Protein AF-A0A8J5II95-F1 (afdb_monomer)

Organism: NCBI:txid2496075

Secondary structure (DSSP, 8-state):
--TTTEE-EEE-GGG-----HHHHHHHHHHHHHHHHHTT-TTS--EEEEEEEEEE-TT-EEEEEEPPP-STTEEEEEEEEPS--EEE--EEEEETTEEEEEE-SSTTTT-TTTS-EEEEEETT-EEEEPPEEEE-EEEEEEEEE--GGGGGGS--SS--HHHHHHHHHHHS-SS--------SS---HHHHHHHGGGG--HHHHHHHHHHHHHHHHS-GGGPPPP--------PPP---------------HHHHHHIIIII-GGGTT-TT-TTTHHHHHHHHH--S-SSS--HHHHHHHHHHTS--SHHHHHHHHHHHHHHHTS-HHHHT-TTTHHHHHHHHTT-S-HHHHHHHHHHHHHS-GGG-HHHHHHHHHHTTTS---SHHHHHHHHHHHHHHHHHHHHHHHH-----S--TT-B-SS-HHHHHHHHSS-SEEE-BTTB--SSHHHHHHHHHHTTTT-BS--EEEEEES-TTS-EEEEEE-THHHHHHHHHHHHHHHHHHHHHHHH----------

Sequence (522 aa):
MDDNVRKSWQLEPSQVEFKNPLWKTGLYDLTQKITERLGYADARLECVLYKLLVYEEGGHFAKHQDTEKEDGMIATLVVQLPSLHEGGDLVIYSNGEAKHRHDFGKADGTAVFLPHYAVHYADAEHALVKVTKGFRLALVYSICLPKEQHHLKRVSDKPLSDDLLSAISMVSDGNESFALLLSHEYTEKSIVDFGCEALKGVDRVRFGALEEANALVAADKKLNFYIAELTHFVLFAEHYDEAGCFECKRDPALVNFFFTELCPGLGGIGENETLIPSLVAIIRNPIGKDGLSEVELTLQVIDALDGGDAQKALLEMVLEEAMELKDELLCSPKLVPLLCKWSRRSSDDSNFKKFSEKLSQMDPGLLRPVIEGISQISADGDKTGKLFELAKSIVPKRVEWLNGKIGELNKPFTWEMTDAKFRDSRKVQEFLRGPEESMDTKNDFTFDDFKEADDFAKTSLANQRGASFTMEAAGSDKDAYLKITKTRKWFDDRQKILEQYMAEVSNLMEHFGEKTDDGDTN

Radius of gyration: 32.12 Å; Cα contacts (8 Å, |Δi|>4): 683; chains: 1; bounding box: 94×84×73 Å

Solvent-accessible surface area (backbone atoms only — not comparable to full-atom values): 30686 Å² total; per-residue (Å²): 127,58,65,91,48,43,29,68,48,75,42,54,46,95,79,61,83,84,84,56,77,62,55,62,54,53,52,50,57,50,47,52,57,47,30,48,74,74,71,37,72,94,51,76,66,45,80,43,72,58,31,40,36,41,26,44,61,70,15,31,31,52,77,42,58,60,74,84,86,53,82,48,50,56,27,39,38,39,40,34,44,54,26,58,56,38,64,50,28,43,36,37,36,55,96,89,39,84,77,45,75,47,61,53,40,54,92,78,65,38,19,54,78,39,72,31,72,52,74,47,53,39,81,43,33,32,28,34,42,49,15,70,35,52,40,45,39,32,39,36,27,41,32,18,42,45,83,93,47,43,84,75,53,82,79,76,93,66,59,72,38,57,58,45,29,53,51,49,68,63,57,64,101,58,96,80,82,87,86,81,88,69,86,68,91,74,56,69,67,46,43,73,75,44,45,79,75,55,48,55,73,70,45,35,54,54,49,48,46,51,49,57,13,42,69,75,40,58,84,94,56,49,77,86,88,80,91,78,89,81,90,78,90,85,83,89,81,91,83,82,88,88,91,82,91,71,92,63,80,88,53,71,66,59,59,49,45,40,33,66,74,64,35,52,93,55,62,80,58,84,83,46,75,84,52,50,55,43,52,50,48,58,74,69,46,85,80,55,93,72,86,70,51,56,54,51,54,50,50,52,46,46,70,61,46,99,58,60,72,68,36,52,54,52,50,56,52,43,55,55,55,47,69,74,48,55,69,75,63,50,38,27,74,83,39,28,44,54,48,60,62,47,49,73,68,48,91,55,66,66,61,43,48,54,51,50,54,52,62,66,71,49,67,46,87,54,43,57,44,49,51,51,35,48,50,64,74,36,67,87,69,59,83,69,53,72,65,53,56,48,42,59,68,42,48,61,53,32,46,54,51,43,53,53,51,40,62,71,54,73,59,81,94,69,53,46,28,81,68,31,50,45,91,94,36,69,68,59,23,52,45,42,38,29,72,59,57,63,49,73,37,73,88,73,59,88,47,85,26,41,64,55,30,39,55,46,37,73,60,67,68,84,76,58,49,59,62,43,64,49,55,42,50,43,78,44,55,90,59,23,27,44,36,38,37,61,43,66,60,51,56,55,55,45,49,54,52,37,53,51,48,52,51,48,48,54,51,48,46,72,78,64,47,76,82,76,78,76,70,90,74,130

Mean predicted aligned error: 20.64 Å

Nearest PDB structures (foldseek):
  6n1f-assembly6_D-2  TM=6.568E-01  e=1.801E-04  Burkholderia pseudomallei 1710b
  6n1f-assembly5_B  TM=6.515E-01  e=3.480E-04  Burkholderia pseudomallei 1710b
  2xbz-assembly1_A-2  TM=3.737E-01  e=7.096E-02  Pseudomonas aeruginosa
  7byx-assembly4_D  TM=3.183E-01  e=1.766E-01  Phanerodontia chrysosporium
  9g6k-assembly1_Lb  TM=3.325E-01  e=1.640E+00  Toxoplasma gondii

pLDDT: mean 77.29, std 16.97, range [26.16, 96.69]

InterPro domains:
  IPR005123 Oxoglutarate/iron-dependent dioxygenase domain [PS51471] (44-145)
  IPR044862 Prolyl 4-hydroxylase alpha subunit, Fe(2+) 2OG dioxygenase domain [PF13640] (51-139)

Foldseek 3Di:
DPLVAFDKDKDAPVRDDDPPPCVVVVVLVVLQVVCVVVVNNVFRKDKAWGIKIKAAAQGKHDWDQADDDDAQFWKKKKKWDQWDFDFFWKFWDDPRDTDDIHPQCVVVPCSNPDIGMDMDTNGITIITTGTHHTMIIMIMITTGTDPVCSVVRPDDDDDLLVVLLVVLQPPDLDPDDDDDDAPDDDDPVLCVVPNLNSHDDPSVVVVVSNVSSLVVHDPSSRDDDDDDDDDDDDDDDDDDDDDDADADDDDLVQLVCCCVPPQVVPVPCSPPPQLRRQSVRLSPPPPPPDDDDNLLSLLSSLVPHPDDDVSQVSLVVSLVVLLVDDLLVNLPLSNLLSCLVSLQVHPDVVSVVSVLVVLLPDDLVSCVSNLVSLCVVCVVVCCDDDSNVSSLSSLVVNLVVLVVLLVVLPDPDFQALCPKDAPLFPVVSVVSRDRDFKDWCFVVDDDQFQVRQQVCQVPRPPDIPSFAWHWHWDDGGVRITIMIGG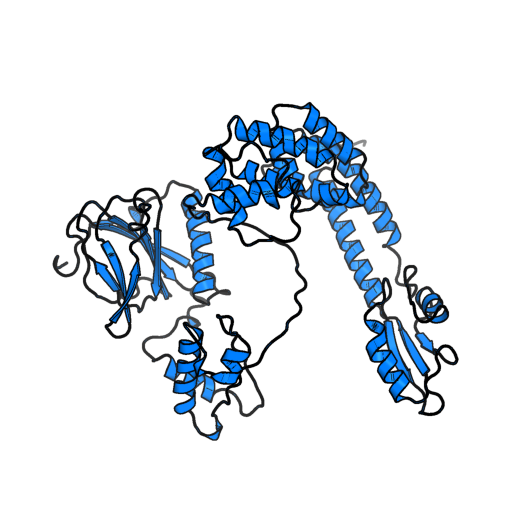DCVSSVVSVVVSVVSVVVSVVSCVVNNDPPCPDDDD

Structure (mmCIF, N/CA/C/O backbone):
data_AF-A0A8J5II95-F1
#
_entry.id   AF-A0A8J5II95-F1
#
loop_
_atom_site.group_PDB
_atom_site.id
_atom_site.type_symbol
_atom_site.label_atom_id
_atom_site.label_alt_id
_atom_site.label_comp_id
_atom_site.label_asym_id
_atom_site.label_entity_id
_atom_site.label_seq_id
_atom_site.pdbx_PDB_ins_code
_atom_site.Cartn_x
_atom_site.Cartn_y
_atom_site.Cartn_z
_atom_site.occupancy
_atom_site.B_iso_or_equiv
_atom_site.auth_seq_id
_atom_site.auth_comp_id
_atom_site.auth_asym_id
_atom_site.auth_atom_id
_atom_site.pdbx_PDB_model_num
ATOM 1 N N . MET A 1 1 ? -47.868 0.180 1.536 1.00 57.16 1 MET A N 1
ATOM 2 C CA . MET A 1 1 ? -47.327 -1.019 0.858 1.00 57.16 1 MET A CA 1
ATOM 3 C C . MET A 1 1 ? -48.116 -2.219 1.343 1.00 57.16 1 MET A C 1
ATOM 5 O O . MET A 1 1 ? -48.719 -2.113 2.400 1.00 57.16 1 MET A O 1
ATOM 9 N N . ASP A 1 2 ? -48.169 -3.302 0.571 1.00 73.94 2 ASP A N 1
ATOM 10 C CA . ASP A 1 2 ? -48.707 -4.575 1.061 1.00 73.94 2 ASP A CA 1
ATOM 11 C C . ASP A 1 2 ? -47.704 -5.182 2.055 1.00 73.94 2 ASP A C 1
ATOM 13 O O . ASP A 1 2 ? -46.549 -5.432 1.694 1.00 73.94 2 ASP A O 1
ATOM 17 N N . ASP A 1 3 ? -48.141 -5.402 3.295 1.00 77.50 3 ASP A N 1
ATOM 18 C CA . ASP A 1 3 ? -47.319 -5.955 4.377 1.00 77.50 3 ASP A CA 1
ATOM 19 C C . ASP A 1 3 ? -46.839 -7.385 4.084 1.00 77.50 3 ASP A C 1
ATOM 21 O O . ASP A 1 3 ? -45.875 -7.840 4.700 1.00 77.50 3 ASP A O 1
ATOM 25 N N . ASN A 1 4 ? -47.460 -8.084 3.125 1.00 72.25 4 ASN A N 1
ATOM 26 C CA . ASN A 1 4 ? -46.989 -9.384 2.640 1.00 72.25 4 ASN A CA 1
ATOM 27 C C . ASN A 1 4 ? -45.788 -9.276 1.689 1.00 72.25 4 ASN A C 1
ATOM 29 O O . ASN A 1 4 ? -45.109 -10.270 1.439 1.00 72.25 4 ASN A O 1
ATOM 33 N N . VAL A 1 5 ? -45.545 -8.090 1.126 1.00 77.94 5 VAL A N 1
ATOM 34 C CA . VAL A 1 5 ? -44.445 -7.830 0.187 1.00 77.94 5 VAL A CA 1
ATOM 35 C C . VAL A 1 5 ? -43.293 -7.127 0.891 1.00 77.94 5 VAL A C 1
ATOM 37 O O . VAL A 1 5 ? -42.133 -7.462 0.650 1.00 77.94 5 VAL A O 1
ATOM 40 N N . ARG A 1 6 ? -43.585 -6.151 1.757 1.00 87.56 6 ARG A N 1
ATOM 41 C CA . ARG A 1 6 ? -42.573 -5.416 2.524 1.00 87.56 6 ARG A CA 1
ATOM 42 C C . ARG A 1 6 ? -43.164 -4.893 3.823 1.00 87.56 6 ARG A C 1
ATOM 44 O O . ARG A 1 6 ? -44.086 -4.086 3.795 1.00 87.56 6 ARG A O 1
ATOM 51 N N . LYS A 1 7 ? -42.539 -5.261 4.940 1.00 90.69 7 LYS A N 1
ATOM 52 C CA . LYS A 1 7 ? -42.867 -4.754 6.274 1.00 90.69 7 LYS A CA 1
ATOM 53 C C . LYS A 1 7 ? -41.619 -4.150 6.921 1.00 90.69 7 LYS A C 1
ATOM 55 O O . LYS A 1 7 ? -40.723 -4.883 7.340 1.00 90.69 7 LYS A O 1
ATOM 60 N N . SER A 1 8 ? -41.553 -2.820 6.970 1.00 92.56 8 SER A N 1
ATOM 61 C CA . SER A 1 8 ? -40.450 -2.053 7.567 1.00 92.56 8 SER A CA 1
ATOM 62 C C . SER A 1 8 ? -40.873 -0.623 7.883 1.00 92.56 8 SER A C 1
ATOM 64 O O . SER A 1 8 ? -41.608 -0.024 7.099 1.00 92.56 8 SER A O 1
ATOM 66 N N . TRP A 1 9 ? -40.323 -0.044 8.946 1.00 93.31 9 TRP A N 1
ATOM 67 C CA . TRP A 1 9 ? -40.356 1.400 9.177 1.00 93.31 9 TRP A CA 1
ATOM 68 C C . TRP A 1 9 ? -39.195 2.066 8.437 1.00 93.31 9 TRP A C 1
ATOM 70 O O . TRP A 1 9 ? -38.124 1.467 8.321 1.00 93.31 9 TRP A O 1
ATOM 80 N N . GLN A 1 10 ? -39.389 3.293 7.950 1.00 94.50 10 GLN A N 1
ATOM 81 C CA . GLN A 1 10 ? -38.336 4.052 7.275 1.00 94.50 10 GLN A CA 1
ATOM 82 C C . GLN A 1 10 ? -38.277 5.505 7.750 1.00 94.50 10 GLN A C 1
ATOM 84 O O . GLN A 1 10 ? -39.313 6.103 8.039 1.00 94.50 10 GLN A O 1
ATOM 89 N N . LEU A 1 11 ? -37.065 6.054 7.803 1.00 94.62 11 LEU A N 1
ATOM 90 C CA . LEU A 1 11 ? -36.789 7.479 7.961 1.00 94.62 11 LEU A CA 1
ATOM 91 C C . LEU A 1 11 ? -36.029 7.977 6.733 1.00 94.62 11 LEU A C 1
ATOM 93 O O . LEU A 1 11 ? -35.098 7.316 6.260 1.00 94.62 11 LEU A O 1
ATOM 97 N N . GLU A 1 12 ? -36.424 9.149 6.249 1.00 94.75 12 GLU A N 1
ATOM 98 C CA . GLU A 1 12 ? -35.765 9.820 5.132 1.00 94.75 12 GLU A CA 1
ATOM 99 C C . GLU A 1 12 ? -34.414 10.417 5.575 1.00 94.75 12 GLU A C 1
ATOM 101 O O . GLU A 1 12 ? -34.244 10.729 6.759 1.00 94.75 12 GLU A O 1
ATOM 106 N N . PRO A 1 13 ? -33.450 10.635 4.659 1.00 93.88 13 PRO A N 1
ATOM 107 C CA . PRO A 1 13 ? -32.108 11.111 5.007 1.00 93.88 13 PRO A CA 1
ATOM 108 C C . PRO A 1 13 ? -32.105 12.412 5.812 1.00 93.88 13 PRO A C 1
ATOM 110 O O . PRO A 1 13 ? -31.324 12.559 6.745 1.00 93.88 13 PRO A O 1
ATOM 113 N N . SER A 1 14 ? -33.029 13.333 5.516 1.00 95.19 14 SER A N 1
ATOM 114 C CA . SER A 1 14 ? -33.167 14.611 6.227 1.00 95.19 14 SER A CA 1
ATOM 115 C C . SER A 1 14 ? -33.589 14.468 7.694 1.00 95.19 14 SER A C 1
ATOM 117 O O . SER A 1 14 ? -33.570 15.448 8.434 1.00 95.19 14 SER A O 1
ATOM 119 N N . GLN A 1 15 ? -34.019 13.276 8.112 1.00 95.06 15 GLN A N 1
ATOM 120 C CA . GLN A 1 15 ? -34.431 12.961 9.480 1.00 95.06 15 GLN A CA 1
ATOM 121 C C . GLN A 1 15 ? -33.334 12.232 10.268 1.00 95.06 15 GLN A C 1
ATOM 123 O O . GLN A 1 15 ? -33.548 11.889 11.431 1.00 95.06 15 GLN A O 1
ATOM 128 N N . VAL A 1 16 ? -32.179 11.970 9.649 1.00 93.81 16 VAL A N 1
ATOM 129 C CA . VAL A 1 16 ? -31.070 11.219 10.240 1.00 93.81 16 VAL A CA 1
ATOM 130 C C . VAL A 1 16 ? -29.849 12.127 10.346 1.00 93.81 16 VAL A C 1
ATOM 132 O O . VAL A 1 16 ? -29.401 12.706 9.362 1.00 93.81 16 VAL A O 1
ATOM 135 N N . GLU A 1 17 ? -29.285 12.233 11.547 1.00 92.62 17 GLU A N 1
ATOM 136 C CA . GLU A 1 17 ? -28.077 13.015 11.817 1.00 92.62 17 GLU A CA 1
ATOM 137 C C . GLU A 1 17 ? -27.002 12.120 12.444 1.00 92.62 17 GLU A C 1
ATOM 139 O O . GLU A 1 17 ? -27.262 11.394 13.407 1.00 92.62 17 GLU A O 1
ATOM 144 N N . PHE A 1 18 ? -25.773 12.203 11.930 1.00 90.81 18 PHE A N 1
ATOM 145 C CA . PHE A 1 18 ? -24.619 11.485 12.471 1.00 90.81 18 PHE A CA 1
ATOM 146 C C . PHE A 1 18 ? -23.739 12.437 13.274 1.00 90.81 18 PHE A C 1
ATOM 148 O O . PHE A 1 18 ? -23.071 13.299 12.712 1.00 90.81 18 PHE A O 1
ATOM 155 N N . LYS A 1 19 ? -23.717 12.261 14.598 1.00 90.12 19 LYS A N 1
ATOM 156 C CA . LYS A 1 19 ? -22.908 13.094 15.508 1.00 90.12 19 LYS A CA 1
ATOM 157 C C . LYS A 1 19 ? -21.511 12.545 15.775 1.00 90.12 19 LYS A C 1
ATOM 159 O O . LYS A 1 19 ? -20.659 13.277 16.263 1.00 90.12 19 LYS A O 1
ATOM 164 N N . ASN A 1 20 ? -21.279 11.266 15.483 1.00 86.50 20 ASN A N 1
ATOM 165 C CA . ASN A 1 20 ? -19.955 10.669 15.603 1.00 86.50 20 ASN A CA 1
ATOM 166 C C . ASN A 1 20 ? -19.063 11.191 14.458 1.00 86.50 20 ASN A C 1
ATOM 168 O O . ASN A 1 20 ? -19.338 10.848 13.304 1.00 86.50 20 ASN A O 1
ATOM 172 N N . PRO A 1 21 ? -17.999 11.970 14.738 1.00 82.00 21 PRO A N 1
ATOM 173 C CA . PRO A 1 21 ? -17.137 12.521 13.693 1.00 82.00 21 PRO A CA 1
ATOM 174 C C . PRO A 1 21 ? -16.428 11.428 12.881 1.00 82.00 21 PRO A C 1
ATOM 176 O O . PRO A 1 21 ? -16.165 11.622 11.696 1.00 82.00 21 PRO A O 1
ATOM 179 N N . LEU A 1 22 ? -16.201 10.250 13.476 1.00 89.00 22 LEU A N 1
ATOM 180 C CA . LEU A 1 22 ? -15.577 9.109 12.805 1.00 89.00 22 LEU A CA 1
ATOM 181 C C . LEU A 1 22 ? -16.500 8.433 11.785 1.00 89.00 22 LEU A C 1
ATOM 183 O O . LEU A 1 22 ? -16.018 7.680 10.946 1.00 89.00 22 LEU A O 1
ATOM 187 N N . TRP A 1 23 ? -17.813 8.697 11.817 1.00 88.88 23 TRP A N 1
ATOM 188 C CA . TRP A 1 23 ? -18.755 8.083 10.875 1.00 88.88 23 TRP A CA 1
ATOM 189 C C . TRP A 1 23 ? -18.450 8.481 9.431 1.00 88.88 23 TRP A C 1
ATOM 191 O O . TRP A 1 23 ? -18.464 7.644 8.532 1.00 88.88 23 TRP A O 1
ATOM 201 N N . LYS A 1 24 ? -18.136 9.763 9.209 1.00 87.00 24 LYS A N 1
ATOM 202 C CA . LYS A 1 24 ? -17.832 10.283 7.874 1.00 87.00 24 LYS A CA 1
ATOM 203 C C . LYS A 1 24 ? -16.524 9.704 7.334 1.00 87.00 24 LYS A C 1
ATOM 205 O O . LYS A 1 24 ? -16.494 9.286 6.182 1.00 87.00 24 LYS A O 1
ATOM 210 N N . THR A 1 25 ? -15.481 9.652 8.165 1.00 88.44 25 THR A N 1
ATOM 211 C CA . THR A 1 25 ? -14.186 9.060 7.799 1.00 88.44 25 THR A CA 1
ATOM 212 C C . THR A 1 25 ? -14.326 7.564 7.531 1.00 88.44 25 THR A C 1
ATOM 214 O O . THR A 1 25 ? -13.966 7.106 6.456 1.00 88.44 25 THR A O 1
ATOM 217 N N . GLY A 1 26 ? -14.978 6.815 8.425 1.00 90.88 26 GLY A N 1
ATOM 218 C CA . GLY A 1 26 ? -15.180 5.377 8.238 1.00 90.88 26 GLY A CA 1
ATOM 219 C C . GLY A 1 26 ? -16.010 5.034 6.998 1.00 90.88 26 GLY A C 1
ATOM 220 O O . GLY A 1 26 ? -15.704 4.068 6.302 1.00 90.88 26 GLY A O 1
ATOM 221 N N . LEU A 1 27 ? -17.034 5.835 6.673 1.00 91.06 27 LEU A N 1
ATOM 222 C CA . LEU A 1 27 ? -17.807 5.648 5.443 1.00 91.06 27 LEU A CA 1
ATOM 223 C C . LEU A 1 27 ? -16.980 5.981 4.192 1.00 91.06 27 LEU A C 1
ATOM 225 O O . LEU A 1 27 ? -17.129 5.307 3.174 1.00 91.06 27 LEU A O 1
ATOM 229 N N . TYR A 1 28 ? -16.102 6.985 4.264 1.00 88.81 28 TYR A N 1
ATOM 230 C CA . TYR A 1 28 ? -15.167 7.313 3.188 1.00 88.81 28 TYR A CA 1
ATOM 231 C C . TYR A 1 28 ? -14.187 6.159 2.931 1.00 88.81 28 TYR A C 1
ATOM 233 O O . TYR A 1 28 ? -14.105 5.682 1.799 1.00 88.81 28 TYR A O 1
ATOM 241 N N . ASP A 1 29 ? -13.539 5.636 3.975 1.00 90.44 29 ASP A N 1
ATOM 242 C CA . ASP A 1 29 ? -12.586 4.522 3.868 1.00 90.44 29 ASP A CA 1
ATOM 243 C C . ASP A 1 29 ? -13.267 3.237 3.374 1.00 90.44 29 ASP A C 1
ATOM 245 O O . ASP A 1 29 ? -12.735 2.509 2.533 1.00 90.44 29 ASP A O 1
ATOM 249 N N . LEU A 1 30 ? -14.488 2.967 3.853 1.00 91.38 30 LEU A N 1
ATOM 250 C CA . LEU A 1 30 ? -15.296 1.853 3.365 1.00 91.38 30 LEU A CA 1
ATOM 251 C C . LEU A 1 30 ? -15.635 2.022 1.879 1.00 91.38 30 LEU A C 1
ATOM 253 O O . LEU A 1 30 ? -15.554 1.056 1.125 1.00 91.38 30 LEU A O 1
ATOM 257 N N . THR A 1 31 ? -15.982 3.236 1.448 1.00 88.50 31 THR A N 1
ATOM 258 C CA . THR A 1 31 ? -16.292 3.515 0.039 1.00 88.50 31 THR A CA 1
ATOM 259 C C . THR A 1 31 ? -15.066 3.293 -0.844 1.00 88.50 31 THR A C 1
ATOM 261 O O . THR A 1 31 ? -15.214 2.675 -1.889 1.00 88.50 31 THR A O 1
ATOM 264 N N . GLN A 1 32 ? -13.858 3.672 -0.408 1.00 84.94 32 GLN A N 1
ATOM 265 C CA . GLN A 1 32 ? -12.617 3.377 -1.144 1.00 84.94 32 GLN A CA 1
ATOM 266 C C . GLN A 1 32 ? -12.401 1.868 -1.331 1.00 84.94 32 GLN A C 1
ATOM 268 O O . GLN A 1 32 ? -12.229 1.395 -2.454 1.00 84.94 32 GLN A O 1
ATOM 273 N N . LYS A 1 33 ? -12.547 1.080 -0.256 1.00 86.12 33 LYS A N 1
ATOM 274 C CA . LYS A 1 33 ? -12.464 -0.391 -0.330 1.00 86.12 33 LYS A CA 1
ATOM 275 C C . LYS A 1 33 ? -13.518 -0.989 -1.270 1.00 86.12 33 LYS A C 1
ATOM 277 O O . LYS A 1 33 ? -13.263 -1.991 -1.938 1.00 86.12 33 LYS A O 1
ATOM 282 N N . ILE A 1 34 ? -14.719 -0.406 -1.313 1.00 82.69 34 ILE A N 1
ATOM 283 C CA . ILE A 1 34 ? -15.792 -0.825 -2.225 1.00 82.69 34 ILE A CA 1
ATOM 284 C C . ILE A 1 34 ? -15.425 -0.487 -3.673 1.00 82.69 34 ILE A C 1
ATOM 286 O O . ILE A 1 34 ? -15.551 -1.352 -4.535 1.00 82.69 34 ILE A O 1
ATOM 290 N N . THR A 1 35 ? -14.942 0.727 -3.935 1.00 75.50 35 THR A N 1
ATOM 291 C CA . THR A 1 35 ? -14.498 1.194 -5.255 1.00 75.50 35 THR A CA 1
ATOM 292 C C . THR A 1 35 ? -13.475 0.246 -5.875 1.00 75.50 35 THR A C 1
ATOM 294 O O . THR A 1 35 ? -13.670 -0.226 -6.998 1.00 75.50 35 THR A O 1
ATOM 297 N N . GLU A 1 36 ? -12.427 -0.100 -5.125 1.00 74.62 36 GLU A N 1
ATOM 298 C CA . GLU A 1 36 ? -11.393 -1.041 -5.562 1.00 74.62 36 GLU A CA 1
ATOM 299 C C . GLU A 1 36 ? -11.987 -2.420 -5.878 1.00 74.62 36 GLU A C 1
ATOM 301 O O . GLU A 1 36 ? -11.762 -2.976 -6.954 1.00 74.62 36 GLU A O 1
ATOM 306 N N . ARG A 1 37 ? -12.811 -2.962 -4.970 1.00 75.31 37 ARG A N 1
ATOM 307 C CA . ARG A 1 37 ? -13.418 -4.295 -5.126 1.00 75.31 37 ARG A CA 1
ATOM 308 C C . ARG A 1 37 ? -14.420 -4.384 -6.273 1.00 75.31 37 ARG A C 1
ATOM 310 O O . ARG A 1 37 ? -14.585 -5.462 -6.839 1.00 75.31 37 ARG A O 1
ATOM 317 N N . LEU A 1 38 ? -15.092 -3.284 -6.608 1.00 69.31 38 LEU A N 1
ATOM 318 C CA . LEU A 1 38 ? -16.010 -3.213 -7.743 1.00 69.31 38 LEU A CA 1
ATOM 319 C C . LEU A 1 38 ? -15.287 -2.989 -9.083 1.00 69.31 38 LEU A C 1
ATOM 321 O O . LEU A 1 38 ? -15.943 -3.047 -10.121 1.00 69.31 38 LEU A O 1
ATOM 325 N N . GLY A 1 39 ? -13.964 -2.783 -9.079 1.00 67.31 39 GLY A N 1
ATOM 326 C CA . GLY A 1 39 ? -13.164 -2.588 -10.292 1.00 67.31 39 GLY A CA 1
ATOM 327 C C . GLY A 1 39 ? -13.178 -1.154 -10.824 1.00 67.31 39 GLY A C 1
ATOM 328 O O . GLY A 1 39 ? -12.932 -0.943 -12.007 1.00 67.31 39 GLY A O 1
ATOM 329 N N . TYR A 1 40 ? -13.463 -0.176 -9.963 1.00 66.81 40 TYR A N 1
ATOM 330 C CA . TYR A 1 40 ? -13.550 1.245 -10.302 1.00 66.81 40 TYR A CA 1
ATOM 331 C C . TYR A 1 40 ? -12.397 2.054 -9.685 1.00 66.81 40 TYR A C 1
ATOM 333 O O . TYR A 1 40 ? -12.609 3.186 -9.276 1.00 66.81 40 TYR A O 1
ATOM 341 N N . ALA A 1 41 ? -11.185 1.491 -9.591 1.00 60.84 41 ALA A N 1
ATOM 342 C CA . ALA A 1 41 ? -10.054 2.074 -8.847 1.00 60.84 41 ALA A CA 1
ATOM 343 C C . ALA A 1 41 ? -9.706 3.534 -9.226 1.00 60.84 41 ALA A C 1
ATOM 345 O O . ALA A 1 41 ? -9.261 4.294 -8.371 1.00 60.84 41 ALA A O 1
ATOM 346 N N . ASP A 1 42 ? -9.980 3.947 -10.468 1.00 62.25 42 ASP A N 1
ATOM 347 C CA . ASP A 1 42 ? -9.747 5.315 -10.964 1.00 62.25 42 ASP A CA 1
ATOM 348 C C . ASP A 1 42 ? -10.974 6.249 -10.831 1.00 62.25 42 ASP A C 1
ATOM 350 O O . ASP A 1 42 ? -10.963 7.398 -11.289 1.00 62.25 42 ASP A O 1
ATOM 354 N N . ALA A 1 43 ? -12.068 5.768 -10.235 1.00 67.81 43 ALA A N 1
ATOM 355 C CA . ALA A 1 43 ? -13.306 6.512 -10.042 1.00 67.81 43 ALA A CA 1
ATOM 356 C C . ALA A 1 43 ? -13.496 6.910 -8.580 1.00 67.81 43 ALA A C 1
ATOM 358 O O . ALA A 1 43 ? -13.304 6.123 -7.655 1.00 67.81 43 ALA A O 1
ATOM 359 N N . ARG A 1 44 ? -13.966 8.135 -8.353 1.00 78.25 44 ARG A N 1
ATOM 360 C CA . ARG A 1 44 ? -14.318 8.595 -7.008 1.00 78.25 44 ARG A CA 1
ATOM 361 C C . ARG A 1 44 ? -15.805 8.378 -6.767 1.00 78.25 44 ARG A C 1
ATOM 363 O O . ARG A 1 44 ? -16.594 9.290 -6.979 1.00 78.25 44 ARG A O 1
ATOM 370 N N . LEU A 1 45 ? -16.181 7.175 -6.341 1.00 79.69 45 LEU A N 1
ATOM 371 C CA . LEU A 1 45 ? -17.585 6.859 -6.075 1.00 79.69 45 LEU A CA 1
ATOM 372 C C . LEU A 1 45 ? -18.161 7.747 -4.961 1.00 79.69 45 LEU A C 1
ATOM 374 O O . LEU A 1 45 ? -17.527 7.984 -3.929 1.00 79.69 45 LEU A O 1
ATOM 378 N N . GLU A 1 46 ? -19.384 8.220 -5.172 1.00 86.69 46 GLU A N 1
ATOM 379 C CA . GLU A 1 46 ? -20.163 8.948 -4.177 1.00 86.69 46 GLU A CA 1
ATOM 380 C C . GLU A 1 46 ? -21.029 7.971 -3.379 1.00 86.69 46 GLU A C 1
ATOM 382 O O . GLU A 1 46 ? -21.661 7.077 -3.939 1.00 86.69 46 GLU A O 1
ATOM 387 N N . CYS A 1 47 ? -21.071 8.143 -2.057 1.00 90.88 47 CYS A N 1
ATOM 388 C CA . CYS A 1 47 ? -21.880 7.327 -1.153 1.00 90.88 47 CYS A CA 1
ATOM 389 C C . CYS A 1 47 ? -22.984 8.198 -0.542 1.00 90.88 47 CYS A C 1
ATOM 391 O O . CYS A 1 47 ? -22.728 9.020 0.343 1.00 90.88 47 CYS A O 1
ATOM 393 N N . VAL A 1 48 ? -24.211 8.046 -1.042 1.00 91.75 48 VAL A N 1
ATOM 394 C CA . VAL A 1 48 ? -25.353 8.916 -0.720 1.00 91.75 48 VAL A CA 1
ATOM 395 C C . VAL A 1 48 ? -26.337 8.166 0.172 1.00 91.75 48 VAL A C 1
ATOM 397 O O . VAL A 1 48 ? -26.821 7.099 -0.200 1.00 91.75 48 VAL A O 1
ATOM 400 N N . LEU A 1 49 ? -26.644 8.699 1.363 1.00 94.69 49 LEU A N 1
ATOM 401 C CA . LEU A 1 49 ? -27.643 8.085 2.245 1.00 94.69 49 LEU A CA 1
ATOM 402 C C . LEU A 1 49 ? -29.017 8.156 1.579 1.00 94.69 49 LEU A C 1
ATOM 404 O O . LEU A 1 49 ? -29.518 9.246 1.323 1.00 94.69 49 LEU A O 1
ATOM 408 N N . TYR A 1 50 ? -29.642 6.999 1.382 1.00 92.62 50 TYR A N 1
ATOM 409 C CA . TYR A 1 50 ? -30.981 6.906 0.818 1.00 92.62 50 TYR A CA 1
ATOM 410 C C . TYR A 1 50 ? -32.056 6.826 1.903 1.00 92.62 50 TYR A C 1
ATOM 412 O O . TYR A 1 50 ? -33.059 7.522 1.815 1.00 92.62 50 TYR A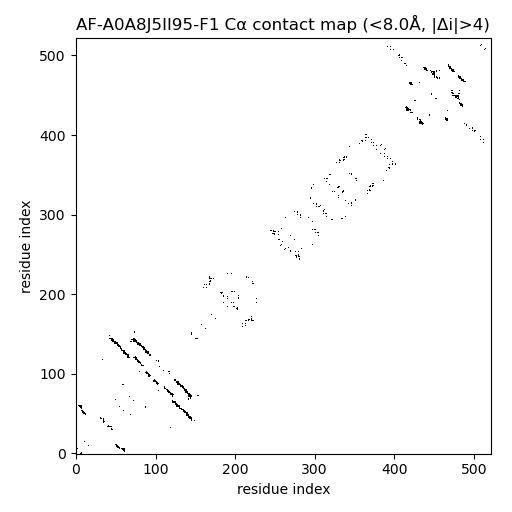 O 1
ATOM 420 N N . LYS A 1 51 ? -31.871 5.991 2.934 1.00 94.00 51 LYS A N 1
ATOM 421 C CA . LYS A 1 51 ? -32.814 5.889 4.064 1.00 94.00 51 LYS A CA 1
ATOM 422 C C . LYS A 1 51 ? -32.256 5.100 5.236 1.00 94.00 51 LYS A C 1
ATOM 424 O O . LYS A 1 51 ? -31.357 4.274 5.079 1.00 94.00 51 LYS A O 1
ATOM 429 N N . LEU A 1 52 ? -32.871 5.293 6.397 1.00 96.31 52 LEU A N 1
ATOM 430 C CA . LEU A 1 52 ? -32.740 4.409 7.552 1.00 96.31 52 LEU A CA 1
ATOM 431 C C . LEU A 1 52 ? -33.977 3.513 7.642 1.00 96.31 52 LEU A C 1
ATOM 433 O O . LEU A 1 52 ? -35.102 3.984 7.500 1.00 96.31 52 LEU A O 1
ATOM 437 N N . LEU A 1 53 ? -33.770 2.222 7.877 1.00 95.69 53 LEU A N 1
ATOM 438 C CA . LEU A 1 53 ? -34.805 1.203 7.997 1.00 95.69 53 LEU A CA 1
ATOM 439 C C . LEU A 1 53 ? -34.791 0.578 9.391 1.00 95.69 53 LEU A C 1
ATOM 441 O O . LEU A 1 53 ? -33.731 0.196 9.891 1.00 95.69 53 LEU A O 1
ATOM 445 N N . VAL A 1 54 ? -35.979 0.408 9.972 1.00 95.69 54 VAL A N 1
ATOM 446 C CA . VAL A 1 54 ? -36.189 -0.377 11.194 1.00 95.69 54 VAL A CA 1
ATOM 447 C C . VAL A 1 54 ? -37.103 -1.550 10.871 1.00 95.69 54 VAL A C 1
ATOM 449 O O . VAL A 1 54 ? -38.243 -1.370 10.436 1.00 95.69 54 VAL A O 1
ATOM 452 N N . TYR A 1 55 ? -36.609 -2.760 11.099 1.00 94.81 55 TYR A N 1
ATOM 453 C CA . TYR A 1 55 ? -37.396 -3.981 10.999 1.00 94.81 55 TYR A CA 1
ATOM 454 C C . TYR A 1 55 ? -37.659 -4.510 12.400 1.00 94.81 55 TYR A C 1
ATOM 456 O O . TYR A 1 55 ? -36.730 -4.885 13.106 1.00 94.81 55 TYR A O 1
ATOM 464 N N . GLU A 1 56 ? -38.923 -4.529 12.791 1.00 93.75 56 GLU A N 1
ATOM 465 C CA . GLU A 1 56 ? -39.395 -5.236 13.980 1.00 93.75 56 GLU A CA 1
ATOM 466 C C . GLU A 1 56 ? -39.641 -6.720 13.676 1.00 93.75 56 GLU A C 1
ATOM 468 O O . GLU A 1 56 ? -39.500 -7.171 12.535 1.00 93.75 56 GLU A O 1
ATOM 473 N N . GLU A 1 57 ? -40.092 -7.471 14.676 1.00 95.19 57 GLU A N 1
ATOM 474 C CA . GLU A 1 57 ? -40.556 -8.842 14.495 1.00 95.19 57 GLU A CA 1
ATOM 475 C C . GLU A 1 57 ? -41.630 -8.959 13.389 1.00 95.19 57 GLU A C 1
ATOM 477 O O . GLU A 1 57 ? -42.612 -8.214 13.304 1.00 95.19 57 GLU A O 1
ATOM 482 N N . GLY A 1 58 ? -41.414 -9.906 12.477 1.00 93.38 58 GLY A N 1
ATOM 483 C CA . GLY A 1 58 ? -42.201 -10.081 11.260 1.00 93.38 58 GLY A CA 1
ATOM 484 C C . GLY A 1 58 ? -41.759 -9.207 10.081 1.00 93.38 58 GLY A C 1
ATOM 485 O O . GLY A 1 58 ? -42.228 -9.438 8.962 1.00 93.38 58 GLY A O 1
ATOM 486 N N . GLY A 1 59 ? -40.864 -8.241 10.296 1.00 93.69 59 GLY A N 1
ATOM 487 C CA . GLY A 1 59 ? -40.316 -7.372 9.258 1.00 93.69 59 GLY A CA 1
ATOM 488 C C . GLY A 1 59 ? -39.553 -8.156 8.190 1.00 93.69 59 GLY A C 1
ATOM 489 O O . GLY A 1 59 ? -38.788 -9.063 8.511 1.00 93.69 59 GLY A O 1
ATOM 490 N N . HIS A 1 60 ? -39.793 -7.845 6.916 1.00 92.62 60 HIS A N 1
ATOM 491 C CA . HIS A 1 60 ? -39.208 -8.546 5.766 1.00 92.62 60 HIS A CA 1
ATOM 492 C C . HIS A 1 60 ? -39.381 -7.738 4.476 1.00 92.62 60 HIS A C 1
ATOM 494 O O . HIS A 1 60 ? -40.118 -6.748 4.446 1.00 92.62 60 HIS A O 1
ATOM 500 N N . PHE A 1 61 ? -38.749 -8.193 3.395 1.00 89.88 61 PHE A N 1
ATOM 501 C CA . PHE A 1 61 ? -39.207 -7.880 2.046 1.00 89.88 61 PHE A CA 1
ATOM 502 C C . PHE A 1 61 ? -38.996 -9.061 1.105 1.00 89.88 61 PHE A C 1
ATOM 504 O O . PHE A 1 61 ? -37.996 -9.778 1.196 1.00 89.88 61 PHE A O 1
ATOM 511 N N . ALA A 1 62 ? -39.957 -9.253 0.207 1.00 88.25 62 ALA A N 1
ATOM 512 C CA . ALA A 1 62 ? -39.906 -10.279 -0.815 1.00 88.25 62 ALA A CA 1
ATOM 513 C C . ALA A 1 62 ? -38.777 -10.013 -1.819 1.00 88.25 62 ALA A C 1
ATOM 515 O O . ALA A 1 62 ? -38.299 -8.887 -1.972 1.00 88.25 62 ALA A O 1
ATOM 516 N N . LYS A 1 63 ? -38.373 -11.078 -2.515 1.00 88.06 63 LYS A N 1
ATOM 517 C CA . LYS A 1 63 ? -37.388 -11.017 -3.591 1.00 88.06 63 LYS A CA 1
ATOM 518 C C . LYS A 1 63 ? -37.800 -9.952 -4.610 1.00 88.06 63 LYS A C 1
ATOM 520 O O . LYS A 1 63 ? -38.867 -10.059 -5.211 1.00 88.06 63 LYS A O 1
ATOM 525 N N . HIS A 1 64 ? -36.959 -8.944 -4.785 1.00 78.88 64 HIS A N 1
ATOM 526 C CA . HIS A 1 64 ? -37.140 -7.895 -5.777 1.00 78.88 64 HIS A CA 1
ATOM 527 C C . HIS A 1 64 ? -35.782 -7.385 -6.250 1.00 78.88 64 HIS A C 1
ATOM 529 O O . HIS A 1 64 ? -34.759 -7.622 -5.612 1.00 78.88 64 HIS A O 1
ATOM 535 N N . GLN A 1 65 ? -35.788 -6.684 -7.371 1.00 75.81 65 GLN A N 1
ATOM 536 C CA . GLN A 1 65 ? -34.670 -5.868 -7.814 1.00 75.81 65 GLN A CA 1
ATOM 537 C C . GLN A 1 65 ? -34.993 -4.419 -7.455 1.00 75.81 65 GLN A C 1
ATOM 539 O O . GLN A 1 65 ? -36.136 -3.974 -7.622 1.00 75.81 65 GLN A O 1
ATOM 544 N N . ASP A 1 66 ? -34.016 -3.694 -6.919 1.00 68.50 66 ASP A N 1
ATOM 545 C CA . ASP A 1 66 ? -34.205 -2.272 -6.667 1.00 68.50 66 ASP A CA 1
ATOM 546 C C . ASP A 1 66 ? -34.269 -1.531 -8.005 1.00 68.50 66 ASP A C 1
ATOM 548 O O . ASP A 1 66 ? -33.493 -1.785 -8.920 1.00 68.50 66 ASP A O 1
ATOM 552 N N . THR A 1 67 ? -35.194 -0.581 -8.128 1.00 64.31 67 THR A N 1
ATOM 553 C CA . THR A 1 67 ? -35.049 0.435 -9.176 1.00 64.31 67 THR A CA 1
ATOM 554 C C . THR A 1 67 ? -33.941 1.387 -8.757 1.00 64.31 67 THR A C 1
ATOM 556 O O . THR A 1 67 ? -33.870 1.736 -7.575 1.00 64.31 67 THR A O 1
ATOM 559 N N . GLU A 1 68 ? -33.136 1.851 -9.708 1.00 64.75 68 GLU A N 1
ATOM 560 C CA . GLU A 1 68 ? -32.142 2.894 -9.456 1.00 64.75 68 GLU A CA 1
ATOM 561 C C . GLU A 1 68 ? -32.793 4.091 -8.746 1.00 64.75 68 GLU A C 1
ATOM 563 O O . GLU A 1 68 ? -33.910 4.505 -9.085 1.00 64.75 68 GLU A O 1
ATOM 568 N N . LYS A 1 69 ? -32.133 4.579 -7.691 1.00 69.44 69 LYS A N 1
ATOM 569 C CA . LYS A 1 69 ? -32.662 5.637 -6.813 1.00 69.44 69 LYS A CA 1
ATOM 570 C C . LYS A 1 69 ? -31.999 6.983 -7.050 1.00 69.44 69 LYS A C 1
ATOM 572 O O . LYS A 1 69 ? -32.633 8.005 -6.832 1.00 69.44 69 LYS A O 1
ATOM 577 N N . GLU A 1 70 ? -30.757 6.952 -7.512 1.00 72.50 70 GLU A N 1
ATOM 578 C CA . GLU A 1 70 ? -29.928 8.114 -7.792 1.00 72.50 70 GLU A CA 1
ATOM 579 C C . GLU A 1 70 ? -29.313 7.968 -9.184 1.00 72.50 70 GLU A C 1
ATOM 581 O O . GLU A 1 70 ? -29.053 6.853 -9.652 1.00 72.50 70 GLU A O 1
ATOM 586 N N . ASP A 1 71 ? -29.078 9.096 -9.850 1.00 71.44 71 ASP A N 1
ATOM 587 C CA . ASP A 1 71 ? -28.374 9.096 -11.130 1.00 71.44 71 ASP A CA 1
ATOM 588 C C . ASP A 1 71 ? -26.936 8.587 -10.932 1.00 71.44 71 ASP A C 1
ATOM 590 O O . ASP A 1 71 ? -26.302 8.854 -9.912 1.00 71.44 71 ASP A O 1
ATOM 594 N N . GLY A 1 72 ? -26.445 7.786 -11.876 1.00 69.62 72 GLY A N 1
ATOM 595 C CA . GLY A 1 72 ? -25.130 7.150 -11.748 1.00 69.62 72 GLY A CA 1
ATOM 596 C C . GLY A 1 72 ? -25.027 6.003 -10.728 1.00 69.62 72 GLY A C 1
ATOM 597 O O . GLY A 1 72 ? -23.929 5.479 -10.555 1.00 69.62 72 GLY A O 1
ATOM 598 N N . MET A 1 73 ? -26.115 5.573 -10.070 1.00 80.94 73 MET A N 1
ATOM 599 C CA . MET A 1 73 ? -26.086 4.460 -9.107 1.00 80.94 73 MET A CA 1
ATOM 600 C C . MET A 1 73 ? -25.627 3.144 -9.758 1.00 80.94 73 MET A C 1
ATOM 602 O O . MET A 1 73 ? -26.180 2.726 -10.774 1.00 80.94 73 MET A O 1
ATOM 606 N N . ILE A 1 74 ? -24.643 2.478 -9.146 1.00 76.44 74 ILE A N 1
ATOM 607 C CA . ILE A 1 74 ? -24.089 1.189 -9.602 1.00 76.44 74 ILE A CA 1
ATOM 608 C C . ILE A 1 74 ? -24.238 0.064 -8.571 1.00 76.44 74 ILE A C 1
ATOM 610 O O . ILE A 1 74 ? -24.240 -1.116 -8.926 1.00 76.44 74 ILE A O 1
ATOM 614 N N . ALA A 1 75 ? -24.371 0.411 -7.291 1.00 85.62 75 ALA A N 1
ATOM 615 C CA . ALA A 1 75 ? -24.497 -0.550 -6.204 1.00 85.62 75 ALA A CA 1
ATOM 616 C C . ALA A 1 75 ? -25.276 0.036 -5.021 1.00 85.62 75 ALA A C 1
ATOM 618 O O . ALA A 1 75 ? -25.389 1.253 -4.863 1.00 85.62 75 ALA A O 1
ATOM 619 N N . THR A 1 76 ? -25.772 -0.853 -4.168 1.00 88.56 76 THR A N 1
ATOM 620 C CA . THR A 1 76 ? -26.392 -0.527 -2.883 1.00 88.56 76 THR A CA 1
ATOM 621 C C . THR A 1 76 ? -25.481 -1.004 -1.758 1.00 88.56 76 THR A C 1
ATOM 623 O O . THR A 1 76 ? -25.092 -2.173 -1.717 1.00 88.56 76 THR A O 1
ATOM 626 N N . LEU A 1 77 ? -25.176 -0.112 -0.816 1.00 94.81 77 LEU A N 1
ATOM 627 C CA . LEU A 1 77 ? -24.504 -0.435 0.441 1.00 94.81 77 LEU A CA 1
ATOM 628 C C . LEU A 1 77 ? -25.540 -0.466 1.570 1.00 94.81 77 LEU A C 1
ATOM 630 O O . LEU A 1 77 ? -26.219 0.522 1.845 1.00 94.81 77 LEU A O 1
ATOM 634 N N . VAL A 1 78 ? -25.632 -1.596 2.265 1.00 95.75 78 VAL A N 1
ATOM 635 C CA . VAL A 1 78 ? -26.453 -1.761 3.467 1.00 95.75 78 VAL A CA 1
ATOM 636 C C . VAL A 1 78 ? -25.531 -1.825 4.673 1.00 95.75 78 VAL A C 1
ATOM 638 O O . VAL A 1 78 ? -24.766 -2.775 4.792 1.00 95.75 78 VAL A O 1
ATOM 641 N N . VAL A 1 79 ? -25.634 -0.862 5.588 1.00 96.56 79 VAL A N 1
ATOM 642 C CA . VAL A 1 79 ? -24.917 -0.860 6.872 1.00 96.56 79 VAL A CA 1
ATOM 643 C C . VAL A 1 79 ? -25.910 -1.164 7.989 1.00 96.56 79 VAL A C 1
ATOM 645 O O . VAL A 1 79 ? -26.732 -0.325 8.351 1.00 96.56 79 VAL A O 1
ATOM 648 N N . GLN A 1 80 ? -25.860 -2.374 8.537 1.00 96.00 80 GLN A N 1
ATOM 649 C CA . GLN A 1 80 ? -26.576 -2.730 9.755 1.00 96.00 80 GLN A CA 1
ATOM 650 C C . GLN A 1 80 ? -25.869 -2.103 10.957 1.00 96.00 80 GLN A C 1
ATOM 652 O O . GLN A 1 80 ? -24.692 -2.363 11.196 1.00 96.00 80 GLN A O 1
ATOM 657 N N . LEU A 1 81 ? -26.600 -1.293 11.715 1.00 95.06 81 LEU A N 1
ATOM 658 C CA . LEU A 1 81 ? -26.128 -0.739 12.979 1.00 95.06 81 LEU A CA 1
ATOM 659 C C . LEU A 1 81 ? -26.227 -1.797 14.092 1.00 95.06 81 LEU A C 1
ATOM 661 O O . LEU A 1 81 ? -27.045 -2.719 13.964 1.00 95.06 81 LEU A O 1
ATOM 665 N N . PRO A 1 82 ? -25.451 -1.659 15.186 1.00 94.31 82 PRO A N 1
ATOM 666 C CA . PRO A 1 82 ? -25.555 -2.541 16.344 1.00 94.31 82 PRO A CA 1
ATOM 667 C C . PRO A 1 82 ? -27.013 -2.711 16.775 1.00 94.31 82 PRO A C 1
ATOM 669 O O . PRO A 1 82 ? -27.704 -1.743 17.102 1.00 94.31 82 PRO A O 1
ATOM 672 N N . SER A 1 83 ? -27.514 -3.938 16.678 1.00 89.56 83 SER A N 1
ATOM 673 C CA . SER A 1 83 ? -28.921 -4.245 16.885 1.00 89.56 83 SER A CA 1
ATOM 674 C C . SER A 1 83 ? -29.121 -5.697 17.320 1.00 89.56 83 SER A C 1
ATOM 676 O O . SER A 1 83 ? -28.531 -6.626 16.773 1.00 89.56 83 SER A O 1
ATOM 678 N N . LEU A 1 84 ? -29.963 -5.904 18.334 1.00 87.94 84 LEU A N 1
ATOM 679 C CA . LEU A 1 84 ? -30.318 -7.233 18.829 1.00 87.94 84 LEU A CA 1
ATOM 680 C C . LEU A 1 84 ? -31.502 -7.779 18.027 1.00 87.94 84 LEU A C 1
ATOM 682 O O . LEU A 1 84 ? -32.636 -7.328 18.218 1.00 87.94 84 LEU A O 1
ATOM 686 N N . HIS A 1 85 ? -31.251 -8.756 17.150 1.00 92.12 85 HIS A N 1
ATOM 687 C CA . HIS A 1 85 ? -32.297 -9.415 16.362 1.00 92.12 85 HIS A CA 1
ATOM 688 C C . HIS A 1 85 ? -31.968 -10.869 15.986 1.00 92.12 85 HIS A C 1
ATOM 690 O O . HIS A 1 85 ? -30.808 -11.271 15.922 1.00 92.12 85 HIS A O 1
ATOM 696 N N . GLU A 1 86 ? -33.015 -11.655 15.723 1.00 91.94 86 GLU A N 1
ATOM 697 C CA . GLU A 1 86 ? -32.953 -12.980 15.087 1.00 91.94 86 GLU A CA 1
ATOM 698 C C . GLU A 1 86 ? -33.634 -12.917 13.704 1.00 91.94 86 GLU A C 1
ATOM 700 O O . GLU A 1 86 ? -34.554 -12.124 13.491 1.00 91.94 86 GLU A O 1
ATOM 705 N N . GLY A 1 87 ? -33.232 -13.768 12.751 1.00 92.44 87 GLY A N 1
ATOM 706 C CA . GLY A 1 87 ? -33.698 -13.656 11.357 1.00 92.44 87 GLY A CA 1
ATOM 707 C C . GLY A 1 87 ? -33.140 -12.404 10.660 1.00 92.44 87 GLY A C 1
ATOM 708 O O . GLY A 1 87 ? -32.100 -11.905 11.069 1.00 92.44 87 GLY A O 1
ATOM 709 N N . GLY A 1 88 ? -33.756 -11.896 9.592 1.00 93.81 88 GLY A N 1
ATOM 710 C CA . GLY A 1 88 ? -33.265 -10.653 8.967 1.00 93.81 88 GLY A CA 1
ATOM 711 C C . GLY A 1 88 ? -32.015 -10.792 8.087 1.00 93.81 88 GLY A C 1
ATOM 712 O O . GLY A 1 88 ? -31.294 -9.811 7.911 1.00 93.81 88 GLY A O 1
ATOM 713 N N . ASP A 1 89 ? -31.735 -11.982 7.546 1.00 95.81 89 ASP A N 1
ATOM 714 C CA . ASP A 1 89 ? -30.623 -12.180 6.604 1.00 95.81 89 ASP A CA 1
ATOM 715 C C . ASP A 1 89 ? -30.913 -11.490 5.273 1.00 95.81 89 ASP A C 1
ATOM 717 O O . ASP A 1 89 ? -32.022 -11.609 4.739 1.00 95.81 89 ASP A O 1
ATOM 721 N N . LEU A 1 90 ? -29.893 -10.858 4.692 1.00 95.44 90 LEU A N 1
ATOM 722 C CA . LEU A 1 90 ? -29.943 -10.419 3.301 1.00 95.44 90 LEU A CA 1
ATOM 723 C C . LEU A 1 90 ? -29.554 -11.591 2.402 1.00 95.44 90 LEU A C 1
ATOM 725 O O . LEU A 1 90 ? -28.499 -12.199 2.582 1.00 95.44 90 LEU A O 1
ATOM 729 N N . VAL A 1 91 ? -30.405 -11.904 1.429 1.00 93.50 91 VAL A N 1
ATOM 730 C CA . VAL A 1 91 ? -30.168 -12.968 0.449 1.00 93.50 91 VAL A CA 1
ATOM 731 C C . VAL A 1 91 ? -30.095 -12.351 -0.937 1.00 93.50 91 VAL A C 1
ATOM 733 O O . VAL A 1 91 ? -31.034 -11.672 -1.348 1.00 93.50 91 VAL A O 1
ATOM 736 N N . ILE A 1 92 ? -28.997 -12.614 -1.644 1.00 86.88 92 ILE A N 1
ATOM 737 C CA . ILE A 1 92 ? -28.766 -12.182 -3.024 1.00 86.88 92 ILE A CA 1
ATOM 738 C C . ILE A 1 92 ? -29.021 -13.358 -3.963 1.00 86.88 92 ILE A C 1
ATOM 740 O O . ILE A 1 92 ? -28.524 -14.470 -3.739 1.00 86.88 92 ILE A O 1
ATOM 744 N N . TYR A 1 93 ? -29.786 -13.096 -5.017 1.00 77.62 93 TYR A N 1
ATOM 745 C CA . TYR A 1 93 ? -30.168 -14.063 -6.030 1.00 77.62 93 TYR A CA 1
ATOM 746 C C . TYR A 1 93 ? -29.482 -13.759 -7.361 1.00 77.62 93 TYR A C 1
ATOM 748 O O . TYR A 1 93 ? -29.231 -12.608 -7.707 1.00 77.62 93 TYR A O 1
ATOM 756 N N . SER A 1 94 ? -29.200 -14.813 -8.118 1.00 69.19 94 SER A N 1
ATOM 757 C CA . SER A 1 94 ? -28.752 -14.734 -9.506 1.00 69.19 94 SER A CA 1
ATOM 758 C C . SER A 1 94 ? -29.391 -15.881 -10.279 1.00 69.19 94 SER A C 1
ATOM 760 O O . SER A 1 94 ? -29.397 -17.019 -9.802 1.00 69.19 94 SER A O 1
ATOM 762 N N . ASN A 1 95 ? -29.976 -15.578 -11.440 1.00 65.06 95 ASN A N 1
ATOM 763 C CA . ASN A 1 95 ? -30.730 -16.528 -12.267 1.00 65.06 95 ASN A CA 1
ATOM 764 C C . ASN A 1 95 ? -31.820 -17.281 -11.482 1.00 65.06 95 ASN A C 1
ATOM 766 O O . ASN A 1 95 ? -32.044 -18.472 -11.676 1.00 65.06 95 ASN A O 1
ATOM 770 N N . GLY A 1 96 ? -32.480 -16.591 -10.546 1.00 66.50 96 GLY A N 1
ATOM 771 C CA . GLY A 1 96 ? -33.521 -17.178 -9.700 1.00 66.50 96 GLY A CA 1
ATOM 772 C C . GLY A 1 96 ? -33.024 -18.004 -8.506 1.00 66.50 96 GLY A C 1
ATOM 773 O O . GLY A 1 96 ? -33.836 -18.333 -7.643 1.00 66.50 96 GLY A O 1
ATOM 774 N N . GLU A 1 97 ? -31.724 -18.281 -8.390 1.00 68.06 97 GLU A N 1
ATOM 775 C CA . GLU A 1 97 ? -31.140 -19.061 -7.293 1.00 68.06 97 GLU A CA 1
ATOM 776 C C . GLU A 1 97 ? -30.493 -18.171 -6.230 1.00 68.06 97 GLU A C 1
ATOM 778 O O . GLU A 1 97 ? -29.847 -17.177 -6.553 1.00 68.06 97 GLU A O 1
ATOM 783 N N . ALA A 1 98 ? -30.606 -18.551 -4.954 1.00 79.25 98 ALA A N 1
ATOM 784 C CA . ALA A 1 98 ? -29.901 -17.871 -3.869 1.00 79.25 98 ALA A CA 1
ATOM 785 C C . ALA A 1 98 ? -28.398 -18.186 -3.941 1.00 79.25 98 ALA A C 1
ATOM 787 O O . ALA A 1 98 ? -27.998 -19.333 -3.745 1.00 79.25 98 ALA A O 1
ATOM 788 N N . LYS A 1 99 ? -27.565 -17.175 -4.207 1.00 79.69 99 LYS A N 1
ATOM 789 C CA . LYS A 1 99 ? -26.104 -17.337 -4.319 1.00 79.69 99 LYS A CA 1
ATOM 790 C C . LYS A 1 99 ? -25.368 -16.944 -3.049 1.00 79.69 99 LYS A C 1
ATOM 792 O O . LYS A 1 99 ? -24.420 -17.618 -2.660 1.00 79.69 99 LYS A O 1
ATOM 797 N N . HIS A 1 100 ? -25.821 -15.883 -2.386 1.00 86.12 100 HIS A N 1
ATOM 798 C CA . HIS A 1 100 ? -25.182 -15.380 -1.175 1.00 86.12 100 HIS A CA 1
ATOM 799 C C . HIS A 1 100 ? -26.212 -15.064 -0.099 1.00 86.12 100 HIS A C 1
ATOM 801 O O . HIS A 1 100 ? -27.301 -14.564 -0.382 1.00 86.12 100 HIS A O 1
ATOM 807 N N . ARG A 1 101 ? -25.843 -15.350 1.148 1.00 93.19 101 ARG A N 1
ATOM 808 C CA . ARG A 1 101 ? -26.615 -15.035 2.346 1.00 93.19 101 ARG A CA 1
ATOM 809 C C . ARG A 1 101 ? -25.689 -14.340 3.327 1.00 93.19 101 ARG A C 1
ATOM 811 O O . ARG A 1 101 ? -24.656 -14.896 3.682 1.00 93.19 101 ARG A O 1
ATOM 818 N N . HIS A 1 102 ? -26.073 -13.146 3.748 1.00 94.62 102 HIS A N 1
ATOM 819 C CA . HIS A 1 102 ? -25.340 -12.360 4.724 1.00 94.62 102 HIS A CA 1
ATOM 820 C C . HIS A 1 102 ? -26.188 -12.213 5.985 1.00 94.62 102 HIS A C 1
ATOM 822 O O . HIS A 1 102 ? -27.296 -11.672 5.942 1.00 94.62 102 HIS A O 1
ATOM 828 N N . ASP A 1 103 ? -25.677 -12.717 7.104 1.00 93.69 103 ASP A N 1
ATOM 829 C CA . ASP A 1 103 ? -26.379 -12.744 8.388 1.00 93.69 103 ASP A CA 1
ATOM 830 C C . ASP A 1 103 ? -26.098 -11.503 9.254 1.00 93.69 103 ASP A C 1
ATOM 832 O O . ASP A 1 103 ? -26.729 -11.323 10.291 1.00 93.69 103 ASP A O 1
ATOM 836 N N . PHE A 1 104 ? -25.169 -10.641 8.829 1.00 91.56 104 PHE A N 1
ATOM 837 C CA . PHE A 1 104 ? -24.744 -9.440 9.549 1.00 91.56 104 PHE A CA 1
ATOM 838 C C . PHE A 1 104 ? -24.270 -9.718 10.984 1.00 91.56 104 PHE A C 1
ATOM 840 O O . PHE A 1 104 ? -24.702 -9.038 11.916 1.00 91.56 104 PHE A O 1
ATOM 847 N N . GLY A 1 105 ? -23.394 -10.715 11.148 1.00 89.06 105 GLY A N 1
ATOM 848 C CA . GLY A 1 105 ? -22.672 -10.955 12.402 1.00 89.06 105 GLY A CA 1
ATOM 849 C C . GLY A 1 105 ? -23.470 -11.708 13.457 1.00 89.06 105 GLY A C 1
ATOM 850 O O . GLY A 1 105 ? -23.079 -11.753 14.622 1.00 89.06 105 GLY A O 1
ATOM 851 N N . LYS A 1 106 ? -24.610 -12.297 13.089 1.00 89.75 106 LYS A N 1
ATOM 852 C CA . LYS A 1 106 ? -25.418 -13.074 14.035 1.00 89.75 106 LYS A CA 1
ATOM 853 C C . LYS A 1 106 ? -24.769 -14.407 14.396 1.00 89.75 106 LYS A C 1
ATOM 855 O O . LYS A 1 106 ? -24.824 -14.777 15.564 1.00 89.75 106 LYS A O 1
ATOM 860 N N . ALA A 1 107 ? -24.147 -15.107 13.446 1.00 86.62 107 ALA A N 1
ATOM 861 C CA . ALA A 1 107 ? -23.429 -16.356 13.708 1.00 86.62 107 ALA A CA 1
ATOM 862 C C . ALA A 1 107 ? -22.247 -16.149 14.666 1.00 86.62 107 ALA A C 1
ATOM 864 O O . ALA A 1 107 ? -22.003 -16.989 15.532 1.00 86.62 107 ALA A O 1
ATOM 865 N N . ASP A 1 108 ? -21.580 -15.000 14.555 1.00 84.88 108 ASP A N 1
ATOM 866 C CA . ASP A 1 108 ? -20.440 -14.628 15.397 1.00 84.88 108 ASP A CA 1
ATOM 867 C C . ASP A 1 108 ? -20.863 -13.938 16.707 1.00 84.88 108 ASP A C 1
ATOM 869 O O . ASP A 1 108 ? -20.036 -13.710 17.584 1.00 84.88 108 ASP A O 1
ATOM 873 N N . GLY A 1 109 ? -22.154 -13.624 16.872 1.00 86.75 109 GLY A N 1
ATOM 874 C CA . GLY A 1 109 ? -22.690 -12.932 18.048 1.00 86.75 109 GLY A CA 1
ATOM 875 C C . GLY A 1 109 ? -22.354 -11.437 18.118 1.00 86.75 109 GLY A C 1
ATOM 876 O O . GLY A 1 109 ? -22.602 -10.811 19.144 1.00 86.75 109 GLY A O 1
ATOM 877 N N . THR A 1 110 ? -21.828 -10.857 17.040 1.00 90.69 110 THR A N 1
ATOM 878 C CA . THR A 1 110 ? -21.322 -9.477 16.959 1.00 90.69 110 THR A CA 1
ATOM 879 C C . THR A 1 110 ? -22.374 -8.452 16.535 1.00 90.69 110 THR A C 1
ATOM 881 O O . THR A 1 110 ? -22.222 -7.264 16.828 1.00 90.69 110 THR A O 1
ATOM 884 N N . ALA A 1 111 ? -23.499 -8.904 15.964 1.00 87.00 111 ALA A N 1
ATOM 885 C CA . ALA A 1 111 ? -24.598 -8.057 15.477 1.00 87.00 111 ALA A CA 1
ATOM 886 C C . ALA A 1 111 ? -25.118 -7.026 16.499 1.00 87.00 111 ALA A C 1
ATOM 888 O O . ALA A 1 111 ? -25.622 -5.969 16.123 1.00 87.00 111 ALA A O 1
ATOM 889 N N . VAL A 1 112 ? -25.003 -7.337 17.792 1.00 88.25 112 VAL A N 1
ATOM 890 C CA . VAL A 1 112 ? -25.470 -6.520 18.921 1.00 88.25 112 VAL A CA 1
ATOM 891 C C . VAL A 1 112 ? -24.556 -5.352 19.287 1.00 88.25 112 VAL A C 1
ATOM 893 O O . VAL A 1 112 ? -25.039 -4.401 19.898 1.00 88.25 112 VAL A O 1
ATOM 896 N N . PHE A 1 113 ? -23.265 -5.405 18.946 1.00 87.00 113 PHE A N 1
ATOM 897 C CA . PHE A 1 113 ? -22.281 -4.404 19.378 1.00 87.00 113 PHE A CA 1
ATOM 898 C C . PHE A 1 113 ? -21.406 -3.850 18.247 1.00 87.00 113 PHE A C 1
ATOM 900 O O . PHE A 1 113 ? -20.854 -2.764 18.417 1.00 87.00 113 PHE A O 1
ATOM 907 N N . LEU A 1 114 ? -21.333 -4.508 17.083 1.00 89.19 114 LEU A N 1
ATOM 908 C CA . LEU A 1 114 ? -20.611 -4.008 15.910 1.00 89.19 114 LEU A CA 1
ATOM 909 C C . LEU A 1 114 ? -21.553 -3.660 14.751 1.00 89.19 114 LEU A C 1
ATOM 911 O O . LEU A 1 114 ? -22.585 -4.310 14.558 1.00 89.19 114 LEU A O 1
ATOM 915 N N . PRO A 1 115 ? -21.212 -2.637 13.947 1.00 91.19 115 PRO A N 1
ATOM 916 C CA . PRO A 1 115 ? -21.842 -2.448 12.657 1.00 91.19 115 PRO A CA 1
ATOM 917 C C . PRO A 1 115 ? -21.367 -3.524 11.673 1.00 91.19 115 PRO A C 1
ATOM 919 O O . PRO A 1 115 ? -20.193 -3.888 11.636 1.00 91.19 115 PRO A O 1
ATOM 922 N N . HIS A 1 116 ? -22.274 -3.981 10.818 1.00 94.56 116 HIS A N 1
ATOM 923 C CA . HIS A 1 116 ? -21.975 -4.908 9.728 1.00 94.56 116 HIS A CA 1
ATOM 924 C C . HIS A 1 116 ? -22.443 -4.310 8.416 1.00 94.56 116 HIS A C 1
ATOM 926 O O . HIS A 1 116 ? -23.419 -3.565 8.394 1.00 94.56 116 HIS A O 1
ATOM 932 N N . TYR A 1 117 ? -21.804 -4.661 7.308 1.00 95.31 117 TYR A N 1
ATOM 933 C CA . TYR A 1 117 ? -22.217 -4.154 6.009 1.00 95.31 117 TYR A CA 1
ATOM 934 C C . TYR A 1 117 ? -22.299 -5.251 4.956 1.00 95.31 117 TYR A C 1
ATOM 936 O O . TYR A 1 117 ? -21.657 -6.290 5.066 1.00 95.31 117 TYR A O 1
ATOM 944 N N . ALA A 1 118 ? -23.103 -4.997 3.932 1.00 94.31 118 ALA A N 1
ATOM 945 C CA . ALA A 1 118 ? -23.161 -5.787 2.716 1.00 94.31 118 ALA A CA 1
ATOM 946 C C . ALA A 1 118 ? -23.308 -4.841 1.523 1.00 94.31 118 ALA A C 1
ATOM 948 O O . ALA A 1 118 ? -23.993 -3.821 1.620 1.00 94.31 118 ALA A O 1
ATOM 949 N N . VAL A 1 119 ? -22.675 -5.189 0.407 1.00 91.38 119 VAL A N 1
ATOM 950 C CA . VAL A 1 119 ? -22.772 -4.444 -0.852 1.00 91.38 119 VAL A CA 1
ATOM 951 C C . VAL A 1 119 ? -23.255 -5.393 -1.930 1.00 91.38 119 VAL A C 1
ATOM 953 O O . VAL A 1 119 ? -22.783 -6.526 -2.015 1.00 91.38 119 VAL A O 1
ATOM 956 N N . HIS A 1 120 ? -24.194 -4.934 -2.745 1.00 85.19 120 HIS A N 1
ATOM 957 C CA . HIS A 1 120 ? -24.653 -5.661 -3.920 1.00 85.19 120 HIS A CA 1
ATOM 958 C C . HIS A 1 120 ? -24.844 -4.702 -5.090 1.00 85.19 120 HIS A C 1
ATOM 960 O O . HIS A 1 120 ? -25.104 -3.515 -4.890 1.00 85.19 120 HIS A O 1
ATOM 966 N N . TYR A 1 121 ? -24.709 -5.215 -6.311 1.00 80.44 121 TYR A N 1
ATOM 967 C CA . TYR A 1 121 ? -24.969 -4.434 -7.515 1.00 80.44 121 TYR A CA 1
ATOM 968 C C . TYR A 1 121 ? -26.424 -3.947 -7.556 1.00 80.44 121 TYR A C 1
ATOM 970 O O . TYR A 1 121 ? -27.318 -4.572 -6.971 1.00 80.44 121 TYR A O 1
ATOM 978 N N . ALA A 1 122 ? -26.651 -2.808 -8.215 1.00 77.50 122 ALA A N 1
ATOM 979 C CA . ALA A 1 122 ? -27.973 -2.186 -8.307 1.00 77.50 122 ALA A CA 1
ATOM 980 C C . ALA A 1 122 ? -28.994 -3.075 -9.044 1.00 77.50 122 ALA A C 1
ATOM 982 O O . ALA A 1 122 ? -30.187 -3.020 -8.761 1.00 77.50 122 ALA A O 1
ATOM 983 N N . ASP A 1 123 ? -28.517 -3.933 -9.944 1.00 68.31 123 ASP A N 1
ATOM 984 C CA . ASP A 1 123 ? -29.307 -4.900 -10.703 1.00 68.31 123 ASP A CA 1
ATOM 985 C C . ASP A 1 123 ? -29.515 -6.245 -9.983 1.00 68.31 123 ASP A C 1
ATOM 987 O O . ASP A 1 123 ? -30.243 -7.108 -10.473 1.00 68.31 123 ASP A O 1
ATOM 991 N N . ALA A 1 124 ? -28.927 -6.439 -8.799 1.00 76.44 124 ALA A N 1
ATOM 992 C CA . ALA A 1 124 ? -29.045 -7.694 -8.076 1.00 76.44 124 ALA A CA 1
ATOM 993 C C . ALA A 1 124 ? -30.457 -7.893 -7.496 1.00 76.44 124 ALA A C 1
ATOM 995 O O . ALA A 1 124 ? -30.962 -7.088 -6.701 1.00 76.44 124 ALA A O 1
ATOM 996 N N . GLU A 1 125 ? -31.071 -9.033 -7.817 1.00 81.88 125 GLU A N 1
ATOM 997 C CA . GLU A 1 125 ? -32.276 -9.494 -7.132 1.00 81.88 125 GLU A CA 1
ATOM 998 C C . GLU A 1 125 ? -31.940 -9.847 -5.677 1.00 81.88 125 GLU A C 1
ATOM 1000 O O . GLU A 1 125 ? -31.017 -10.616 -5.400 1.00 81.88 125 GLU A O 1
ATOM 1005 N N . HIS A 1 126 ? -32.708 -9.331 -4.723 1.00 88.81 126 HIS A N 1
ATOM 1006 C CA . HIS A 1 126 ? -32.432 -9.533 -3.308 1.00 88.81 126 HIS A CA 1
ATOM 1007 C C . HIS A 1 126 ? -33.707 -9.605 -2.461 1.00 88.81 126 HIS A C 1
ATOM 1009 O O . HIS A 1 126 ? -34.770 -9.095 -2.817 1.00 88.81 126 HIS A O 1
ATOM 1015 N N . ALA A 1 127 ? -33.606 -10.286 -1.321 1.00 93.00 127 ALA A N 1
ATOM 1016 C CA . ALA A 1 127 ? -34.678 -10.422 -0.338 1.00 93.00 127 ALA A CA 1
ATOM 1017 C C . ALA A 1 127 ? -34.127 -10.252 1.081 1.00 93.00 127 ALA A C 1
ATOM 1019 O O . ALA A 1 127 ? -32.970 -10.585 1.342 1.00 93.00 127 ALA A O 1
ATOM 1020 N N . LEU A 1 128 ? -34.980 -9.824 2.010 1.00 95.25 128 LEU A N 1
ATOM 1021 C CA . LEU A 1 128 ? -34.684 -9.882 3.437 1.00 95.25 128 LEU A CA 1
ATOM 1022 C C . LEU A 1 128 ? -35.557 -10.947 4.077 1.00 95.25 128 LEU A C 1
ATOM 1024 O O . LEU A 1 128 ? -36.788 -10.844 4.081 1.00 95.25 128 LEU A O 1
ATOM 1028 N N . VAL A 1 129 ? -34.901 -11.958 4.640 1.00 95.56 129 VAL A N 1
ATOM 1029 C CA . VAL A 1 129 ? -35.572 -12.995 5.419 1.00 95.56 129 VAL A CA 1
ATOM 1030 C C . VAL A 1 129 ? -36.252 -12.350 6.618 1.00 95.56 129 VAL A C 1
ATOM 1032 O O . VAL A 1 129 ? -35.739 -11.401 7.203 1.00 95.56 129 VAL A O 1
ATOM 1035 N N . LYS A 1 130 ? -37.415 -12.876 6.996 1.00 95.75 130 LYS A N 1
ATOM 1036 C CA . LYS A 1 130 ? -38.196 -12.358 8.115 1.00 95.75 130 LYS A CA 1
ATOM 1037 C C . LYS A 1 130 ? -37.358 -12.241 9.392 1.00 95.75 130 LYS A C 1
ATOM 1039 O O . LYS A 1 130 ? -36.683 -13.195 9.777 1.00 95.75 130 LYS A O 1
ATOM 1044 N N . VAL A 1 131 ? -37.423 -11.079 10.038 1.00 96.25 131 VAL A N 1
ATOM 1045 C CA . VAL A 1 131 ? -36.932 -10.876 11.405 1.00 96.25 131 VAL A CA 1
ATOM 1046 C C . VAL A 1 131 ? -37.858 -11.640 12.341 1.00 96.25 131 VAL A C 1
ATOM 1048 O O . VAL A 1 131 ? -39.068 -11.412 12.343 1.00 96.25 131 VAL A O 1
ATOM 1051 N N . THR A 1 132 ? -37.313 -12.588 13.094 1.00 95.19 132 THR A N 1
ATOM 1052 C CA . THR A 1 132 ? -38.094 -13.470 13.969 1.00 95.19 132 THR A CA 1
ATOM 1053 C C . THR A 1 132 ? -38.148 -12.976 15.402 1.00 95.19 132 THR A C 1
ATOM 1055 O O . THR A 1 132 ? -39.084 -13.345 16.095 1.00 95.19 132 THR A O 1
ATOM 1058 N N . LYS A 1 133 ? -37.180 -12.162 15.844 1.00 93.00 133 LYS A N 1
ATOM 1059 C CA . LYS A 1 133 ? -37.184 -11.496 17.155 1.00 93.00 133 LYS A CA 1
ATOM 1060 C C . LYS A 1 133 ? -36.377 -10.204 17.115 1.00 93.00 133 LYS A C 1
ATOM 1062 O O . LYS A 1 133 ? -35.402 -10.115 16.373 1.00 93.00 133 LYS A O 1
ATOM 1067 N N . GLY A 1 134 ? -36.726 -9.259 17.985 1.00 93.38 134 GLY A N 1
ATOM 1068 C CA . GLY A 1 134 ? -35.965 -8.026 18.199 1.00 93.38 134 GLY A CA 1
ATOM 1069 C C . GLY A 1 134 ? -36.167 -6.976 17.105 1.00 93.38 134 GLY A C 1
ATOM 1070 O O . GLY A 1 134 ? -37.181 -6.978 16.406 1.00 93.38 134 GLY A O 1
ATOM 1071 N N . PHE A 1 135 ? -35.202 -6.062 16.989 1.00 92.31 135 PHE A N 1
ATOM 1072 C CA . PHE A 1 135 ? -35.237 -4.969 16.017 1.00 92.31 135 PHE A CA 1
ATOM 1073 C C . PHE A 1 135 ? -33.937 -4.932 15.235 1.00 92.31 135 PHE A C 1
ATOM 1075 O O . PHE A 1 135 ? -32.873 -4.866 15.838 1.00 92.31 135 PHE A O 1
ATOM 1082 N N . ARG A 1 136 ? -34.020 -4.925 13.904 1.00 94.31 136 ARG A N 1
ATOM 1083 C CA . ARG A 1 136 ? -32.877 -4.739 13.007 1.00 94.31 136 ARG A CA 1
ATOM 1084 C C . ARG A 1 136 ? -32.874 -3.313 12.474 1.00 94.31 136 ARG A C 1
ATOM 1086 O O . ARG A 1 136 ? -33.825 -2.898 11.808 1.00 94.31 136 ARG A O 1
ATOM 1093 N N . LEU A 1 137 ? -31.786 -2.594 12.731 1.00 95.50 137 LEU A N 1
ATOM 1094 C CA . LEU A 1 137 ? -31.585 -1.218 12.288 1.00 95.50 137 LEU A CA 1
ATOM 1095 C C . LEU A 1 137 ? -30.566 -1.189 11.146 1.00 95.50 137 LEU A C 1
ATOM 1097 O O . LEU A 1 137 ? -29.454 -1.688 11.303 1.00 95.50 137 LEU A O 1
ATOM 1101 N N . ALA A 1 138 ? -30.930 -0.622 9.997 1.00 96.62 138 ALA A N 1
ATOM 1102 C CA . ALA A 1 138 ? -30.049 -0.585 8.832 1.00 96.62 138 ALA A CA 1
ATOM 1103 C C . ALA A 1 138 ? -30.103 0.758 8.105 1.00 96.62 138 ALA A C 1
ATOM 1105 O O . ALA A 1 138 ? -31.174 1.307 7.870 1.00 96.62 138 ALA A O 1
ATOM 1106 N N . LEU A 1 139 ? -28.943 1.252 7.701 1.00 96.69 139 LEU A N 1
ATOM 1107 C CA . LEU A 1 139 ? -28.787 2.374 6.789 1.00 96.69 139 LEU A CA 1
ATOM 1108 C C . LEU A 1 139 ? -28.589 1.832 5.378 1.00 96.69 139 LEU A C 1
ATOM 1110 O O . LEU A 1 139 ? -27.850 0.868 5.179 1.00 96.69 139 LEU A O 1
ATOM 1114 N N . VAL A 1 140 ? -29.248 2.451 4.408 1.00 95.06 140 VAL A N 1
ATOM 1115 C CA . VAL A 1 140 ? -29.126 2.103 2.993 1.00 95.06 140 VAL A CA 1
ATOM 1116 C C . VAL A 1 140 ? -28.530 3.291 2.262 1.00 95.06 140 VAL A C 1
ATOM 1118 O O . VAL A 1 140 ? -29.078 4.391 2.331 1.00 95.06 140 VAL A O 1
ATOM 1121 N N . TYR A 1 141 ? -27.425 3.052 1.568 1.00 94.44 141 TYR A N 1
ATOM 1122 C CA . TYR A 1 141 ? -26.701 4.030 0.772 1.00 94.44 141 TYR A CA 1
ATOM 1123 C C . TYR A 1 141 ? -26.713 3.627 -0.704 1.00 94.44 141 TYR A C 1
ATOM 1125 O O . TYR A 1 141 ? -26.538 2.451 -1.033 1.00 94.44 141 TYR A O 1
ATOM 1133 N N . SER A 1 142 ? -26.879 4.615 -1.577 1.00 91.19 142 SER A N 1
ATOM 1134 C CA . SER A 1 142 ? -26.633 4.491 -3.013 1.00 91.19 142 SER A CA 1
ATOM 1135 C C . SER A 1 142 ? -25.156 4.766 -3.282 1.00 91.19 142 SER A C 1
ATOM 1137 O O . SER A 1 142 ? -24.631 5.789 -2.839 1.00 91.19 142 SER A O 1
ATOM 1139 N N . ILE A 1 143 ? -24.489 3.854 -3.989 1.00 88.56 143 ILE A N 1
ATOM 1140 C CA . ILE A 1 143 ? -23.118 4.041 -4.467 1.00 88.56 143 ILE A CA 1
ATOM 1141 C C . ILE A 1 143 ? -23.188 4.490 -5.924 1.00 88.56 143 ILE A C 1
ATOM 1143 O O . ILE A 1 143 ? -23.665 3.7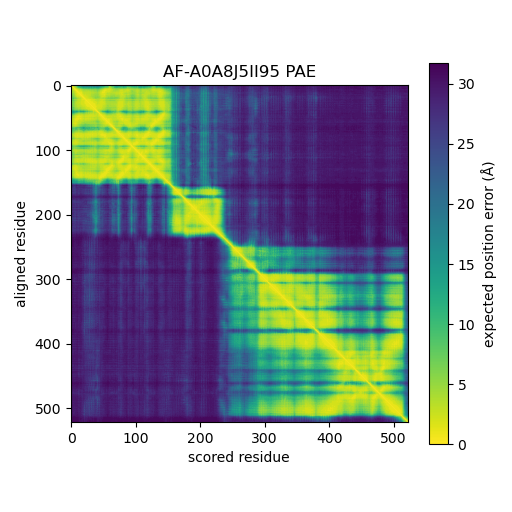34 -6.776 1.00 88.56 143 ILE A O 1
ATOM 1147 N N . CYS A 1 144 ? -22.727 5.708 -6.199 1.00 84.06 144 CYS A N 1
ATOM 1148 C CA . CYS A 1 144 ? -22.906 6.383 -7.481 1.00 84.06 144 CYS A CA 1
ATOM 1149 C C . CYS A 1 144 ? -21.571 6.728 -8.145 1.00 84.06 144 CYS A C 1
ATOM 1151 O O . CYS A 1 144 ? -20.603 7.098 -7.481 1.00 84.06 144 CYS A O 1
ATOM 1153 N N . LEU A 1 145 ? -21.536 6.640 -9.473 1.00 78.19 145 LEU A N 1
ATOM 1154 C CA . LEU A 1 145 ? -20.467 7.214 -10.282 1.00 78.19 145 LEU A CA 1
ATOM 1155 C C . LEU A 1 145 ? -20.617 8.743 -10.360 1.00 78.19 145 LEU A C 1
ATOM 1157 O O . LEU A 1 145 ? -21.744 9.231 -10.443 1.00 78.19 145 LEU A O 1
ATOM 1161 N N . PRO A 1 146 ? -19.508 9.501 -10.411 1.00 77.19 146 PRO A N 1
ATOM 1162 C CA . PRO A 1 146 ? -19.541 10.917 -10.767 1.00 77.19 146 PRO A CA 1
ATOM 1163 C C . PRO A 1 146 ? -20.153 11.135 -12.151 1.00 77.19 146 PRO A C 1
ATOM 1165 O O . PRO A 1 146 ? -19.953 10.317 -13.056 1.00 77.19 146 PRO A O 1
ATOM 1168 N N . LYS A 1 147 ? -20.816 12.278 -12.358 1.00 73.06 147 LYS A N 1
ATOM 1169 C CA . LYS A 1 147 ? -21.479 12.623 -13.632 1.00 73.06 147 LYS A CA 1
ATOM 1170 C C . LYS A 1 147 ? -20.547 12.541 -14.836 1.00 73.06 147 LYS A C 1
ATOM 1172 O O . LYS A 1 147 ? -20.946 12.094 -15.908 1.00 73.06 147 LYS A O 1
ATOM 1177 N N . GLU A 1 148 ? -19.290 12.922 -14.651 1.00 69.00 148 GLU A N 1
ATOM 1178 C CA . GLU A 1 148 ? -18.237 12.900 -15.667 1.00 69.00 148 GLU A CA 1
ATOM 1179 C C . GLU A 1 148 ? -17.836 11.464 -16.057 1.00 69.00 148 GLU A C 1
ATOM 1181 O O . GLU A 1 148 ? -17.333 11.216 -17.154 1.00 69.00 148 GLU A O 1
ATOM 1186 N N . GLN A 1 149 ? -18.103 10.501 -15.174 1.00 63.91 149 GLN A N 1
ATOM 1187 C CA . GLN A 1 149 ? -17.745 9.089 -15.289 1.00 63.91 149 GLN A CA 1
ATOM 1188 C C . GLN A 1 149 ? -18.959 8.178 -15.528 1.00 63.91 149 GLN A C 1
ATOM 1190 O O . GLN A 1 149 ? -18.814 6.958 -15.556 1.00 63.91 149 GLN A O 1
ATOM 1195 N N . HIS A 1 150 ? -20.148 8.734 -15.789 1.00 62.09 150 HIS A N 1
ATOM 1196 C CA . HIS A 1 150 ? -21.351 7.951 -16.109 1.00 62.09 150 HIS A CA 1
ATOM 1197 C C . HIS A 1 150 ? -21.189 7.045 -17.342 1.00 62.09 150 HIS A C 1
ATOM 1199 O O . HIS A 1 150 ? -21.910 6.062 -17.471 1.00 62.09 150 HIS A O 1
ATOM 1205 N N . HIS A 1 151 ? -20.226 7.320 -18.225 1.00 55.12 151 HIS A N 1
ATOM 1206 C CA . HIS A 1 151 ? -19.879 6.434 -19.341 1.00 55.12 151 HIS A CA 1
ATOM 1207 C C . HIS A 1 151 ? -19.311 5.071 -18.890 1.00 55.12 151 HIS A C 1
ATOM 1209 O O . HIS A 1 151 ? -19.334 4.124 -19.668 1.00 55.12 151 HIS A O 1
ATOM 1215 N N . LEU A 1 152 ? -18.827 4.960 -17.646 1.00 52.44 152 LEU A N 1
ATOM 1216 C CA . LEU A 1 152 ? -18.370 3.709 -17.023 1.00 52.44 152 LEU A CA 1
ATOM 1217 C C . LEU A 1 152 ? -19.515 2.914 -16.375 1.00 52.44 152 LEU A C 1
ATOM 1219 O O . LEU A 1 152 ? -19.304 1.809 -15.861 1.00 52.44 152 LEU A O 1
ATOM 1223 N N . LYS A 1 153 ? -20.730 3.476 -16.354 1.00 49.59 153 LYS A N 1
ATOM 1224 C CA . LYS A 1 153 ? -21.919 2.779 -15.872 1.00 49.59 153 LYS A CA 1
ATOM 1225 C C . LYS A 1 153 ? -22.223 1.646 -16.847 1.00 49.59 153 LYS A C 1
ATOM 1227 O O . LYS A 1 153 ? -22.406 1.883 -18.040 1.00 49.59 153 LYS A O 1
ATOM 1232 N N . ARG A 1 154 ? -22.294 0.411 -16.342 1.00 48.94 154 ARG A N 1
ATOM 1233 C CA . ARG A 1 154 ? -22.780 -0.720 -17.140 1.00 48.94 154 ARG A CA 1
ATOM 1234 C C . ARG A 1 154 ? -24.209 -0.419 -17.581 1.00 48.94 154 ARG A C 1
ATOM 1236 O O . ARG A 1 154 ? -25.103 -0.269 -16.752 1.00 48.94 154 ARG A O 1
ATOM 1243 N N . VAL A 1 155 ? -24.414 -0.301 -18.887 1.00 43.41 155 VAL A N 1
ATOM 1244 C CA . VAL A 1 155 ? -25.748 -0.167 -19.467 1.00 43.41 155 VAL A CA 1
ATOM 1245 C C . VAL A 1 155 ? -26.368 -1.567 -19.508 1.00 43.41 155 VAL A C 1
ATOM 1247 O O . VAL A 1 155 ? -25.964 -2.379 -20.326 1.00 43.41 155 VAL A O 1
ATOM 1250 N N . SER A 1 156 ? -27.269 -1.824 -18.555 1.00 41.97 156 SER A N 1
ATOM 1251 C CA . SER A 1 156 ? -28.362 -2.822 -18.487 1.00 41.97 156 SER A CA 1
ATOM 1252 C C . SER A 1 156 ? -28.409 -4.010 -19.488 1.00 41.97 156 SER A C 1
ATOM 1254 O O . SER A 1 156 ? -28.325 -3.862 -20.706 1.00 41.97 156 SER A O 1
ATOM 1256 N N . ASP A 1 157 ? -28.675 -5.195 -18.914 1.00 42.72 157 ASP A N 1
ATOM 1257 C CA . ASP A 1 157 ? -29.323 -6.402 -19.475 1.00 42.72 157 ASP A CA 1
ATOM 1258 C C . ASP A 1 157 ? -28.685 -7.178 -20.639 1.00 42.72 157 ASP A C 1
ATOM 1260 O O . ASP A 1 157 ? -29.332 -8.065 -21.205 1.00 42.72 157 ASP A O 1
ATOM 1264 N N . LYS A 1 158 ? -27.415 -6.949 -20.975 1.00 41.25 158 LYS A N 1
ATOM 1265 C CA . LYS A 1 158 ? -26.683 -7.886 -21.840 1.00 41.25 158 LYS A CA 1
ATOM 1266 C C . LYS A 1 158 ? -25.965 -8.946 -21.005 1.00 41.25 158 LYS A C 1
ATOM 1268 O O . LYS A 1 158 ? -25.284 -8.592 -20.040 1.00 41.25 158 LYS A O 1
ATOM 1273 N N . PRO A 1 159 ? -26.094 -10.248 -21.328 1.00 53.03 159 PRO A N 1
ATOM 1274 C CA . PRO A 1 159 ? -25.271 -11.259 -20.683 1.00 53.03 159 PRO A CA 1
ATOM 1275 C C . PRO A 1 159 ? -23.797 -10.903 -20.916 1.00 53.03 159 PRO A C 1
ATOM 1277 O O . PRO A 1 159 ? -23.429 -10.457 -21.999 1.00 53.03 159 PRO A O 1
ATOM 1280 N N . LEU A 1 160 ? -22.951 -11.097 -19.897 1.00 57.81 160 LEU A N 1
ATOM 1281 C CA . LEU A 1 160 ? -21.506 -10.808 -19.931 1.00 57.81 160 LEU A CA 1
ATOM 1282 C C . LEU A 1 160 ? -20.815 -11.364 -21.197 1.00 57.81 160 LEU A C 1
ATOM 1284 O O . LEU A 1 160 ? -19.830 -10.797 -21.663 1.00 57.81 160 LEU A O 1
ATOM 1288 N N . SER A 1 161 ? -21.360 -12.440 -21.770 1.00 59.06 161 SER A N 1
ATOM 1289 C CA . SER A 1 161 ? -20.948 -13.038 -23.041 1.00 59.06 161 SER A CA 1
ATOM 1290 C C . SER A 1 161 ? -21.065 -12.103 -24.249 1.00 59.06 161 SER A C 1
ATOM 1292 O O . SER A 1 161 ? -20.223 -12.186 -25.132 1.00 59.06 161 SER A O 1
ATOM 1294 N N . ASP A 1 162 ? -22.060 -11.215 -24.310 1.00 58.25 162 ASP A N 1
ATOM 1295 C CA . ASP A 1 162 ? -22.310 -10.338 -25.465 1.00 58.25 162 ASP A CA 1
ATOM 1296 C C . ASP A 1 162 ? -21.363 -9.133 -25.482 1.00 58.25 162 ASP A C 1
ATOM 1298 O O . ASP A 1 162 ? -20.877 -8.719 -26.541 1.00 58.25 162 ASP A O 1
ATOM 1302 N N . ASP A 1 163 ? -21.060 -8.594 -24.300 1.00 65.81 163 ASP A N 1
ATOM 1303 C CA . ASP A 1 163 ? -20.057 -7.541 -24.135 1.00 65.81 163 ASP A CA 1
ATOM 1304 C C . ASP A 1 163 ? -18.655 -8.096 -24.402 1.00 65.81 163 ASP A C 1
ATOM 1306 O O . ASP A 1 163 ? -17.872 -7.481 -25.128 1.00 65.81 163 ASP A O 1
ATOM 1310 N N . LEU A 1 164 ? -18.358 -9.300 -23.896 1.00 73.88 164 LEU A N 1
ATOM 1311 C CA . LEU A 1 164 ? -17.113 -10.003 -24.204 1.00 73.88 164 LEU A CA 1
ATOM 1312 C C . LEU A 1 164 ? -17.014 -10.359 -25.689 1.00 73.88 164 LEU A C 1
ATOM 1314 O O . LEU A 1 164 ? -15.960 -10.163 -26.279 1.00 73.88 164 LEU A O 1
ATOM 1318 N N . LEU A 1 165 ? -18.093 -10.815 -26.326 1.00 74.19 165 LEU A N 1
ATOM 1319 C CA . LEU A 1 165 ? -18.118 -11.088 -27.764 1.00 74.19 165 LEU A CA 1
ATOM 1320 C C . LEU A 1 165 ? -17.830 -9.824 -28.574 1.00 74.19 165 LEU A C 1
ATOM 1322 O O . LEU A 1 165 ? -17.034 -9.862 -29.515 1.00 74.19 165 LEU A O 1
ATOM 1326 N N . SER A 1 166 ? -18.444 -8.703 -28.194 1.00 72.88 166 SER A N 1
ATOM 1327 C CA . SER A 1 166 ? -18.201 -7.410 -28.836 1.00 72.88 166 SER A CA 1
ATOM 1328 C C . SER A 1 166 ? -16.742 -6.987 -28.663 1.00 72.88 166 SER A C 1
ATOM 1330 O O . SER A 1 166 ? -16.100 -6.611 -29.640 1.00 72.88 166 SER A O 1
ATOM 1332 N N . ALA A 1 167 ? -16.187 -7.130 -27.456 1.00 78.06 167 ALA A N 1
ATOM 1333 C CA . ALA A 1 167 ? -14.793 -6.810 -27.167 1.00 78.06 167 ALA A CA 1
ATOM 1334 C C . ALA A 1 167 ? -13.811 -7.702 -27.945 1.00 78.06 167 ALA A C 1
ATOM 1336 O O . ALA A 1 167 ? -12.911 -7.176 -28.594 1.00 78.06 167 ALA A O 1
ATOM 1337 N N . ILE A 1 168 ? -14.010 -9.027 -27.954 1.00 79.44 168 ILE A N 1
ATOM 1338 C CA . ILE A 1 168 ? -13.170 -9.979 -28.701 1.00 79.44 168 ILE A CA 1
ATOM 1339 C C . ILE A 1 168 ? -13.224 -9.671 -30.204 1.00 79.44 168 ILE A C 1
ATOM 1341 O O . ILE A 1 168 ? -12.196 -9.673 -30.873 1.00 79.44 168 ILE A O 1
ATOM 1345 N N . SER A 1 169 ? -14.403 -9.327 -30.729 1.00 77.25 169 SER A N 1
ATOM 1346 C CA . SER A 1 169 ? -14.576 -8.972 -32.145 1.00 77.25 169 SER A CA 1
ATOM 1347 C C . SER A 1 169 ? -13.881 -7.660 -32.536 1.00 77.25 169 SER A C 1
ATOM 1349 O O . SER A 1 169 ? -13.610 -7.445 -33.718 1.00 77.25 169 SER A O 1
ATOM 1351 N N . MET A 1 170 ? -13.608 -6.779 -31.567 1.00 74.56 170 MET A N 1
ATOM 1352 C CA . MET A 1 170 ? -12.912 -5.503 -31.769 1.00 74.56 170 MET A CA 1
ATOM 1353 C C . MET A 1 170 ? -11.392 -5.602 -31.618 1.00 74.56 170 MET A C 1
ATOM 1355 O O . MET A 1 170 ? -10.701 -4.654 -31.996 1.00 74.56 170 MET A O 1
ATOM 1359 N N . VAL A 1 171 ? -10.862 -6.721 -31.109 1.00 71.81 171 VAL A N 1
ATOM 1360 C CA . VAL A 1 171 ? -9.415 -6.963 -31.101 1.00 71.81 171 VAL A CA 1
ATOM 1361 C C . VAL A 1 171 ? -8.940 -7.007 -32.558 1.00 71.81 171 VAL A C 1
ATOM 1363 O O . VAL A 1 171 ? -9.468 -7.744 -33.401 1.00 71.81 171 VAL A O 1
ATOM 1366 N N . SER A 1 172 ? -8.010 -6.111 -32.884 1.00 56.88 172 SER A N 1
ATOM 1367 C CA . SER A 1 172 ? -7.514 -5.914 -34.246 1.00 56.88 172 SER A CA 1
ATOM 1368 C C . SER A 1 172 ? -6.808 -7.176 -34.768 1.00 56.88 172 SER A C 1
ATOM 1370 O O . SER A 1 172 ? -6.363 -8.003 -33.982 1.00 56.88 172 SER A O 1
ATOM 1372 N N . ASP A 1 173 ? -6.662 -7.339 -36.090 1.00 61.19 173 ASP A N 1
ATOM 1373 C CA . ASP A 1 173 ? -5.930 -8.474 -36.706 1.00 61.19 173 ASP A CA 1
ATOM 1374 C C . ASP A 1 173 ? -4.410 -8.485 -36.404 1.00 61.19 173 ASP A C 1
ATOM 1376 O O . ASP A 1 173 ? -3.640 -9.201 -37.046 1.00 61.19 173 ASP A O 1
ATOM 1380 N N . GLY A 1 174 ? -3.950 -7.651 -35.468 1.00 55.59 174 GLY A N 1
ATOM 1381 C CA . GLY A 1 174 ? -2.576 -7.629 -34.987 1.00 55.59 174 GLY A CA 1
ATOM 1382 C C . GLY A 1 174 ? -2.322 -8.708 -33.934 1.00 55.59 174 GLY A C 1
ATOM 1383 O O . GLY A 1 174 ? -3.236 -9.142 -33.243 1.00 55.59 174 GLY A O 1
ATOM 1384 N N . ASN A 1 175 ? -1.057 -9.113 -33.779 1.00 57.88 175 ASN A N 1
ATOM 1385 C CA . ASN A 1 175 ? -0.555 -10.047 -32.752 1.00 57.88 175 ASN A CA 1
ATOM 1386 C C . ASN A 1 175 ? -0.680 -9.500 -31.303 1.00 57.88 175 ASN A C 1
ATOM 1388 O O . ASN A 1 175 ? 0.239 -9.631 -30.494 1.00 57.88 175 ASN A O 1
ATOM 1392 N N . GLU A 1 176 ? -1.779 -8.839 -30.957 1.00 65.81 176 GLU A N 1
ATOM 1393 C CA . GLU A 1 176 ? -2.026 -8.316 -29.620 1.00 65.81 176 GLU A CA 1
ATOM 1394 C C . GLU A 1 176 ? -2.418 -9.469 -28.690 1.00 65.81 176 GLU A C 1
ATOM 1396 O O . GLU A 1 176 ? -3.335 -10.241 -28.958 1.00 65.81 176 GLU A O 1
ATOM 1401 N N . SER A 1 177 ? -1.677 -9.614 -27.593 1.00 73.31 177 SER A N 1
ATOM 1402 C CA . SER A 1 177 ? -1.962 -10.581 -26.533 1.00 73.31 177 SER A CA 1
ATOM 1403 C C . SER A 1 177 ? -2.348 -9.823 -25.271 1.00 73.31 177 SER A C 1
ATOM 1405 O O . SER A 1 177 ? -1.726 -8.813 -24.945 1.00 73.31 177 SER A O 1
ATOM 1407 N N . PHE A 1 178 ? -3.338 -10.320 -24.537 1.00 77.69 178 PHE A N 1
ATOM 1408 C CA . PHE A 1 178 ? -3.671 -9.827 -23.203 1.00 77.69 178 PHE A CA 1
ATOM 1409 C C . PHE A 1 178 ? -3.455 -10.933 -22.174 1.00 77.69 178 PHE A C 1
ATOM 1411 O O . PHE A 1 178 ? -3.585 -12.119 -22.477 1.00 77.69 178 PHE A O 1
ATOM 1418 N N . ALA A 1 179 ? -3.117 -10.538 -20.950 1.00 79.81 179 ALA A N 1
ATOM 1419 C CA . ALA A 1 179 ? -2.907 -11.456 -19.842 1.00 79.81 179 ALA A CA 1
ATOM 1420 C C . ALA A 1 179 ? -4.011 -11.278 -18.798 1.00 79.81 179 ALA A C 1
ATOM 1422 O O . ALA A 1 179 ? -4.380 -10.156 -18.453 1.00 79.81 179 ALA A O 1
ATOM 1423 N N . LEU A 1 180 ? -4.509 -12.397 -18.275 1.00 75.00 180 LEU A N 1
ATOM 1424 C CA . LEU A 1 180 ? -5.424 -12.436 -17.142 1.00 75.00 180 LEU A CA 1
ATOM 1425 C C . LEU A 1 180 ? -4.712 -13.130 -15.982 1.00 75.00 180 LEU A C 1
ATOM 1427 O O . LEU A 1 180 ? -4.413 -14.321 -16.066 1.00 75.00 180 LEU A O 1
ATOM 1431 N N . LEU A 1 181 ? -4.446 -12.393 -14.904 1.00 79.00 181 LEU A N 1
ATOM 1432 C CA . LEU A 1 181 ? -3.856 -12.975 -13.703 1.00 79.00 181 LEU A CA 1
ATOM 1433 C C . LEU A 1 181 ? -4.895 -13.839 -12.976 1.00 79.00 181 LEU A C 1
ATOM 1435 O O . LEU A 1 181 ? -5.996 -13.375 -12.659 1.00 79.00 181 LEU A O 1
ATOM 1439 N N . LEU A 1 182 ? -4.539 -15.096 -12.714 1.00 72.94 182 LEU A N 1
ATOM 1440 C CA . LEU A 1 182 ? -5.379 -16.020 -11.958 1.00 72.94 182 LEU A CA 1
ATOM 1441 C C . LEU A 1 182 ? -5.352 -15.657 -10.468 1.00 72.94 182 LEU A C 1
ATOM 1443 O O . LEU A 1 182 ? -4.320 -15.282 -9.923 1.00 72.94 182 LEU A O 1
ATOM 1447 N N . SER A 1 183 ? -6.509 -15.737 -9.814 1.00 68.44 183 SER A N 1
ATOM 1448 C CA . SER A 1 183 ? -6.701 -15.340 -8.415 1.00 68.44 183 SER A CA 1
ATOM 1449 C C . SER A 1 183 ? -6.378 -16.453 -7.416 1.00 68.44 183 SER A C 1
ATOM 1451 O O . SER A 1 183 ? -6.206 -16.163 -6.236 1.00 68.44 183 SER A O 1
ATOM 1453 N N . HIS A 1 184 ? -6.316 -17.713 -7.854 1.00 62.81 184 HIS A N 1
ATOM 1454 C CA . HIS A 1 184 ? -5.837 -18.828 -7.035 1.00 62.81 184 HIS A CA 1
ATOM 1455 C C . HIS A 1 184 ? -4.423 -19.237 -7.436 1.00 62.81 184 HIS A C 1
ATOM 1457 O O . HIS A 1 184 ? -4.026 -19.124 -8.595 1.00 62.81 184 HIS A O 1
ATOM 1463 N N . GLU A 1 185 ? -3.698 -19.800 -6.475 1.00 64.69 185 GLU A N 1
ATOM 1464 C CA . GLU A 1 185 ? -2.454 -20.510 -6.740 1.00 64.69 185 GLU A CA 1
ATOM 1465 C C . GLU A 1 185 ? -2.758 -21.924 -7.243 1.00 64.69 185 GLU A C 1
ATOM 1467 O O . GLU A 1 185 ? -3.568 -22.658 -6.663 1.00 64.69 185 GLU A O 1
ATOM 1472 N N . TYR A 1 186 ? -2.090 -22.315 -8.325 1.00 71.12 186 TYR A N 1
ATOM 1473 C CA . TYR A 1 186 ? -2.199 -23.644 -8.909 1.00 71.12 186 TYR A CA 1
ATOM 1474 C C . TYR A 1 186 ? -0.838 -24.316 -8.874 1.00 71.12 186 TYR A C 1
ATOM 1476 O O . TYR A 1 186 ? 0.179 -23.707 -9.192 1.00 71.12 186 TYR A O 1
ATOM 1484 N N . THR A 1 187 ? -0.811 -25.593 -8.498 1.00 69.94 187 THR A N 1
ATOM 1485 C CA . THR A 1 187 ? 0.430 -26.360 -8.579 1.00 69.94 187 THR A CA 1
ATOM 1486 C C . THR A 1 187 ? 0.747 -26.638 -10.041 1.00 69.94 187 THR A C 1
ATOM 1488 O O . THR A 1 187 ? -0.166 -26.943 -10.817 1.00 69.94 187 THR A O 1
ATOM 1491 N N . GLU A 1 188 ? 2.030 -26.612 -10.402 1.00 75.25 188 GLU A N 1
ATOM 1492 C CA . GLU A 1 188 ? 2.496 -26.970 -11.749 1.00 75.25 188 GLU A CA 1
ATOM 1493 C C . GLU A 1 188 ? 1.898 -28.313 -12.188 1.00 75.25 188 GLU A C 1
ATOM 1495 O O . GLU A 1 188 ? 1.295 -28.416 -13.251 1.00 75.25 188 GLU A O 1
ATOM 1500 N N . LYS A 1 189 ? 1.925 -29.310 -11.294 1.00 65.75 189 LYS A N 1
ATOM 1501 C CA . LYS A 1 189 ? 1.310 -30.620 -11.524 1.00 65.75 189 LYS A CA 1
ATOM 1502 C C . LYS A 1 189 ? -0.174 -30.529 -11.896 1.00 65.75 189 LYS A C 1
ATOM 1504 O O . LYS A 1 189 ? -0.606 -31.229 -12.801 1.00 65.75 189 LYS A O 1
ATOM 1509 N N . SER A 1 190 ? -0.963 -29.697 -11.213 1.00 59.62 190 SER A N 1
ATOM 1510 C CA . SER A 1 190 ? -2.398 -29.566 -11.504 1.00 59.62 190 SER A CA 1
ATOM 1511 C C . SER A 1 190 ? -2.670 -28.928 -12.866 1.00 59.62 190 SER A C 1
ATOM 1513 O O . SER A 1 190 ? -3.559 -29.387 -13.577 1.00 59.62 190 SER A O 1
ATOM 1515 N N . ILE A 1 191 ? -1.883 -27.922 -13.251 1.00 83.94 191 ILE A N 1
ATOM 1516 C CA . ILE A 1 191 ? -2.004 -27.269 -14.558 1.00 83.94 191 ILE A CA 1
ATOM 1517 C C . ILE A 1 191 ? -1.516 -28.197 -15.673 1.00 83.94 191 ILE A C 1
ATOM 1519 O O . ILE A 1 191 ? -2.158 -28.283 -16.714 1.00 83.94 191 ILE A O 1
ATOM 1523 N N . VAL A 1 192 ? -0.425 -28.932 -15.454 1.00 77.94 192 VAL A N 1
ATOM 1524 C CA . VAL A 1 192 ? 0.108 -29.898 -16.425 1.00 77.94 192 VAL A CA 1
ATOM 1525 C C . VAL A 1 192 ? -0.852 -31.072 -16.628 1.00 77.94 192 VAL A C 1
ATOM 1527 O O . VAL A 1 192 ? -1.090 -31.469 -17.766 1.00 77.94 192 VAL A O 1
ATOM 1530 N N . ASP A 1 193 ? -1.426 -31.611 -15.548 1.00 71.06 193 ASP A N 1
ATOM 1531 C CA . ASP A 1 193 ? -2.289 -32.795 -15.617 1.00 71.06 193 ASP A CA 1
ATOM 1532 C C . ASP A 1 193 ? -3.712 -32.463 -16.120 1.00 71.06 193 ASP A C 1
ATOM 1534 O O . ASP A 1 193 ? -4.332 -33.306 -16.769 1.00 71.06 193 ASP A O 1
ATOM 1538 N N . PHE A 1 194 ? -4.243 -31.264 -15.831 1.00 64.81 194 PHE A N 1
ATOM 1539 C CA . PHE A 1 194 ? -5.660 -30.925 -16.068 1.00 64.81 194 PHE A CA 1
ATOM 1540 C C . PHE A 1 194 ? -5.899 -29.628 -16.861 1.00 64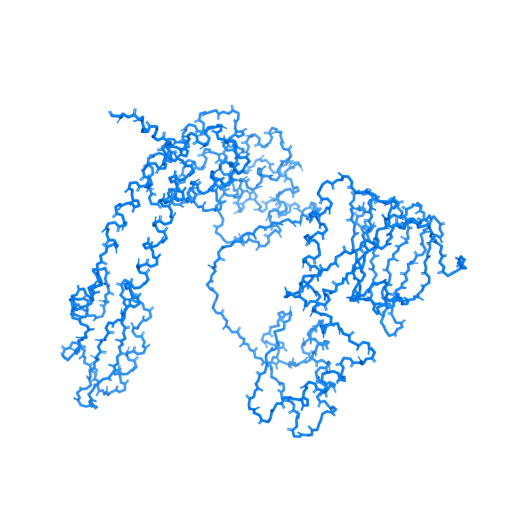.81 194 PHE A C 1
ATOM 1542 O O . PHE A 1 194 ? -7.043 -29.307 -17.182 1.00 64.81 194 PHE A O 1
ATOM 1549 N N . GLY A 1 195 ? -4.863 -28.856 -17.194 1.00 79.81 195 GLY A N 1
ATOM 1550 C CA . GLY A 1 195 ? -4.995 -27.612 -17.960 1.00 79.81 195 GLY A CA 1
ATOM 1551 C C . GLY A 1 195 ? -6.020 -26.645 -17.357 1.00 79.81 195 GLY A C 1
ATOM 1552 O O . GLY A 1 195 ? -6.036 -26.401 -16.150 1.00 79.81 195 GLY A O 1
ATOM 1553 N N . CYS A 1 196 ? -6.918 -26.115 -18.191 1.00 77.44 196 CYS A N 1
ATOM 1554 C CA . CYS A 1 196 ? -7.983 -25.207 -17.751 1.00 77.44 196 CYS A CA 1
ATOM 1555 C C . CYS A 1 196 ? -9.032 -25.878 -16.844 1.00 77.44 196 CYS A C 1
ATOM 1557 O O . CYS A 1 196 ? -9.726 -25.184 -16.103 1.00 77.44 196 CYS A O 1
ATOM 1559 N N . GLU A 1 197 ? -9.136 -27.212 -16.840 1.00 76.94 197 GLU A N 1
ATOM 1560 C CA . GLU A 1 197 ? -10.029 -27.930 -15.918 1.00 76.94 197 GLU A CA 1
ATOM 1561 C C . GLU A 1 197 ? -9.533 -27.863 -14.466 1.00 76.94 197 GLU A C 1
ATOM 1563 O O . GLU A 1 197 ? -10.311 -28.066 -13.531 1.00 76.94 197 GLU A O 1
ATOM 1568 N N . ALA A 1 198 ? -8.256 -27.522 -14.257 1.00 71.50 198 ALA A N 1
ATOM 1569 C CA . ALA A 1 198 ? -7.701 -27.276 -12.932 1.00 71.50 198 ALA A CA 1
ATOM 1570 C C . ALA A 1 198 ? -8.262 -26.004 -12.275 1.00 71.50 198 ALA A C 1
ATOM 1572 O O . ALA A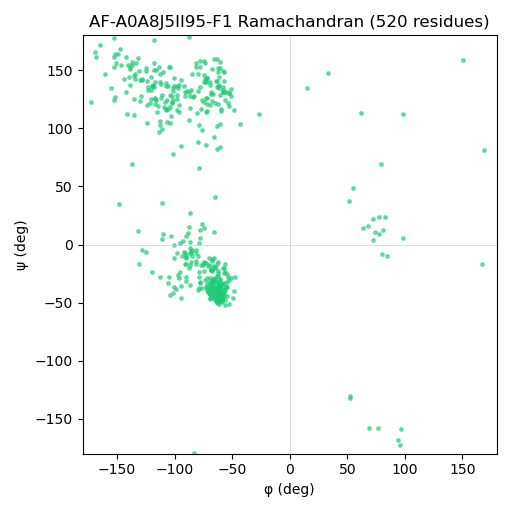 1 198 ? -8.196 -25.897 -11.046 1.00 71.50 198 ALA A O 1
ATOM 1573 N N . LEU A 1 199 ? -8.793 -25.055 -13.065 1.00 68.44 199 LEU A N 1
ATOM 1574 C CA . LEU A 1 199 ? -9.228 -23.738 -12.599 1.00 68.44 199 LEU A CA 1
ATOM 1575 C C . LEU A 1 199 ? -10.401 -23.836 -11.616 1.00 68.44 199 LEU A C 1
ATOM 1577 O O . LEU A 1 199 ? -11.338 -24.622 -11.786 1.00 68.44 199 LEU A O 1
ATOM 1581 N N . LYS A 1 200 ? -10.374 -22.999 -10.572 1.00 58.72 200 LYS A N 1
ATOM 1582 C CA . LYS A 1 200 ? -11.356 -23.002 -9.476 1.00 58.72 200 LYS A CA 1
ATOM 1583 C C . LYS A 1 200 ? -11.883 -21.605 -9.177 1.00 58.72 200 LYS A C 1
ATOM 1585 O O . LYS A 1 200 ? -11.292 -20.591 -9.539 1.00 58.72 200 LYS A O 1
ATOM 1590 N N . GLY A 1 201 ? -13.031 -21.569 -8.501 1.00 64.81 201 GLY A N 1
ATOM 1591 C CA . GLY A 1 201 ? -13.655 -20.333 -8.035 1.00 64.81 201 GLY A CA 1
ATOM 1592 C C . GLY A 1 201 ? -13.823 -19.302 -9.153 1.00 64.81 201 GLY A C 1
ATOM 1593 O O . GLY A 1 201 ? -14.315 -19.623 -10.235 1.00 64.81 201 GLY A O 1
ATOM 1594 N N . VAL A 1 202 ? -13.394 -18.067 -8.884 1.00 57.94 202 VAL A N 1
ATOM 1595 C CA . VAL A 1 202 ? -13.506 -16.939 -9.819 1.00 57.94 202 VAL A CA 1
ATOM 1596 C C . VAL A 1 202 ? -12.750 -17.160 -11.135 1.00 57.94 202 VAL A C 1
ATOM 1598 O O . VAL A 1 202 ? -13.217 -16.699 -12.173 1.00 57.94 202 VAL A O 1
ATOM 1601 N N . ASP A 1 203 ? -11.645 -17.909 -11.131 1.00 71.75 203 ASP A N 1
ATOM 1602 C CA . ASP A 1 203 ? -10.838 -18.143 -12.336 1.00 71.75 203 ASP A CA 1
ATOM 1603 C C . ASP A 1 203 ? -11.579 -19.023 -13.337 1.00 71.75 203 ASP A C 1
ATOM 1605 O O . ASP A 1 203 ? -11.624 -18.714 -14.525 1.00 71.75 203 ASP A O 1
ATOM 1609 N N . ARG A 1 204 ? -12.245 -20.073 -12.843 1.00 71.56 204 ARG A N 1
ATOM 1610 C CA . ARG A 1 204 ? -13.085 -20.948 -13.670 1.00 71.56 204 ARG A CA 1
ATOM 1611 C C . ARG A 1 204 ? -14.259 -20.191 -14.279 1.00 71.56 204 ARG A C 1
ATOM 1613 O O . ARG A 1 204 ? -14.589 -20.408 -15.438 1.00 71.56 204 ARG A O 1
ATOM 1620 N N . VAL A 1 205 ? -14.887 -19.309 -13.501 1.00 64.00 205 VAL A N 1
ATOM 1621 C CA . VAL A 1 205 ? -16.027 -18.504 -13.964 1.00 64.00 205 VAL A CA 1
ATOM 1622 C C . VAL A 1 205 ? -15.586 -17.498 -15.030 1.00 64.00 205 VAL A C 1
ATOM 1624 O O . VAL A 1 205 ? -16.237 -17.384 -16.064 1.00 64.00 205 VAL A O 1
ATOM 1627 N N . ARG A 1 206 ? -14.459 -16.805 -14.816 1.00 77.81 206 ARG A N 1
ATOM 1628 C CA . ARG A 1 206 ? -13.886 -15.864 -15.793 1.00 77.81 206 ARG A CA 1
ATOM 1629 C C . ARG A 1 206 ? -13.474 -16.565 -17.085 1.00 77.81 206 ARG A C 1
ATOM 1631 O O . ARG A 1 206 ? -13.809 -16.084 -18.162 1.00 77.81 206 ARG A O 1
ATOM 1638 N N . PHE A 1 207 ? -12.779 -17.698 -16.973 1.00 79.94 207 PHE A N 1
ATOM 1639 C CA . PHE A 1 207 ? -12.368 -18.483 -18.133 1.00 79.94 207 PHE A CA 1
ATOM 1640 C C . PHE A 1 207 ? -13.577 -19.019 -18.907 1.00 79.94 207 PHE A C 1
ATOM 1642 O O . PHE A 1 207 ? -13.618 -18.880 -20.123 1.00 79.94 207 PHE A O 1
ATOM 1649 N N . GLY A 1 208 ? -14.597 -19.532 -18.209 1.00 72.38 208 GLY A N 1
ATOM 1650 C CA . GLY A 1 208 ? -15.837 -19.991 -18.839 1.00 72.38 208 GLY A CA 1
ATOM 1651 C C . GLY A 1 208 ? -16.549 -18.887 -19.626 1.00 72.38 208 GLY A C 1
ATOM 1652 O O . GLY A 1 208 ? -16.932 -19.107 -20.767 1.00 72.38 208 GLY A O 1
ATOM 1653 N N . ALA A 1 209 ? -16.642 -17.671 -19.078 1.00 75.62 209 ALA A N 1
ATOM 1654 C CA . ALA A 1 209 ? -17.242 -16.540 -19.791 1.00 75.62 209 ALA A CA 1
ATOM 1655 C C . ALA A 1 209 ? -16.451 -16.141 -21.055 1.00 75.62 209 ALA A C 1
ATOM 1657 O O . ALA A 1 209 ? -17.046 -15.796 -22.077 1.00 75.62 209 ALA A O 1
ATOM 1658 N N . LEU A 1 210 ? -15.115 -16.207 -21.002 1.00 84.56 210 LEU A N 1
ATOM 1659 C CA . LEU A 1 210 ? -14.252 -15.973 -22.165 1.00 84.56 210 LEU A CA 1
ATOM 1660 C C . LEU A 1 210 ? -14.406 -17.073 -23.217 1.00 84.56 210 LEU A C 1
ATOM 1662 O O . LEU A 1 210 ? -14.458 -16.771 -24.405 1.00 84.56 210 LEU A O 1
ATOM 1666 N N . GLU A 1 211 ? -14.495 -18.332 -22.794 1.00 82.25 211 GLU A N 1
ATOM 1667 C CA . GLU A 1 211 ? -14.680 -19.477 -23.683 1.00 82.25 211 GLU A CA 1
ATOM 1668 C C . GLU A 1 211 ? -16.043 -19.430 -24.386 1.00 82.25 211 GLU A C 1
ATOM 1670 O O . GLU A 1 211 ? -16.109 -19.587 -25.606 1.00 82.25 211 GLU A O 1
ATOM 1675 N N . GLU A 1 212 ? -17.113 -19.125 -23.648 1.00 77.44 212 GLU A N 1
ATOM 1676 C CA . GLU A 1 212 ? -18.463 -18.949 -24.190 1.00 77.44 212 GLU A CA 1
ATOM 1677 C C . GLU A 1 212 ? -18.520 -17.810 -25.213 1.00 77.44 212 GLU A C 1
ATOM 1679 O O . GLU A 1 212 ? -19.028 -17.997 -26.319 1.00 77.44 212 GLU A O 1
ATOM 1684 N N . ALA A 1 213 ? -17.944 -16.647 -24.892 1.00 82.31 213 ALA A N 1
ATOM 1685 C CA . ALA A 1 213 ? -17.882 -15.527 -25.825 1.00 82.31 213 ALA A CA 1
ATOM 1686 C C . ALA A 1 213 ? -17.047 -15.873 -27.070 1.00 82.31 213 ALA A C 1
ATOM 1688 O O . ALA A 1 213 ? -17.485 -15.648 -28.197 1.00 82.31 213 ALA A O 1
ATOM 1689 N N . ASN A 1 214 ? -15.876 -16.491 -26.892 1.00 86.44 214 ASN A N 1
ATOM 1690 C CA . ASN A 1 214 ? -14.982 -16.884 -27.984 1.00 86.44 214 ASN A CA 1
ATOM 1691 C C . ASN A 1 214 ? -15.593 -17.962 -28.900 1.00 86.44 214 ASN A C 1
ATOM 1693 O O . ASN A 1 214 ? -15.295 -18.023 -30.095 1.00 86.44 214 ASN A O 1
ATOM 1697 N N . ALA A 1 215 ? -16.483 -18.809 -28.373 1.00 82.06 215 ALA A N 1
ATOM 1698 C CA . ALA A 1 215 ? -17.217 -19.790 -29.168 1.00 82.06 215 ALA A CA 1
ATOM 1699 C C . ALA A 1 215 ? -18.182 -19.137 -30.173 1.00 82.06 215 ALA A C 1
ATOM 1701 O O . ALA A 1 215 ? -18.420 -19.711 -31.239 1.00 82.06 215 ALA A O 1
ATOM 1702 N N . LEU A 1 216 ? -18.697 -17.951 -29.840 1.00 80.81 216 LEU A N 1
ATOM 1703 C CA . LEU A 1 216 ? -19.683 -17.199 -30.617 1.00 80.81 216 LEU A CA 1
ATOM 1704 C C . LEU A 1 216 ? -19.052 -16.222 -31.633 1.00 80.81 216 LEU A C 1
ATOM 1706 O O . LEU A 1 216 ? -19.754 -15.699 -32.499 1.00 80.81 216 LEU A O 1
ATOM 1710 N N . VAL A 1 217 ? -17.740 -15.990 -31.558 1.00 84.06 217 VAL A N 1
ATOM 1711 C CA . VAL A 1 217 ? -16.988 -15.094 -32.453 1.00 84.06 217 VAL A CA 1
ATOM 1712 C C . VAL A 1 217 ? -16.632 -15.790 -33.784 1.00 84.06 217 VAL A C 1
ATOM 1714 O O . VAL A 1 217 ? -16.507 -17.017 -33.858 1.00 84.06 217 VAL A O 1
ATOM 1717 N N . ALA A 1 218 ? -16.478 -15.005 -34.861 1.00 83.62 218 ALA A N 1
ATOM 1718 C CA . ALA A 1 218 ? -16.083 -15.493 -36.186 1.00 83.62 218 ALA A CA 1
ATOM 1719 C C . ALA A 1 218 ? -14.738 -16.248 -36.152 1.00 83.62 218 ALA A C 1
ATOM 1721 O O . ALA A 1 218 ? -13.866 -15.958 -35.337 1.00 83.62 218 ALA A O 1
ATOM 1722 N N . ALA A 1 219 ? -14.568 -17.244 -37.028 1.00 84.19 219 ALA A N 1
ATOM 1723 C CA . ALA A 1 219 ? -13.441 -18.182 -36.963 1.00 84.19 219 ALA A CA 1
ATOM 1724 C C . ALA A 1 219 ? -12.059 -17.511 -37.078 1.00 84.19 219 ALA A C 1
ATOM 1726 O O . ALA A 1 219 ? -11.104 -17.976 -36.465 1.00 84.19 219 ALA A O 1
ATOM 1727 N N . ASP A 1 220 ? -11.969 -16.424 -37.839 1.00 83.94 220 ASP A N 1
ATOM 1728 C CA . ASP A 1 220 ? -10.782 -15.585 -38.029 1.00 83.94 220 ASP A CA 1
ATOM 1729 C C . ASP A 1 220 ? -10.465 -14.687 -36.823 1.00 83.94 220 ASP A C 1
ATOM 1731 O O . ASP A 1 220 ? -9.356 -14.177 -36.711 1.00 83.94 220 ASP A O 1
ATOM 1735 N N . LYS A 1 221 ? -11.420 -14.533 -35.902 1.00 82.31 221 LYS A N 1
ATOM 1736 C CA . LYS A 1 221 ? -11.327 -13.704 -34.694 1.00 82.31 221 LYS A CA 1
ATOM 1737 C C . LYS A 1 221 ? -11.270 -14.524 -33.402 1.00 82.31 221 LYS A C 1
ATOM 1739 O O . LYS A 1 221 ? -11.294 -13.958 -32.312 1.00 82.31 221 LYS A O 1
ATOM 1744 N N . LYS A 1 222 ? -11.203 -15.857 -33.501 1.00 86.75 222 LYS A N 1
ATOM 1745 C CA . LYS A 1 222 ? -11.100 -16.727 -32.326 1.00 86.75 222 LYS A CA 1
ATOM 1746 C C . LYS A 1 222 ? -9.749 -16.570 -31.640 1.00 86.75 222 LYS A C 1
ATOM 1748 O O . LYS A 1 222 ? -8.697 -16.713 -32.259 1.00 86.75 222 LYS A O 1
ATOM 1753 N N . LEU A 1 223 ? -9.794 -16.348 -30.335 1.00 85.69 223 LEU A N 1
ATOM 1754 C CA . LEU A 1 223 ? -8.623 -16.283 -29.476 1.00 85.69 223 LEU A CA 1
ATOM 1755 C C . LEU A 1 223 ? -8.122 -17.684 -29.125 1.00 85.69 223 LEU A C 1
ATOM 1757 O O . LEU A 1 223 ? -8.912 -18.611 -28.929 1.00 85.69 223 LEU A O 1
ATOM 1761 N N . ASN A 1 224 ? -6.802 -17.805 -28.986 1.00 88.06 224 ASN A N 1
ATOM 1762 C CA . ASN A 1 224 ? -6.154 -18.968 -28.392 1.00 88.06 224 ASN A CA 1
ATOM 1763 C C . ASN A 1 224 ? -5.828 -18.658 -26.932 1.00 88.06 224 ASN A C 1
ATOM 1765 O O . ASN A 1 224 ? -5.193 -17.643 -26.643 1.00 88.06 224 ASN A O 1
ATOM 1769 N N . PHE A 1 225 ? -6.239 -19.537 -26.023 1.00 87.12 225 PHE A N 1
ATOM 1770 C CA . PHE A 1 225 ? -5.956 -19.387 -24.602 1.00 87.12 225 PHE A CA 1
ATOM 1771 C C . PHE A 1 225 ? -4.733 -20.211 -24.203 1.00 87.12 225 PHE A C 1
ATOM 1773 O O . PHE A 1 225 ? -4.625 -21.385 -24.553 1.00 87.12 225 PHE A O 1
ATOM 1780 N N . TYR A 1 226 ? -3.839 -19.595 -23.432 1.00 88.06 226 TYR A N 1
ATOM 1781 C CA . TYR A 1 226 ? -2.647 -20.230 -22.880 1.00 88.06 226 TYR A CA 1
ATOM 1782 C C . TYR A 1 226 ? -2.598 -19.986 -21.373 1.00 88.06 226 TYR A C 1
ATOM 1784 O O . TYR A 1 226 ? -2.941 -18.899 -20.909 1.00 88.06 226 TYR A O 1
ATOM 1792 N N . ILE A 1 227 ? -2.143 -20.986 -20.619 1.00 84.94 227 ILE A N 1
ATOM 1793 C CA . ILE A 1 227 ? -1.750 -20.811 -19.219 1.00 84.94 227 ILE A CA 1
ATOM 1794 C C . ILE A 1 227 ? -0.232 -20.655 -19.209 1.00 84.94 227 ILE A C 1
ATOM 1796 O O . ILE A 1 227 ? 0.477 -21.500 -19.755 1.00 84.94 227 ILE A O 1
ATOM 1800 N N . ALA A 1 228 ? 0.255 -19.568 -18.620 1.00 81.94 228 ALA A N 1
ATOM 1801 C CA . ALA A 1 228 ? 1.676 -19.265 -18.523 1.00 81.94 228 ALA A CA 1
ATOM 1802 C C . ALA A 1 228 ? 2.049 -18.951 -17.073 1.00 81.94 228 ALA A C 1
ATOM 1804 O O . ALA A 1 228 ? 1.293 -18.293 -16.358 1.00 81.94 228 ALA A O 1
ATOM 1805 N N . GLU A 1 229 ? 3.225 -19.409 -16.653 1.00 79.31 229 GLU A N 1
ATOM 1806 C CA . GLU A 1 229 ? 3.838 -19.000 -15.394 1.00 79.31 229 GLU A CA 1
ATOM 1807 C C . GLU A 1 229 ? 4.582 -17.676 -15.605 1.00 79.31 229 GLU A C 1
ATOM 1809 O O . GLU A 1 229 ? 5.397 -17.549 -16.521 1.00 79.31 229 GLU A O 1
ATOM 1814 N N . LEU A 1 230 ? 4.290 -16.680 -14.766 1.00 66.12 230 LEU A N 1
ATOM 1815 C CA . LEU A 1 230 ? 4.946 -15.377 -14.800 1.00 66.12 230 LEU A CA 1
ATOM 1816 C C . LEU A 1 230 ? 5.787 -15.187 -13.536 1.00 66.12 230 LEU A C 1
ATOM 1818 O O . LEU A 1 230 ? 5.261 -14.902 -12.460 1.00 66.12 230 LEU A O 1
ATOM 1822 N N . THR A 1 231 ? 7.106 -15.272 -13.674 1.00 58.56 231 THR A N 1
ATOM 1823 C CA . THR A 1 231 ? 8.037 -14.877 -12.612 1.00 58.56 231 THR A CA 1
ATOM 1824 C C . THR A 1 231 ? 8.325 -13.382 -12.730 1.00 58.56 231 THR A C 1
ATOM 1826 O O . THR A 1 231 ? 8.872 -12.929 -13.735 1.00 58.56 231 THR A O 1
ATOM 1829 N N . HIS A 1 232 ? 7.965 -12.602 -11.712 1.00 44.19 232 HIS A N 1
ATOM 1830 C CA . HIS A 1 232 ? 8.235 -11.166 -11.659 1.00 44.19 232 HIS A CA 1
ATOM 1831 C C . HIS A 1 232 ? 9.109 -10.840 -10.441 1.00 44.19 232 HIS A C 1
ATOM 1833 O O . HIS A 1 232 ? 8.898 -11.365 -9.351 1.00 44.19 232 HIS A O 1
ATOM 1839 N N . PHE A 1 233 ? 10.114 -9.986 -10.634 1.00 32.84 233 PHE A N 1
ATOM 1840 C CA . PHE A 1 233 ? 10.991 -9.510 -9.564 1.00 32.84 233 PHE A CA 1
ATOM 1841 C C . PHE A 1 233 ? 10.466 -8.160 -9.062 1.00 32.84 233 PHE A C 1
ATOM 1843 O O . PHE A 1 233 ? 10.467 -7.187 -9.814 1.00 32.84 233 PHE A O 1
ATOM 1850 N N . VAL A 1 234 ? 10.008 -8.096 -7.807 1.00 37.47 234 VAL A N 1
ATOM 1851 C CA . VAL A 1 234 ? 9.480 -6.866 -7.188 1.00 37.47 234 VAL A CA 1
ATOM 1852 C C . VAL A 1 234 ? 10.529 -6.239 -6.272 1.00 37.47 234 VAL A C 1
ATOM 1854 O O . VAL A 1 234 ? 11.025 -6.882 -5.350 1.00 37.47 234 VAL A O 1
ATOM 1857 N N . LEU A 1 235 ? 10.845 -4.967 -6.523 1.00 27.75 235 LEU A N 1
ATOM 1858 C CA . LEU A 1 235 ? 11.590 -4.080 -5.626 1.00 27.75 235 LEU A CA 1
ATOM 1859 C C . LEU A 1 235 ? 10.568 -3.257 -4.831 1.00 27.75 235 LEU A C 1
ATOM 1861 O O . LEU A 1 235 ? 9.762 -2.550 -5.433 1.00 27.75 235 LEU A O 1
ATOM 1865 N N . PHE A 1 236 ? 10.574 -3.358 -3.502 1.00 32.09 236 PHE A N 1
ATOM 1866 C CA . PHE A 1 236 ? 9.574 -2.698 -2.659 1.00 32.09 236 PHE A CA 1
ATOM 1867 C C . PHE A 1 236 ? 9.975 -1.263 -2.286 1.00 32.09 236 PHE A C 1
ATOM 1869 O O . PHE A 1 236 ? 11.089 -1.020 -1.823 1.00 32.09 236 PHE A O 1
ATOM 1876 N N . ALA A 1 237 ? 9.026 -0.340 -2.475 1.00 28.09 237 ALA A N 1
ATOM 1877 C CA . ALA A 1 237 ? 8.979 0.999 -1.897 1.00 28.09 237 ALA A CA 1
ATOM 1878 C C . ALA A 1 237 ? 7.910 1.015 -0.787 1.00 28.09 237 ALA A C 1
ATOM 1880 O O . ALA A 1 237 ? 6.838 0.435 -0.947 1.00 28.09 237 ALA A O 1
ATOM 1881 N N . GLU A 1 238 ? 8.233 1.637 0.343 1.00 29.02 238 GLU A N 1
ATOM 1882 C CA . GLU A 1 238 ? 7.442 1.674 1.578 1.00 29.02 238 GLU A CA 1
ATOM 1883 C C . GLU A 1 238 ? 6.408 2.813 1.532 1.00 29.02 238 GLU A C 1
ATOM 1885 O O . GLU A 1 238 ? 6.818 3.919 1.196 1.00 29.02 238 GLU A O 1
ATOM 1890 N N . HIS A 1 239 ? 5.129 2.575 1.887 1.00 29.31 239 HIS A N 1
ATOM 1891 C CA . HIS A 1 239 ? 4.191 3.526 2.542 1.00 29.31 239 HIS A CA 1
ATOM 1892 C C . HIS A 1 239 ? 2.849 2.853 2.973 1.00 29.31 239 HIS A C 1
ATOM 1894 O O . HIS A 1 239 ? 2.127 2.331 2.129 1.00 29.31 239 HIS A O 1
ATOM 1900 N N . TYR A 1 240 ? 2.570 2.956 4.288 1.00 35.81 240 TYR A N 1
ATOM 1901 C CA . TYR A 1 240 ? 1.315 2.965 5.092 1.00 35.81 240 TYR A CA 1
ATOM 1902 C C . TYR A 1 240 ? 0.313 1.776 5.160 1.00 35.81 240 TYR A C 1
ATOM 1904 O O . TYR A 1 240 ? -0.367 1.452 4.190 1.00 35.81 240 TYR A O 1
ATOM 1912 N N . ASP A 1 241 ? 0.216 1.161 6.360 1.00 31.97 241 ASP A N 1
ATOM 1913 C CA . ASP A 1 241 ? -0.827 1.283 7.427 1.00 31.97 241 ASP A CA 1
ATOM 1914 C C . ASP A 1 241 ? -2.301 1.550 7.000 1.00 31.97 241 ASP A C 1
ATOM 1916 O O . ASP A 1 241 ? -2.545 2.309 6.074 1.00 31.97 241 ASP A O 1
ATOM 1920 N N . GLU A 1 242 ? -3.394 1.098 7.643 1.00 33.44 242 GLU A N 1
ATOM 1921 C CA . GLU A 1 242 ? -3.670 0.293 8.847 1.00 33.44 242 GLU A CA 1
ATOM 1922 C C . GLU A 1 242 ? -5.186 -0.092 8.893 1.00 33.44 242 GLU A C 1
ATOM 1924 O O . GLU A 1 242 ? -6.029 0.529 8.244 1.00 33.44 242 GLU A O 1
ATOM 1929 N N . ALA A 1 243 ? -5.514 -1.063 9.765 1.00 28.31 243 ALA A N 1
ATOM 1930 C CA . ALA A 1 243 ? -6.789 -1.322 10.472 1.00 28.31 243 ALA A CA 1
ATOM 1931 C C . ALA A 1 243 ? -7.816 -2.374 9.959 1.00 28.31 243 ALA A C 1
ATOM 1933 O O . ALA A 1 243 ? -8.570 -2.181 8.997 1.00 28.31 243 ALA A O 1
ATOM 1934 N N . GLY A 1 244 ? -7.945 -3.441 10.772 1.00 26.16 244 GLY A N 1
ATOM 1935 C CA . GLY A 1 244 ? -9.115 -4.325 10.879 1.00 26.16 244 GLY A CA 1
ATOM 1936 C C . GLY A 1 244 ? -8.873 -5.611 11.695 1.00 26.16 244 GLY A C 1
ATOM 1937 O O . GLY A 1 244 ? -8.648 -6.663 11.106 1.00 26.16 244 GLY A O 1
ATOM 1938 N N . CYS A 1 245 ? -8.939 -5.538 13.033 1.00 28.72 245 CYS A N 1
ATOM 1939 C CA . CYS A 1 245 ? -8.854 -6.676 13.969 1.00 28.72 245 CYS A CA 1
ATOM 1940 C C . CYS A 1 245 ? -9.935 -7.753 13.735 1.00 28.72 245 CYS A C 1
ATOM 1942 O O . CYS A 1 245 ? -11.120 -7.434 13.646 1.00 28.72 245 CYS A O 1
ATOM 1944 N N . PHE A 1 246 ? -9.530 -9.029 13.756 1.00 28.69 246 PHE A N 1
ATOM 1945 C CA . PHE A 1 246 ? -10.405 -10.204 13.873 1.00 28.69 246 PHE A CA 1
ATOM 1946 C C . PHE A 1 246 ? -10.326 -10.784 15.294 1.00 28.69 246 PHE A C 1
ATOM 1948 O O . PHE A 1 246 ? -9.237 -11.082 15.790 1.00 28.69 246 PHE A O 1
ATOM 1955 N N . GLU A 1 247 ? -11.479 -11.000 15.933 1.00 31.39 247 GLU A N 1
ATOM 1956 C CA . GLU A 1 247 ? -11.589 -11.723 17.204 1.00 31.39 247 GLU A CA 1
ATOM 1957 C C . GLU A 1 247 ? -11.064 -13.156 17.061 1.00 31.39 247 GLU A C 1
ATOM 1959 O O . GLU A 1 247 ? -11.623 -14.001 16.358 1.00 31.39 247 GLU A O 1
ATOM 1964 N N . CYS A 1 248 ? -9.974 -13.452 17.763 1.00 35.62 248 CYS A N 1
ATOM 1965 C CA . CYS A 1 248 ? -9.343 -14.756 17.731 1.00 35.62 248 CYS A CA 1
ATOM 1966 C C . CYS A 1 248 ? -9.655 -15.535 19.009 1.00 35.62 248 CYS A C 1
ATOM 1968 O O . CYS A 1 248 ? -9.078 -15.297 20.068 1.00 35.62 248 CYS A O 1
ATOM 1970 N N . LYS A 1 249 ? -10.555 -16.519 18.894 1.00 34.28 249 LYS A N 1
ATOM 1971 C CA . LYS A 1 249 ? -10.739 -17.544 19.926 1.00 34.28 249 LYS A CA 1
ATOM 1972 C C . LYS A 1 249 ? -9.415 -18.284 20.170 1.00 34.28 249 LYS A C 1
ATOM 1974 O O . LYS A 1 249 ? -8.756 -18.705 19.217 1.00 34.28 249 LYS A O 1
ATOM 1979 N N . ARG A 1 250 ? -9.082 -18.398 21.464 1.00 43.41 250 ARG A N 1
ATOM 1980 C CA . ARG A 1 250 ? -7.935 -19.076 22.097 1.00 43.41 250 ARG A CA 1
ATOM 1981 C C . ARG A 1 250 ? -7.393 -20.240 21.261 1.00 43.41 250 ARG A C 1
ATOM 1983 O O . ARG A 1 250 ? -8.041 -21.279 21.172 1.00 43.41 250 ARG A O 1
ATOM 1990 N N . ASP A 1 251 ? -6.180 -20.084 20.739 1.00 48.25 251 ASP A N 1
ATOM 1991 C CA . ASP A 1 251 ? -5.353 -21.197 20.273 1.00 48.25 251 ASP A CA 1
ATOM 1992 C C . ASP A 1 251 ? -4.122 -21.304 21.191 1.00 48.25 251 ASP A C 1
ATOM 1994 O O . ASP A 1 251 ? -3.155 -20.554 21.021 1.00 48.25 251 ASP A O 1
ATOM 1998 N N . PRO A 1 252 ? -4.157 -22.187 22.206 1.00 54.41 252 PRO A N 1
ATOM 1999 C CA . PRO A 1 252 ? -3.059 -22.366 23.154 1.00 54.41 252 PRO A CA 1
ATOM 2000 C C . PRO A 1 252 ? -1.723 -22.731 22.489 1.00 54.41 252 PRO A C 1
ATOM 2002 O O . PRO A 1 252 ? -0.670 -22.443 23.053 1.00 54.41 252 PRO A O 1
ATOM 2005 N N . ALA A 1 253 ? -1.745 -23.328 21.290 1.00 55.25 253 ALA A N 1
ATOM 2006 C CA . ALA A 1 253 ? -0.530 -23.684 20.566 1.00 55.25 253 ALA A CA 1
ATOM 2007 C C . ALA A 1 253 ? 0.177 -22.452 19.979 1.00 55.25 253 ALA A C 1
ATOM 2009 O O . ALA A 1 253 ? 1.404 -22.394 20.003 1.00 55.25 253 ALA A O 1
ATOM 2010 N N . LEU A 1 254 ? -0.576 -21.446 19.512 1.00 55.75 254 LEU A N 1
ATOM 2011 C CA . LEU A 1 254 ? -0.009 -20.191 18.998 1.00 55.75 254 LEU A CA 1
ATOM 2012 C C . LEU A 1 254 ? 0.603 -19.350 20.119 1.00 55.75 254 LEU A C 1
ATOM 2014 O O . LEU A 1 254 ? 1.699 -18.823 19.958 1.00 55.75 254 LEU A O 1
ATOM 2018 N N . VAL A 1 255 ? -0.072 -19.267 21.267 1.00 56.72 255 VAL A N 1
ATOM 2019 C CA . VAL A 1 255 ? 0.454 -18.559 22.444 1.00 56.72 255 VAL A CA 1
ATOM 2020 C C . VAL A 1 255 ? 1.765 -19.200 22.900 1.00 56.72 255 VAL A C 1
ATOM 2022 O O . VAL A 1 255 ? 2.748 -18.497 23.107 1.00 56.72 255 VAL A O 1
ATOM 2025 N N . ASN A 1 256 ? 1.811 -20.534 22.978 1.00 61.50 256 ASN A N 1
ATOM 2026 C CA . ASN A 1 256 ? 3.036 -21.243 23.333 1.00 61.50 256 ASN A CA 1
ATOM 2027 C C . ASN A 1 256 ? 4.153 -21.010 22.300 1.00 61.50 256 ASN A C 1
ATOM 2029 O O . ASN A 1 256 ? 5.261 -20.672 22.690 1.00 61.50 256 ASN A O 1
ATOM 2033 N N . PHE A 1 257 ? 3.847 -21.094 20.999 1.00 59.97 257 PHE A N 1
ATOM 2034 C CA . PHE A 1 257 ? 4.804 -20.813 19.921 1.00 59.97 257 PHE A CA 1
ATOM 2035 C C . PHE A 1 257 ? 5.410 -19.406 20.013 1.00 59.97 257 PHE A C 1
ATOM 2037 O O . PHE A 1 257 ? 6.611 -19.246 19.828 1.00 59.97 257 PHE A O 1
ATOM 2044 N N . PHE A 1 258 ? 4.614 -18.386 20.340 1.00 61.03 258 PHE A N 1
ATOM 2045 C CA . PHE A 1 258 ? 5.128 -17.027 20.510 1.00 61.03 258 PHE A CA 1
ATOM 2046 C C . PHE A 1 258 ? 6.161 -16.940 21.635 1.00 61.03 258 PHE A C 1
ATOM 2048 O O . PHE A 1 258 ? 7.249 -16.417 21.420 1.00 61.03 258 PHE A O 1
ATOM 2055 N N . PHE A 1 259 ? 5.860 -17.502 22.806 1.00 61.69 259 PHE A N 1
ATOM 2056 C CA . PHE A 1 259 ? 6.769 -17.451 23.954 1.00 61.69 259 PHE A CA 1
ATOM 2057 C C . PHE A 1 259 ? 7.964 -18.402 23.852 1.00 61.69 259 PHE A C 1
ATOM 2059 O O . PHE A 1 259 ? 8.916 -18.226 24.601 1.00 61.69 259 PHE A O 1
ATOM 2066 N N . THR A 1 260 ? 7.935 -19.415 22.983 1.00 61.72 260 THR A N 1
ATOM 2067 C CA . THR A 1 260 ? 9.062 -20.350 22.827 1.00 61.72 260 THR A CA 1
ATOM 2068 C C . THR A 1 260 ? 9.942 -20.041 21.622 1.00 61.72 260 THR A C 1
ATOM 2070 O O . THR A 1 260 ? 11.152 -20.213 21.714 1.00 61.72 260 THR A O 1
ATOM 2073 N N . GLU A 1 261 ? 9.357 -19.589 20.509 1.00 59.91 261 GLU A N 1
ATOM 2074 C CA . GLU A 1 261 ? 10.058 -19.442 19.225 1.00 59.91 261 GLU A CA 1
ATOM 2075 C C . GLU A 1 261 ? 10.220 -17.983 18.768 1.00 59.91 261 GLU A C 1
ATOM 2077 O O . GLU A 1 261 ? 11.171 -17.693 18.049 1.00 59.91 261 GLU A O 1
ATOM 2082 N N . LEU A 1 262 ? 9.320 -17.063 19.150 1.00 56.19 262 LEU A N 1
ATOM 2083 C CA . LEU A 1 262 ? 9.337 -15.675 18.648 1.00 56.19 262 LEU A CA 1
ATOM 2084 C C . LEU A 1 262 ? 9.885 -14.657 19.657 1.00 56.19 262 LEU A C 1
ATOM 2086 O O . LEU A 1 262 ? 10.664 -13.788 19.278 1.00 56.19 262 LEU A O 1
ATOM 2090 N N . CYS A 1 263 ? 9.484 -14.761 20.924 1.00 57.44 263 CYS A N 1
ATOM 2091 C CA . CYS A 1 263 ? 9.915 -13.879 22.012 1.00 57.44 263 CYS A CA 1
ATOM 2092 C C . CYS A 1 263 ? 10.224 -14.703 23.276 1.00 57.44 263 CYS A C 1
ATOM 2094 O O . CYS A 1 263 ? 9.460 -14.661 24.251 1.00 57.44 263 CYS A O 1
ATOM 2096 N N . PRO A 1 264 ? 11.303 -15.508 23.269 1.00 60.28 264 PRO A N 1
ATOM 2097 C CA . PRO A 1 264 ? 11.675 -16.349 24.403 1.00 60.28 264 PRO A CA 1
ATOM 2098 C C . PRO A 1 264 ? 12.002 -15.549 25.671 1.00 60.28 264 PRO A C 1
ATOM 2100 O O . PRO A 1 264 ? 11.821 -16.076 26.772 1.00 60.28 264 PRO A O 1
ATOM 2103 N N . GLY A 1 265 ? 12.403 -14.276 25.554 1.00 58.53 265 GLY A N 1
ATOM 2104 C CA . GLY A 1 265 ? 12.610 -13.380 26.696 1.00 58.53 265 GLY A CA 1
ATOM 2105 C C . GLY A 1 265 ? 11.338 -13.123 27.512 1.00 58.53 265 GLY A C 1
ATOM 2106 O O . GLY A 1 265 ? 11.409 -12.851 28.710 1.00 58.53 265 GLY A O 1
ATOM 2107 N N . LEU A 1 266 ? 10.161 -13.311 26.903 1.00 59.34 266 LEU A N 1
ATOM 2108 C CA . LEU A 1 266 ? 8.852 -13.199 27.550 1.00 59.34 266 LEU A CA 1
ATOM 2109 C C . LEU A 1 266 ? 8.346 -14.529 28.147 1.00 59.34 266 LEU A C 1
ATOM 2111 O O . LEU A 1 266 ? 7.202 -14.614 28.607 1.00 59.34 266 LEU A O 1
ATOM 2115 N N . GLY A 1 267 ? 9.173 -15.580 28.160 1.00 52.69 267 GLY A N 1
ATOM 2116 C CA . GLY A 1 267 ? 8.859 -16.903 28.706 1.00 52.69 267 GLY A CA 1
ATOM 2117 C C . GLY A 1 267 ? 8.590 -16.881 30.217 1.00 52.69 267 GLY A C 1
ATOM 2118 O O . GLY A 1 267 ? 9.465 -17.167 31.027 1.00 52.69 267 GLY A O 1
ATOM 2119 N N . GLY A 1 268 ? 7.365 -16.534 30.611 1.00 55.94 268 GLY A N 1
ATOM 2120 C CA . GLY A 1 268 ? 6.942 -16.445 32.016 1.00 55.94 268 GLY A CA 1
ATOM 2121 C C . GLY A 1 268 ? 5.603 -15.737 32.236 1.00 55.94 268 GLY A C 1
ATOM 2122 O O . GLY A 1 268 ? 4.980 -15.918 33.278 1.00 55.94 268 GLY A O 1
ATOM 2123 N N . ILE A 1 269 ? 5.122 -14.981 31.244 1.00 55.03 269 ILE A N 1
ATOM 2124 C CA . ILE A 1 269 ? 3.824 -14.279 31.286 1.00 55.03 269 ILE A CA 1
ATOM 2125 C C . ILE A 1 269 ? 2.729 -14.972 30.456 1.00 55.03 269 ILE A C 1
ATOM 2127 O O . ILE A 1 269 ? 1.633 -14.434 30.313 1.00 55.03 269 ILE A O 1
ATOM 2131 N N . GLY A 1 270 ? 2.997 -16.170 29.922 1.00 51.69 270 GLY A N 1
ATOM 2132 C CA . GLY A 1 270 ? 2.097 -16.876 29.000 1.00 51.69 270 GLY A CA 1
ATOM 2133 C C . GLY A 1 270 ? 0.777 -17.368 29.596 1.00 51.69 270 GLY A C 1
ATOM 2134 O O . GLY A 1 270 ? -0.151 -17.672 28.851 1.00 51.69 270 GLY A O 1
ATOM 2135 N N . GLU A 1 271 ? 0.656 -17.387 30.925 1.00 53.41 271 GLU A N 1
ATOM 2136 C CA . GLU A 1 271 ? -0.605 -17.669 31.624 1.00 53.41 271 GLU A CA 1
ATOM 2137 C C . GLU A 1 271 ? -1.492 -16.421 31.791 1.00 53.41 271 GLU A C 1
ATOM 2139 O O . GLU A 1 271 ? -2.625 -16.521 32.266 1.00 53.41 271 GLU A O 1
ATOM 2144 N N . ASN A 1 272 ? -1.012 -15.233 31.401 1.00 57.38 272 ASN A N 1
ATOM 2145 C CA . ASN A 1 272 ? -1.782 -14.004 31.520 1.00 57.38 272 ASN A CA 1
ATOM 2146 C C . ASN A 1 272 ? -2.856 -13.932 30.424 1.00 57.38 272 ASN A C 1
ATOM 2148 O O . ASN A 1 272 ? -2.599 -13.523 29.290 1.00 57.38 272 ASN A O 1
ATOM 2152 N N . GLU A 1 273 ? -4.086 -14.300 30.792 1.00 53.16 273 GLU A N 1
ATOM 2153 C CA . GLU A 1 273 ? -5.230 -14.361 29.877 1.00 53.16 273 GLU A CA 1
ATOM 2154 C C . GLU A 1 273 ? -5.537 -13.028 29.165 1.00 53.16 273 GLU A C 1
ATOM 2156 O O . GLU A 1 273 ? -6.162 -13.044 28.104 1.00 53.16 273 GLU A O 1
ATOM 2161 N N . THR A 1 274 ? -5.071 -11.890 29.698 1.00 54.09 274 THR A N 1
ATOM 2162 C CA . THR A 1 274 ? -5.273 -10.559 29.093 1.00 54.09 274 THR A CA 1
ATOM 2163 C C . THR A 1 274 ? -4.403 -10.302 27.861 1.00 54.09 274 THR A C 1
ATOM 2165 O O . THR A 1 274 ? -4.782 -9.500 27.015 1.00 54.09 274 THR A O 1
ATOM 2168 N N . LEU A 1 275 ? -3.275 -11.006 27.714 1.00 53.94 275 LEU A N 1
ATOM 2169 C CA . LEU A 1 275 ? -2.338 -10.811 26.599 1.00 53.94 275 LEU A CA 1
ATOM 2170 C C . LEU A 1 275 ? -2.705 -11.656 25.368 1.00 53.94 275 LEU A C 1
ATOM 2172 O O . LEU A 1 275 ? -2.286 -11.363 24.250 1.00 53.94 275 LEU A O 1
ATOM 2176 N N . ILE A 1 276 ? -3.505 -12.709 25.564 1.00 55.56 276 ILE A N 1
ATOM 2177 C CA . ILE A 1 276 ? -3.800 -13.731 24.551 1.00 55.56 276 ILE A CA 1
ATOM 2178 C C . ILE A 1 276 ? -4.437 -13.152 23.270 1.00 55.56 276 ILE A C 1
ATOM 2180 O O . ILE A 1 276 ? -3.986 -13.530 22.188 1.00 55.56 276 ILE A O 1
ATOM 2184 N N . PRO A 1 277 ? -5.438 -12.247 23.318 1.00 52.56 277 PRO A N 1
ATOM 2185 C CA . PRO A 1 277 ? -6.039 -11.697 22.099 1.00 52.56 277 PRO A CA 1
ATOM 2186 C C . PRO A 1 277 ? -5.043 -10.907 21.237 1.00 52.56 277 PRO A C 1
ATOM 2188 O O . PRO A 1 277 ? -5.000 -11.108 20.023 1.00 52.56 277 PRO A O 1
ATOM 2191 N N . SER A 1 278 ? -4.204 -10.073 21.860 1.00 53.25 278 SER A N 1
ATOM 2192 C CA . SER A 1 278 ? -3.202 -9.245 21.176 1.00 53.25 278 SER A CA 1
ATOM 2193 C C . SER A 1 278 ? -2.069 -10.092 20.584 1.00 53.25 278 SER A C 1
ATOM 2195 O O . SER A 1 278 ? -1.676 -9.887 19.439 1.00 53.25 278 SER A O 1
ATOM 2197 N N . LEU A 1 279 ? -1.613 -11.120 21.309 1.00 56.88 279 LEU A N 1
ATOM 2198 C CA . LEU A 1 279 ? -0.617 -12.079 20.817 1.00 56.88 279 LEU A CA 1
ATOM 2199 C C . LEU A 1 279 ? -1.121 -12.851 19.595 1.00 56.88 279 LEU A C 1
ATOM 2201 O O . LEU A 1 279 ? -0.416 -12.982 18.597 1.00 56.88 279 LEU A O 1
ATOM 2205 N N . VAL A 1 280 ? -2.365 -13.337 19.636 1.00 53.06 280 VAL A N 1
ATOM 2206 C CA . VAL A 1 280 ? -2.939 -14.077 18.507 1.00 53.06 280 VAL A CA 1
ATOM 2207 C C . VAL A 1 280 ? -3.180 -13.162 17.299 1.00 53.06 280 VAL A C 1
ATOM 2209 O O . VAL A 1 280 ? -3.000 -13.619 16.169 1.00 53.06 280 VAL A O 1
ATOM 2212 N N . ALA A 1 281 ? -3.514 -11.883 17.507 1.00 51.84 281 ALA A N 1
ATOM 2213 C CA . ALA A 1 281 ? -3.612 -10.895 16.430 1.00 51.84 281 ALA A CA 1
ATOM 2214 C C . ALA A 1 281 ? -2.261 -10.671 15.724 1.00 51.84 281 ALA A C 1
ATOM 2216 O O . ALA A 1 281 ? -2.216 -10.654 14.496 1.00 51.84 281 ALA A O 1
ATOM 2217 N N . ILE A 1 282 ? -1.160 -10.593 16.478 1.00 53.44 282 ILE A N 1
ATOM 2218 C CA . ILE A 1 282 ? 0.197 -10.417 15.934 1.00 53.44 282 ILE A CA 1
ATOM 2219 C C . ILE A 1 282 ? 0.655 -11.667 15.167 1.00 53.44 282 ILE A C 1
ATOM 2221 O O . ILE A 1 282 ? 1.127 -11.564 14.040 1.00 53.44 282 ILE A O 1
ATOM 2225 N N . ILE A 1 283 ? 0.432 -12.871 15.709 1.00 51.44 283 ILE A N 1
ATOM 2226 C CA . ILE A 1 283 ? 0.857 -14.137 15.073 1.00 51.44 283 ILE A CA 1
ATOM 2227 C C . ILE A 1 283 ? 0.052 -14.462 13.799 1.00 51.44 283 ILE A C 1
ATOM 2229 O O . ILE A 1 283 ? 0.544 -15.164 12.904 1.00 51.44 283 ILE A O 1
ATOM 2233 N N . ARG A 1 284 ? -1.207 -14.004 13.727 1.00 46.88 284 ARG A N 1
ATOM 2234 C CA . ARG A 1 284 ? -2.110 -14.225 12.584 1.00 46.88 284 ARG A CA 1
ATOM 2235 C C . ARG A 1 284 ? -2.027 -13.135 11.519 1.00 46.88 284 ARG A C 1
ATOM 2237 O O . ARG A 1 284 ? -2.584 -13.342 10.443 1.00 46.88 284 ARG A O 1
ATOM 2244 N N . ASN A 1 285 ? -1.328 -12.029 11.775 1.00 45.44 285 ASN A N 1
ATOM 2245 C CA . ASN A 1 285 ? -1.040 -11.031 10.756 1.00 45.44 285 ASN A CA 1
ATOM 2246 C C . ASN A 1 285 ? 0.097 -11.559 9.851 1.00 45.44 285 ASN A C 1
ATOM 2248 O O . ASN A 1 285 ? 1.196 -11.806 10.345 1.00 45.44 285 ASN A O 1
ATOM 2252 N N . PRO A 1 286 ? -0.125 -11.793 8.543 1.00 35.91 286 PRO A N 1
ATOM 2253 C CA . PRO A 1 286 ? 0.884 -12.377 7.657 1.00 35.91 286 PRO A CA 1
ATOM 2254 C C . PRO A 1 286 ? 1.954 -11.366 7.205 1.00 35.91 286 PRO A C 1
ATOM 2256 O O . PRO A 1 286 ? 2.731 -11.660 6.297 1.00 35.91 286 PRO A O 1
ATOM 2259 N N . ILE A 1 287 ? 2.024 -10.185 7.825 1.00 39.62 287 ILE A N 1
ATOM 2260 C CA . ILE A 1 287 ? 3.070 -9.198 7.560 1.00 39.62 287 ILE A CA 1
ATOM 2261 C C . ILE A 1 287 ? 4.334 -9.619 8.324 1.00 39.62 287 ILE A C 1
ATOM 2263 O O . ILE A 1 287 ? 4.559 -9.224 9.460 1.00 39.62 287 ILE A O 1
ATOM 2267 N N . GLY A 1 288 ? 5.156 -10.442 7.669 1.00 41.62 288 GLY A N 1
ATOM 2268 C CA . GLY A 1 288 ? 6.574 -10.609 7.999 1.00 41.62 288 GLY A CA 1
ATOM 2269 C C . GLY A 1 288 ? 6.882 -11.516 9.188 1.00 41.62 288 GLY A C 1
ATOM 2270 O O . GLY A 1 288 ? 7.414 -11.061 10.192 1.00 41.62 288 GLY A O 1
ATOM 2271 N N . LYS A 1 289 ? 6.651 -12.828 9.048 1.00 43.00 289 LYS A N 1
ATOM 2272 C CA . LYS A 1 289 ? 7.242 -13.825 9.966 1.00 43.00 289 LYS A CA 1
ATOM 2273 C C . LYS A 1 289 ? 8.769 -13.941 9.834 1.00 43.00 289 LYS A C 1
ATOM 2275 O O . LYS A 1 289 ? 9.401 -14.497 10.723 1.00 43.00 289 LYS A O 1
ATOM 2280 N N . ASP A 1 290 ? 9.350 -13.364 8.781 1.00 39.06 290 ASP A N 1
ATOM 2281 C CA . ASP A 1 290 ? 10.793 -13.296 8.567 1.00 39.06 290 ASP A CA 1
ATOM 2282 C C . ASP A 1 290 ? 11.320 -11.876 8.842 1.00 39.06 290 ASP A C 1
ATOM 2284 O O . ASP A 1 290 ? 10.979 -10.923 8.139 1.00 39.06 290 ASP A O 1
ATOM 2288 N N . GLY A 1 291 ? 12.190 -11.742 9.849 1.00 49.88 291 GLY A N 1
ATOM 2289 C CA . GLY A 1 291 ? 13.055 -10.566 10.028 1.00 49.88 291 GLY A CA 1
ATOM 2290 C C . GLY A 1 291 ? 12.606 -9.487 11.022 1.00 49.88 291 GLY A C 1
ATOM 2291 O O . GLY A 1 291 ? 13.287 -8.467 11.107 1.00 49.88 291 GLY A O 1
ATOM 2292 N N . LEU A 1 292 ? 11.518 -9.680 11.778 1.00 56.41 292 LEU A N 1
ATOM 2293 C CA . LEU A 1 292 ? 11.156 -8.780 12.885 1.00 56.41 292 LEU A CA 1
ATOM 2294 C C . LEU A 1 292 ? 12.022 -9.067 14.122 1.00 56.41 292 LEU A C 1
ATOM 2296 O O . LEU A 1 292 ? 12.244 -10.224 14.476 1.00 56.41 292 LEU A O 1
ATOM 2300 N N . SER A 1 293 ? 12.516 -8.012 14.774 1.00 69.19 293 SER A N 1
ATOM 2301 C CA . SER A 1 293 ? 13.254 -8.142 16.041 1.00 69.19 293 SER A CA 1
ATOM 2302 C C . SER A 1 293 ? 12.305 -8.373 17.224 1.00 69.19 293 SER A C 1
ATOM 2304 O O . SER A 1 293 ? 11.161 -7.919 17.201 1.00 69.19 293 SER A O 1
ATOM 2306 N N . GLU A 1 294 ? 12.788 -9.033 18.280 1.00 70.31 294 GLU A N 1
ATOM 2307 C CA . GLU A 1 294 ? 12.031 -9.271 19.524 1.00 70.31 294 GLU A CA 1
ATOM 2308 C C . GLU A 1 294 ? 11.507 -7.957 20.141 1.00 70.31 294 GLU A C 1
ATOM 2310 O O . GLU A 1 294 ? 10.355 -7.877 20.576 1.00 70.31 294 GLU A O 1
ATOM 2315 N N . VAL A 1 295 ? 12.299 -6.884 20.046 1.00 77.31 295 VAL A N 1
ATOM 2316 C CA . VAL A 1 295 ? 11.937 -5.522 20.473 1.00 77.31 295 VAL A CA 1
ATOM 2317 C C . VAL A 1 295 ? 10.753 -4.962 19.674 1.00 77.31 295 VAL A C 1
ATOM 2319 O O . VAL A 1 295 ? 9.836 -4.374 20.247 1.00 77.31 295 VAL A O 1
ATOM 2322 N N . GLU A 1 296 ? 10.740 -5.153 18.353 1.00 76.88 296 GLU A N 1
ATOM 2323 C CA . GLU A 1 296 ? 9.666 -4.661 17.479 1.00 76.88 296 GLU A CA 1
ATOM 2324 C C . GLU A 1 296 ? 8.342 -5.379 17.762 1.00 76.88 296 GLU A C 1
ATOM 2326 O O . GLU A 1 296 ? 7.307 -4.731 17.930 1.00 76.88 296 GLU A O 1
ATOM 2331 N N . LEU A 1 297 ? 8.385 -6.707 17.899 1.00 73.19 297 LEU A N 1
ATOM 2332 C CA . LEU A 1 297 ? 7.217 -7.512 18.259 1.00 73.19 297 LEU A CA 1
ATOM 2333 C C . LEU A 1 297 ? 6.668 -7.113 19.631 1.00 73.19 297 LEU A C 1
ATOM 2335 O O . LEU A 1 297 ? 5.462 -6.931 19.789 1.00 73.19 297 LEU A O 1
ATOM 2339 N N . THR A 1 298 ? 7.547 -6.914 20.613 1.00 74.44 298 THR A N 1
ATOM 2340 C CA . THR A 1 298 ? 7.146 -6.531 21.970 1.00 74.44 298 THR A CA 1
ATOM 2341 C C . THR A 1 298 ? 6.500 -5.142 22.000 1.00 74.44 298 THR A C 1
ATOM 2343 O O . THR A 1 298 ? 5.474 -4.958 22.657 1.00 74.44 298 THR A O 1
ATOM 2346 N N . LEU A 1 299 ? 7.016 -4.171 21.237 1.00 80.00 299 LEU A N 1
ATOM 2347 C CA . LEU A 1 299 ? 6.392 -2.849 21.097 1.00 80.00 299 LEU A CA 1
ATOM 2348 C C . LEU A 1 299 ? 5.006 -2.913 20.441 1.00 80.00 299 LEU A C 1
ATOM 2350 O O . LEU A 1 299 ? 4.108 -2.186 20.864 1.00 80.00 299 LEU A O 1
ATOM 2354 N N . GLN A 1 300 ? 4.801 -3.796 19.462 1.00 74.38 300 GLN A N 1
ATOM 2355 C CA . GLN A 1 300 ? 3.477 -4.018 18.868 1.00 74.38 300 GLN A CA 1
ATOM 2356 C C . GLN A 1 300 ? 2.499 -4.661 19.859 1.00 74.38 300 GLN A C 1
ATOM 2358 O O . GLN A 1 300 ? 1.335 -4.264 19.910 1.00 74.38 300 GLN A O 1
ATOM 2363 N N . VAL A 1 301 ? 2.964 -5.606 20.691 1.00 70.44 301 VAL A N 1
ATOM 2364 C CA . VAL A 1 301 ? 2.153 -6.163 21.789 1.00 70.44 301 VAL A CA 1
ATOM 2365 C C . VAL A 1 301 ? 1.721 -5.043 22.727 1.00 70.44 301 VAL A C 1
ATOM 2367 O O . VAL A 1 301 ? 0.536 -4.932 23.020 1.00 70.44 301 VAL A O 1
ATOM 2370 N N . ILE A 1 302 ? 2.656 -4.194 23.162 1.00 73.88 302 ILE A N 1
ATOM 2371 C CA . ILE A 1 302 ? 2.374 -3.049 24.040 1.00 73.88 302 ILE A CA 1
ATOM 2372 C C . ILE A 1 302 ? 1.334 -2.122 23.407 1.00 73.88 302 ILE A C 1
ATOM 2374 O O . ILE A 1 302 ? 0.418 -1.687 24.110 1.00 73.88 302 ILE A O 1
ATOM 2378 N N . ASP A 1 303 ? 1.445 -1.855 22.101 1.00 75.38 303 ASP A N 1
ATOM 2379 C CA . ASP A 1 303 ? 0.525 -0.970 21.384 1.00 75.38 303 ASP A CA 1
ATOM 2380 C C . ASP A 1 303 ? -0.913 -1.488 21.334 1.00 75.38 303 ASP A C 1
ATOM 2382 O O . ASP A 1 303 ? -1.860 -0.705 21.392 1.00 75.38 303 ASP A O 1
ATOM 2386 N N . ALA A 1 304 ? -1.065 -2.811 21.307 1.00 65.06 304 ALA A N 1
ATOM 2387 C CA . ALA A 1 304 ? -2.344 -3.503 21.267 1.00 65.06 304 ALA A CA 1
ATOM 2388 C C . ALA A 1 304 ? -2.976 -3.753 22.651 1.00 65.06 304 ALA A C 1
ATOM 2390 O O . ALA A 1 304 ? -4.019 -4.405 22.722 1.00 65.06 304 ALA A O 1
ATOM 2391 N N . LEU A 1 305 ? -2.360 -3.307 23.753 1.00 64.19 305 LEU A N 1
ATOM 2392 C CA . LEU A 1 305 ? -2.918 -3.454 25.103 1.00 64.19 305 LEU A CA 1
ATOM 2393 C C . LEU A 1 305 ? -3.707 -2.211 25.534 1.00 64.19 305 LEU A C 1
ATOM 2395 O O . LEU A 1 305 ? -3.261 -1.077 25.365 1.00 64.19 305 LEU A O 1
ATOM 2399 N N . ASP A 1 306 ? -4.825 -2.430 26.229 1.00 57.81 306 ASP A N 1
ATOM 2400 C CA . ASP A 1 306 ? -5.689 -1.373 26.789 1.00 57.81 306 ASP A CA 1
ATOM 2401 C C . ASP A 1 306 ? -5.097 -0.674 28.039 1.00 57.81 306 ASP A C 1
ATOM 2403 O O . ASP A 1 306 ? -5.790 0.043 28.766 1.00 57.81 306 ASP A O 1
ATOM 2407 N N . GLY A 1 307 ? -3.803 -0.867 28.311 1.00 66.56 307 GLY A N 1
ATOM 2408 C CA . GLY A 1 307 ? -3.114 -0.343 29.491 1.00 66.56 307 GLY A CA 1
ATOM 2409 C C . GLY A 1 307 ? -3.040 -1.305 30.676 1.00 66.56 307 GLY A C 1
ATOM 2410 O O . GLY A 1 307 ? -3.291 -2.502 30.561 1.00 66.56 307 GLY A O 1
ATOM 2411 N N . GLY A 1 308 ? -2.641 -0.779 31.837 1.00 68.50 308 GLY A N 1
ATOM 2412 C CA . GLY A 1 308 ? -2.514 -1.544 33.084 1.00 68.50 308 GLY A CA 1
ATOM 2413 C C . GLY A 1 308 ? -1.102 -2.061 33.375 1.00 68.50 308 GLY A C 1
ATOM 2414 O O . GLY A 1 308 ? -0.131 -1.702 32.707 1.00 68.50 308 GLY A O 1
ATOM 2415 N N . ASP A 1 309 ? -0.981 -2.882 34.418 1.00 64.44 309 ASP A N 1
ATOM 2416 C CA . ASP A 1 309 ? 0.318 -3.292 34.973 1.00 64.44 309 ASP A CA 1
ATOM 2417 C C . ASP A 1 309 ? 1.136 -4.153 33.998 1.00 64.44 309 ASP A C 1
ATOM 2419 O O . ASP A 1 309 ? 2.357 -4.031 33.946 1.00 64.44 309 ASP A O 1
ATOM 2423 N N . ALA A 1 310 ? 0.468 -4.953 33.159 1.00 63.03 310 ALA A N 1
ATOM 2424 C CA . ALA A 1 310 ? 1.124 -5.748 32.122 1.00 63.03 310 ALA A CA 1
ATOM 2425 C C . ALA A 1 310 ? 1.752 -4.872 31.023 1.00 63.03 310 ALA A C 1
ATOM 2427 O O . ALA A 1 310 ? 2.896 -5.102 30.642 1.00 63.03 310 ALA A O 1
ATOM 2428 N N . GLN A 1 311 ? 1.045 -3.832 30.559 1.00 74.88 311 GLN A N 1
ATOM 2429 C CA . GLN A 1 311 ? 1.591 -2.891 29.574 1.00 74.88 311 GLN A CA 1
ATOM 2430 C C . GLN A 1 311 ? 2.790 -2.123 30.147 1.00 74.88 311 GLN A C 1
ATOM 2432 O O . GLN A 1 311 ? 3.779 -1.936 29.446 1.00 74.88 311 GLN A O 1
ATOM 2437 N N . LYS A 1 312 ? 2.730 -1.715 31.423 1.00 72.38 312 LYS A N 1
ATOM 2438 C CA . LYS A 1 312 ? 3.845 -1.028 32.096 1.00 72.38 312 LYS A CA 1
ATOM 2439 C C . LYS A 1 312 ? 5.080 -1.917 32.226 1.00 72.38 312 LYS A C 1
ATOM 2441 O O . LYS A 1 312 ? 6.167 -1.477 31.876 1.00 72.38 312 LYS A O 1
ATOM 2446 N N . ALA A 1 313 ? 4.906 -3.162 32.671 1.00 72.19 313 ALA A N 1
ATOM 2447 C CA . ALA A 1 313 ? 6.013 -4.103 32.832 1.00 72.19 313 ALA A CA 1
ATOM 2448 C C . ALA A 1 313 ? 6.686 -4.445 31.490 1.00 72.19 313 ALA A C 1
ATOM 2450 O O . ALA A 1 313 ? 7.911 -4.466 31.400 1.00 72.19 313 ALA A O 1
ATOM 2451 N N . LEU A 1 314 ? 5.890 -4.660 30.435 1.00 75.12 314 LEU A N 1
ATOM 2452 C CA . LEU A 1 314 ? 6.413 -4.879 29.083 1.00 75.12 314 LEU A CA 1
ATOM 2453 C C . LEU A 1 314 ? 7.137 -3.642 28.548 1.00 75.12 314 LEU A C 1
ATOM 2455 O O . LEU A 1 314 ? 8.190 -3.769 27.931 1.00 75.12 314 LEU A O 1
ATOM 2459 N N . LEU A 1 315 ? 6.597 -2.447 28.804 1.00 79.62 315 LEU A N 1
ATOM 2460 C CA . LEU A 1 315 ? 7.213 -1.192 28.388 1.00 79.62 315 LEU A CA 1
ATOM 2461 C C . LEU A 1 315 ? 8.579 -0.965 29.047 1.00 79.62 315 LEU A C 1
ATOM 2463 O O . LEU A 1 315 ? 9.514 -0.542 28.374 1.00 79.62 315 LEU A O 1
ATOM 2467 N N . GLU A 1 316 ? 8.710 -1.242 30.343 1.00 79.38 316 GLU A N 1
ATOM 2468 C CA . GLU A 1 316 ? 9.992 -1.121 31.048 1.00 79.38 316 GLU A CA 1
ATOM 2469 C C . GLU A 1 316 ? 11.035 -2.089 30.476 1.00 79.38 316 GLU A C 1
ATOM 2471 O O . GLU A 1 316 ? 12.141 -1.664 30.147 1.00 79.38 316 GLU A O 1
ATOM 2476 N N . MET A 1 317 ? 10.651 -3.350 30.260 1.00 79.88 317 MET A N 1
ATOM 2477 C CA . MET A 1 317 ? 11.521 -4.374 29.677 1.00 79.88 317 MET A CA 1
ATOM 2478 C C . MET A 1 317 ? 11.980 -4.015 28.257 1.00 79.88 317 MET A C 1
ATOM 2480 O O . MET A 1 317 ? 13.176 -4.024 27.969 1.00 79.88 317 MET A O 1
ATOM 2484 N N . VAL A 1 318 ? 11.043 -3.672 27.364 1.00 83.69 318 VAL A N 1
ATOM 2485 C CA . VAL A 1 318 ? 11.366 -3.442 25.948 1.00 83.69 318 VAL A CA 1
ATOM 2486 C C . VAL A 1 318 ? 12.231 -2.200 25.749 1.00 83.69 318 VAL A C 1
ATOM 2488 O O . VAL A 1 318 ? 13.033 -2.149 24.820 1.00 83.69 318 VAL A O 1
ATOM 2491 N N . LEU A 1 319 ? 12.087 -1.187 26.613 1.00 82.19 319 LEU A N 1
ATOM 2492 C CA . LEU A 1 319 ? 12.928 0.005 26.560 1.00 82.19 319 LEU A CA 1
ATOM 2493 C C . LEU A 1 319 ? 14.368 -0.310 26.970 1.00 82.19 319 LEU A C 1
ATOM 2495 O O . LEU A 1 319 ? 15.279 0.251 26.368 1.00 82.19 319 LEU A O 1
ATOM 2499 N N . GLU A 1 320 ? 14.589 -1.200 27.942 1.00 81.94 320 GLU A N 1
ATOM 2500 C CA . GLU A 1 320 ? 15.937 -1.668 28.289 1.00 81.94 320 GLU A CA 1
ATOM 2501 C C . GLU A 1 320 ? 16.564 -2.460 27.139 1.00 81.94 320 GLU A C 1
ATOM 2503 O O . GLU A 1 320 ? 17.686 -2.166 26.733 1.00 81.94 320 GLU A O 1
ATOM 2508 N N . GLU A 1 321 ? 15.818 -3.394 26.550 1.00 81.75 321 GLU A N 1
ATOM 2509 C CA . GLU A 1 321 ? 16.303 -4.213 25.436 1.00 81.75 321 GLU A CA 1
ATOM 2510 C C . GLU A 1 321 ? 16.586 -3.379 24.176 1.00 81.75 321 GLU A C 1
ATOM 2512 O O . GLU A 1 321 ? 17.612 -3.556 23.516 1.00 81.75 321 GLU A O 1
ATOM 2517 N N . ALA A 1 322 ? 15.736 -2.390 23.881 1.00 84.06 322 ALA A N 1
ATOM 2518 C CA . ALA A 1 322 ? 15.964 -1.449 22.791 1.00 84.06 322 ALA A CA 1
ATOM 2519 C C . ALA A 1 322 ? 17.295 -0.695 22.948 1.00 84.06 322 ALA A C 1
ATOM 2521 O O . ALA A 1 322 ? 17.958 -0.410 21.950 1.00 84.06 322 ALA A O 1
ATOM 2522 N N . MET A 1 323 ? 17.729 -0.384 24.177 1.00 83.06 323 MET A N 1
ATOM 2523 C CA . MET A 1 323 ? 19.000 0.319 24.390 1.00 83.06 323 MET A CA 1
ATOM 2524 C C . MET A 1 323 ? 20.222 -0.531 24.032 1.00 83.06 323 MET A C 1
ATOM 2526 O O . MET A 1 323 ? 21.263 0.041 23.701 1.00 83.06 323 MET A O 1
ATOM 2530 N N . GLU A 1 324 ? 20.094 -1.857 24.001 1.00 83.62 324 GLU A N 1
ATOM 2531 C CA . GLU A 1 324 ? 21.163 -2.789 23.622 1.00 83.62 324 GLU A CA 1
ATOM 2532 C C . GLU A 1 324 ? 21.251 -3.023 22.101 1.00 83.62 324 GLU A C 1
ATOM 2534 O O . GLU A 1 324 ? 22.211 -3.622 21.607 1.00 83.62 324 GLU A O 1
ATOM 2539 N N . LEU A 1 325 ? 20.291 -2.510 21.319 1.00 83.88 325 LEU A N 1
ATOM 2540 C CA . LEU A 1 325 ? 20.315 -2.625 19.862 1.00 83.88 325 LEU A CA 1
ATOM 2541 C C . LEU A 1 325 ? 21.460 -1.821 19.232 1.00 83.88 325 LEU A C 1
ATOM 2543 O O . LEU A 1 325 ? 21.870 -0.758 19.717 1.00 83.88 325 LEU A O 1
ATOM 2547 N N . LYS A 1 326 ? 21.931 -2.316 18.081 1.00 85.56 326 LYS A N 1
ATOM 2548 C CA . LYS A 1 326 ? 22.792 -1.545 17.175 1.00 85.56 326 LYS A CA 1
ATOM 2549 C C . LYS A 1 326 ? 22.047 -0.322 16.654 1.00 85.56 326 LYS A C 1
ATOM 2551 O O . LYS A 1 326 ? 20.838 -0.384 16.431 1.00 85.56 326 LYS A O 1
ATOM 2556 N N . ASP A 1 327 ? 22.787 0.746 16.399 1.00 87.25 327 ASP A N 1
ATOM 2557 C CA . ASP A 1 327 ? 22.241 2.038 15.987 1.00 87.25 327 ASP A CA 1
ATOM 2558 C C . ASP A 1 327 ? 21.376 1.937 14.720 1.00 87.25 327 ASP A C 1
ATOM 2560 O O . ASP A 1 327 ? 20.294 2.516 14.670 1.00 87.25 327 ASP A O 1
ATOM 2564 N N . GLU A 1 328 ? 21.770 1.120 13.736 1.00 84.12 328 GLU A N 1
ATOM 2565 C CA . GLU A 1 328 ? 20.993 0.936 12.502 1.00 84.12 328 GLU A CA 1
ATOM 2566 C C . GLU A 1 328 ? 19.644 0.245 12.742 1.00 84.12 328 GLU A C 1
ATOM 2568 O O . GLU A 1 328 ? 18.672 0.522 12.043 1.00 84.12 328 GLU A O 1
ATOM 2573 N N . LEU A 1 329 ? 19.579 -0.654 13.729 1.00 81.88 329 LEU A N 1
ATOM 2574 C CA . LEU A 1 329 ? 18.344 -1.346 14.102 1.00 81.88 329 LEU A CA 1
ATOM 2575 C C . LEU A 1 329 ? 17.457 -0.453 14.968 1.00 81.88 329 LEU A C 1
ATOM 2577 O O . LEU A 1 329 ? 16.243 -0.428 14.772 1.00 81.88 329 LEU A O 1
ATOM 2581 N N . LEU A 1 330 ? 18.059 0.315 15.882 1.00 82.69 330 LEU A N 1
ATOM 2582 C CA . LEU A 1 330 ? 17.340 1.277 16.715 1.00 82.69 330 LEU A CA 1
ATOM 2583 C C . LEU A 1 330 ? 16.666 2.361 15.861 1.00 82.69 330 LEU A C 1
ATOM 2585 O O . LEU A 1 330 ? 15.538 2.757 16.142 1.00 82.69 330 LEU A O 1
ATOM 2589 N N . CYS A 1 331 ? 17.343 2.815 14.805 1.00 83.12 331 CYS A N 1
ATOM 2590 C CA . CYS A 1 331 ? 16.835 3.815 13.866 1.00 83.12 331 CYS A CA 1
ATOM 2591 C C . CYS A 1 331 ? 16.025 3.230 12.703 1.00 83.12 331 CYS A C 1
ATOM 2593 O O . CYS A 1 331 ? 15.757 3.937 11.730 1.00 83.12 331 CYS A O 1
ATOM 2595 N N . SER A 1 332 ? 15.605 1.966 12.801 1.00 82.69 332 SER A N 1
ATOM 2596 C CA . SER A 1 332 ? 14.699 1.361 11.828 1.00 82.69 332 SER A CA 1
ATOM 2597 C C . SER A 1 332 ? 13.397 2.174 11.722 1.00 82.69 332 SER A C 1
ATOM 2599 O O . SER A 1 332 ? 12.768 2.439 12.754 1.00 82.69 332 SER A O 1
ATOM 2601 N N . PRO A 1 333 ? 12.931 2.510 10.502 1.00 72.31 333 PRO A N 1
ATOM 2602 C CA . PRO A 1 333 ? 11.666 3.216 10.288 1.00 72.31 333 PRO A CA 1
ATOM 2603 C C . PRO A 1 333 ? 10.455 2.534 10.935 1.00 72.31 333 PRO A C 1
ATOM 2605 O O . PRO A 1 333 ? 9.489 3.205 11.278 1.00 72.31 333 PRO A O 1
ATOM 2608 N N . LYS A 1 334 ? 10.514 1.211 11.143 1.00 75.25 334 LYS A N 1
ATOM 2609 C CA . LYS A 1 334 ? 9.438 0.442 11.784 1.00 75.25 334 LYS A CA 1
ATOM 2610 C C . LYS A 1 334 ? 9.411 0.586 13.307 1.00 75.25 334 LYS A C 1
ATOM 2612 O O . LYS A 1 334 ? 8.352 0.553 13.925 1.00 75.25 334 LYS A O 1
ATOM 2617 N N . LEU A 1 335 ? 10.583 0.741 13.919 1.00 78.56 335 LEU A N 1
ATOM 2618 C CA . LEU A 1 335 ? 10.763 0.682 15.371 1.00 78.56 335 LEU A CA 1
ATOM 2619 C C . LEU A 1 335 ? 10.710 2.075 16.011 1.00 78.56 335 LEU A C 1
ATOM 2621 O O . LEU A 1 335 ? 10.152 2.252 17.095 1.00 78.56 335 LEU A O 1
ATOM 2625 N N . VAL A 1 336 ? 11.237 3.079 15.310 1.00 80.88 336 VAL A N 1
ATOM 2626 C CA . VAL A 1 336 ? 11.306 4.468 15.774 1.00 80.88 336 VAL A CA 1
ATOM 2627 C C . VAL A 1 336 ? 9.939 5.058 16.161 1.00 80.88 336 VAL A C 1
ATOM 2629 O O . VAL A 1 336 ? 9.854 5.614 17.258 1.00 80.88 336 VAL A O 1
ATOM 2632 N N . PRO A 1 337 ? 8.857 4.944 15.361 1.00 77.75 337 PRO A N 1
ATOM 2633 C CA . PRO A 1 337 ? 7.566 5.536 15.721 1.00 77.75 337 PRO A CA 1
ATOM 2634 C C . PRO A 1 337 ? 6.999 4.953 17.018 1.00 77.75 337 PRO A C 1
ATOM 2636 O O . PRO A 1 337 ? 6.513 5.694 17.876 1.00 77.75 337 PRO A O 1
ATOM 2639 N N . LEU A 1 338 ? 7.126 3.634 17.200 1.00 79.19 338 LEU A N 1
ATOM 2640 C CA . LEU A 1 338 ? 6.688 2.936 18.406 1.00 79.19 338 LEU A CA 1
ATOM 2641 C C . LEU A 1 338 ? 7.529 3.352 19.619 1.00 79.19 338 LEU A C 1
ATOM 2643 O O . LEU A 1 338 ? 6.965 3.708 20.655 1.00 79.19 338 LEU A O 1
ATOM 2647 N N . LEU A 1 339 ? 8.859 3.407 19.488 1.00 81.12 339 LEU A N 1
ATOM 2648 C CA . LEU A 1 339 ? 9.731 3.896 20.560 1.00 81.12 339 LEU A CA 1
ATOM 2649 C C . LEU A 1 339 ? 9.420 5.343 20.942 1.00 81.12 339 LEU A C 1
ATOM 2651 O O . LEU A 1 339 ? 9.306 5.655 22.128 1.00 81.12 339 LEU A O 1
ATOM 2655 N N . CYS A 1 340 ? 9.245 6.240 19.973 1.00 78.69 340 CYS A N 1
ATOM 2656 C CA . CYS A 1 340 ? 8.888 7.627 20.250 1.00 78.69 340 CYS A CA 1
ATOM 2657 C C . CYS A 1 340 ? 7.513 7.718 20.938 1.00 78.69 340 CYS A C 1
ATOM 2659 O O . CYS A 1 340 ? 7.381 8.398 21.956 1.00 78.69 340 CYS A O 1
ATOM 2661 N N . LYS A 1 341 ? 6.501 6.978 20.465 1.00 77.94 341 LYS A N 1
ATOM 2662 C CA . LYS A 1 341 ? 5.154 6.939 21.066 1.00 77.94 341 LYS A CA 1
ATOM 2663 C C . LYS A 1 341 ? 5.186 6.483 22.527 1.00 77.94 341 LYS A C 1
ATOM 2665 O O . LYS A 1 341 ? 4.550 7.110 23.382 1.00 77.94 341 LYS A O 1
ATOM 2670 N N . TRP A 1 342 ? 5.925 5.412 22.809 1.00 78.50 342 TRP A N 1
ATOM 2671 C CA . TRP A 1 342 ? 5.897 4.721 24.096 1.00 78.50 342 TRP A CA 1
ATOM 2672 C C . TRP A 1 342 ? 6.900 5.250 25.119 1.00 78.50 342 TRP A C 1
ATOM 2674 O O . TRP A 1 342 ? 6.575 5.320 26.304 1.00 78.50 342 TRP A O 1
ATOM 2684 N N . SER A 1 343 ? 8.055 5.755 24.685 1.00 72.12 343 SER A N 1
ATOM 2685 C CA . SER A 1 343 ? 9.027 6.409 25.574 1.00 72.12 343 SER A CA 1
ATOM 2686 C C . SER A 1 343 ? 8.445 7.641 26.285 1.00 72.12 343 SER A C 1
ATOM 2688 O O . SER A 1 343 ? 8.789 7.905 27.435 1.00 72.12 343 SER A O 1
ATOM 2690 N N . ARG A 1 344 ? 7.482 8.345 25.667 1.00 67.38 344 ARG A N 1
ATOM 2691 C CA . ARG A 1 344 ? 6.714 9.438 26.300 1.00 67.38 344 ARG A CA 1
ATOM 2692 C C . ARG A 1 344 ? 5.789 8.963 27.427 1.00 67.38 344 ARG A C 1
ATOM 2694 O O . ARG A 1 344 ? 5.498 9.734 28.337 1.00 67.38 344 ARG A O 1
ATOM 2701 N N . ARG A 1 345 ? 5.265 7.738 27.327 1.00 66.25 345 ARG A N 1
ATOM 2702 C CA . ARG A 1 345 ? 4.272 7.165 28.255 1.00 66.25 345 ARG A CA 1
ATOM 2703 C C . ARG A 1 345 ? 4.907 6.381 29.404 1.00 66.25 345 ARG A C 1
ATOM 2705 O O . ARG A 1 345 ? 4.186 5.980 30.315 1.00 66.25 345 ARG A O 1
ATOM 2712 N N . SER A 1 346 ? 6.227 6.188 29.368 1.00 64.75 346 SER A N 1
ATOM 2713 C CA . SER A 1 346 ? 6.988 5.603 30.470 1.00 64.75 346 SER A CA 1
ATOM 2714 C C . SER A 1 346 ? 6.806 6.428 31.745 1.00 64.75 346 SER A C 1
ATOM 2716 O O . SER A 1 346 ? 6.963 7.650 31.746 1.00 64.75 346 SER A O 1
ATOM 2718 N N . SER A 1 347 ? 6.491 5.746 32.845 1.00 56.31 347 SER A N 1
ATOM 2719 C CA . SER A 1 347 ? 6.459 6.324 34.192 1.00 56.31 347 SER A CA 1
ATOM 2720 C C . SER A 1 347 ? 7.856 6.654 34.732 1.00 56.31 347 SER A C 1
ATOM 2722 O O . SER A 1 347 ? 7.965 7.458 35.657 1.00 56.31 347 SER A O 1
ATOM 2724 N N . ASP A 1 348 ? 8.905 6.062 34.153 1.00 65.81 348 ASP A N 1
ATOM 2725 C CA . ASP A 1 348 ? 10.300 6.318 34.500 1.00 65.81 348 ASP A CA 1
ATOM 2726 C C . ASP A 1 348 ? 10.986 7.198 33.443 1.00 65.81 348 ASP A C 1
ATOM 2728 O O . ASP A 1 348 ? 11.132 6.823 32.274 1.00 65.81 348 ASP A O 1
ATOM 2732 N N . ASP A 1 349 ? 11.434 8.373 33.883 1.00 71.19 349 ASP A N 1
ATOM 2733 C CA . ASP A 1 349 ? 12.154 9.349 33.064 1.00 71.19 349 ASP A CA 1
ATOM 2734 C C . ASP A 1 349 ? 13.606 8.927 32.773 1.00 71.19 349 ASP A C 1
ATOM 2736 O O . ASP A 1 349 ? 14.256 9.460 31.871 1.00 71.19 349 ASP A O 1
ATOM 2740 N N . SER A 1 350 ? 14.134 7.956 33.527 1.00 77.81 350 SER A N 1
ATOM 2741 C CA . SER A 1 350 ? 15.508 7.478 33.381 1.00 77.81 350 SER A CA 1
ATOM 2742 C C . SER A 1 350 ? 15.739 6.792 32.028 1.00 77.81 350 SER A C 1
ATOM 2744 O O . SER A 1 350 ? 16.757 7.042 31.376 1.00 77.81 350 SER A O 1
ATOM 2746 N N . ASN A 1 351 ? 14.765 6.012 31.549 1.00 74.12 351 ASN A N 1
ATOM 2747 C CA . ASN A 1 351 ? 14.836 5.321 30.259 1.00 74.12 351 ASN A CA 1
ATOM 2748 C C . ASN A 1 351 ? 14.720 6.293 29.081 1.00 74.12 351 ASN A C 1
ATOM 2750 O O . ASN A 1 351 ? 15.493 6.199 28.127 1.00 74.12 351 ASN A O 1
ATOM 2754 N N . PHE A 1 352 ? 13.837 7.293 29.176 1.00 78.38 352 PHE A N 1
ATOM 2755 C CA . PHE A 1 352 ? 13.752 8.355 28.171 1.00 78.38 352 PHE A CA 1
ATOM 2756 C C . PHE A 1 352 ? 15.064 9.148 28.074 1.00 78.38 352 PHE A C 1
ATOM 2758 O O . PHE A 1 352 ? 15.519 9.484 26.977 1.00 78.38 352 PHE A O 1
ATOM 2765 N N . LYS A 1 353 ? 15.708 9.418 29.216 1.00 83.25 353 LYS A N 1
ATOM 2766 C CA . LYS A 1 353 ? 17.007 10.094 29.262 1.00 83.25 353 LYS A CA 1
ATOM 2767 C C . LYS A 1 353 ? 18.112 9.268 28.594 1.00 83.25 353 LYS A C 1
ATOM 2769 O O . LYS A 1 353 ? 18.816 9.813 27.750 1.00 83.25 353 LYS A O 1
ATOM 2774 N N . LYS A 1 354 ? 18.231 7.970 28.902 1.00 83.38 354 LYS A N 1
ATOM 2775 C CA . LYS A 1 354 ? 19.197 7.064 28.242 1.00 83.38 354 LYS A CA 1
ATOM 2776 C C . LYS A 1 354 ? 18.985 7.010 26.726 1.00 83.38 354 LYS A C 1
ATOM 2778 O O . LYS A 1 354 ? 19.942 7.131 25.966 1.00 83.38 354 LYS A O 1
ATOM 2783 N N . PHE A 1 355 ? 17.730 6.898 26.289 1.00 83.31 355 PHE A N 1
ATOM 2784 C CA . PHE A 1 355 ? 17.366 6.914 24.872 1.00 83.31 355 PHE A CA 1
ATOM 2785 C C . PHE A 1 355 ? 17.776 8.225 24.188 1.00 83.31 355 PHE A C 1
ATOM 2787 O O . PHE A 1 355 ? 18.417 8.215 23.137 1.00 83.31 355 PHE A O 1
ATOM 2794 N N . SER A 1 356 ? 17.481 9.357 24.829 1.00 85.12 356 SER A N 1
ATOM 2795 C CA . SER A 1 356 ? 17.867 10.690 24.353 1.00 85.12 356 SER A CA 1
ATOM 2796 C C . SER A 1 356 ? 19.387 10.850 24.242 1.00 85.12 356 SER A C 1
ATOM 2798 O O . SER A 1 356 ? 19.889 11.404 23.261 1.00 85.12 356 SER A O 1
ATOM 2800 N N . GLU A 1 357 ? 20.133 10.352 25.232 1.00 88.06 357 GLU A N 1
ATOM 2801 C CA . GLU A 1 357 ? 21.598 10.368 25.244 1.00 88.06 357 GLU A CA 1
ATOM 2802 C C . GLU A 1 357 ? 22.185 9.507 24.119 1.00 88.06 357 GLU A C 1
ATOM 2804 O O . GLU A 1 357 ? 23.099 9.968 23.432 1.00 88.06 357 GLU A O 1
ATOM 2809 N N . LYS A 1 358 ? 21.631 8.310 23.878 1.00 88.88 358 LYS A N 1
ATOM 2810 C CA . LYS A 1 358 ? 22.059 7.420 22.789 1.00 88.88 358 LYS A CA 1
ATOM 2811 C C . LYS A 1 358 ? 21.840 8.060 21.417 1.00 88.88 358 LYS A C 1
ATOM 2813 O O . LYS A 1 358 ? 22.784 8.156 20.637 1.00 88.88 358 LYS A O 1
ATOM 2818 N N . LEU A 1 359 ? 20.644 8.591 21.153 1.00 88.62 359 LEU A N 1
ATOM 2819 C CA . LEU A 1 359 ? 20.346 9.300 19.900 1.00 88.62 359 LEU A CA 1
ATOM 2820 C C . LEU A 1 359 ? 21.242 10.525 19.694 1.00 88.62 359 LEU A C 1
ATOM 2822 O O . LEU A 1 359 ? 21.682 10.805 18.583 1.00 88.62 359 LEU A O 1
ATOM 2826 N N . SER A 1 360 ? 21.571 11.233 20.774 1.00 87.25 360 SER A N 1
ATOM 2827 C CA . SER A 1 360 ? 22.458 12.394 20.708 1.00 87.25 360 SER A CA 1
ATOM 2828 C C . SER A 1 360 ? 23.902 12.038 20.338 1.00 87.25 360 SER A C 1
ATOM 2830 O O . SER A 1 360 ? 24.628 12.920 19.882 1.00 87.25 360 SER A O 1
ATOM 2832 N N . GLN A 1 361 ? 24.348 10.800 20.560 1.00 89.69 361 GLN A N 1
ATOM 2833 C CA . GLN A 1 361 ? 25.717 10.344 20.278 1.00 89.69 361 GLN A CA 1
ATOM 2834 C C . GLN A 1 361 ? 25.848 9.606 18.937 1.00 89.69 361 GLN A C 1
ATOM 2836 O O . GLN A 1 361 ? 26.965 9.306 18.519 1.00 89.69 361 GLN A O 1
ATOM 2841 N N . MET A 1 362 ? 24.729 9.332 18.272 1.00 90.69 362 MET A N 1
ATOM 2842 C CA . MET A 1 362 ? 24.670 8.531 17.054 1.00 90.69 362 MET A CA 1
ATOM 2843 C C . MET A 1 362 ? 25.187 9.283 15.816 1.00 90.69 362 MET A C 1
ATOM 2845 O O . MET A 1 362 ? 25.185 10.517 15.774 1.00 90.69 362 MET A O 1
ATOM 2849 N N . ASP A 1 363 ? 25.593 8.530 14.785 1.00 91.62 363 ASP A N 1
ATOM 2850 C CA . ASP A 1 363 ? 25.891 9.079 13.458 1.00 91.62 363 ASP A CA 1
ATOM 2851 C C . ASP A 1 363 ? 24.690 9.897 12.938 1.00 91.62 363 ASP A C 1
ATOM 2853 O O . ASP A 1 363 ? 23.595 9.344 12.767 1.00 91.62 363 ASP A O 1
ATOM 2857 N N . PRO A 1 364 ? 24.873 11.197 12.629 1.00 93.69 364 PRO A N 1
ATOM 2858 C CA . PRO A 1 364 ? 23.812 12.028 12.075 1.00 93.69 364 PRO A CA 1
ATOM 2859 C C . PRO A 1 364 ? 23.191 11.475 10.787 1.00 93.69 364 PRO A C 1
ATOM 2861 O O . PRO A 1 364 ? 22.037 11.782 10.484 1.00 93.69 364 PRO A O 1
ATOM 2864 N N . GLY A 1 365 ? 23.916 10.636 10.041 1.00 90.19 365 GLY A N 1
ATOM 2865 C CA . GLY A 1 365 ? 23.434 9.895 8.878 1.00 90.19 365 GLY A CA 1
ATOM 2866 C C . GLY A 1 365 ? 22.190 9.041 9.156 1.00 90.19 365 GLY A C 1
ATOM 2867 O O . GLY A 1 365 ? 21.331 8.930 8.280 1.00 90.19 365 GLY A O 1
ATOM 2868 N N . LEU A 1 366 ? 22.061 8.515 10.379 1.00 90.06 366 LEU A N 1
ATOM 2869 C CA . LEU A 1 366 ? 20.997 7.599 10.811 1.00 90.06 366 LEU A CA 1
ATOM 2870 C C . LEU A 1 366 ? 19.797 8.301 11.457 1.00 90.06 366 LEU A C 1
ATOM 2872 O O . LEU A 1 366 ? 18.773 7.673 11.688 1.00 90.06 366 LEU A O 1
ATOM 2876 N N . LEU A 1 367 ? 19.892 9.601 11.745 1.00 91.06 367 LEU A N 1
ATOM 2877 C CA . LEU A 1 367 ? 18.889 10.310 12.549 1.00 91.06 367 LEU A CA 1
ATOM 2878 C C . LEU A 1 367 ? 17.627 10.713 11.781 1.00 91.06 367 LEU A C 1
ATOM 2880 O O . LEU A 1 367 ? 16.653 11.143 12.397 1.00 91.06 367 LEU A O 1
ATOM 2884 N N . ARG A 1 368 ? 17.617 10.579 10.451 1.00 89.38 368 ARG A N 1
ATOM 2885 C CA . ARG A 1 368 ? 16.473 10.983 9.622 1.00 89.38 368 ARG A CA 1
ATOM 2886 C C . ARG A 1 368 ? 15.154 10.307 10.043 1.00 89.38 368 ARG A C 1
ATOM 2888 O O . ARG A 1 368 ? 14.219 11.052 10.331 1.00 89.38 368 ARG A O 1
ATOM 2895 N N . PRO A 1 369 ? 15.068 8.968 10.184 1.00 87.56 369 PRO A N 1
ATOM 2896 C CA . PRO A 1 369 ? 13.828 8.308 10.599 1.00 87.56 369 PRO A CA 1
ATOM 2897 C C . PRO A 1 369 ? 13.358 8.762 11.985 1.00 87.56 369 PRO A C 1
ATOM 2899 O O . PRO A 1 369 ? 12.163 8.898 12.220 1.00 87.56 369 PRO A O 1
ATOM 2902 N N . VAL A 1 370 ? 14.296 9.056 12.894 1.00 85.69 370 VAL A N 1
ATOM 2903 C CA . VAL A 1 370 ? 14.016 9.563 14.249 1.00 85.69 370 VAL A CA 1
ATOM 2904 C C . VAL A 1 370 ? 13.357 10.936 14.202 1.00 85.69 370 VAL A C 1
ATOM 2906 O O . VAL A 1 370 ? 12.337 11.154 14.852 1.00 85.69 370 VAL A O 1
ATOM 2909 N N . ILE A 1 371 ? 13.905 11.856 13.409 1.00 88.06 371 ILE A N 1
ATOM 2910 C CA . ILE A 1 371 ? 13.361 13.211 13.269 1.00 88.06 371 ILE A CA 1
ATOM 2911 C C . ILE A 1 371 ? 11.993 13.187 12.568 1.00 88.06 371 ILE A C 1
ATOM 2913 O O . ILE A 1 371 ? 11.074 13.895 12.991 1.00 88.06 371 ILE A O 1
ATOM 2917 N N . GLU A 1 372 ? 11.835 12.351 11.540 1.00 84.31 372 GLU A N 1
ATOM 2918 C CA . GLU A 1 372 ? 1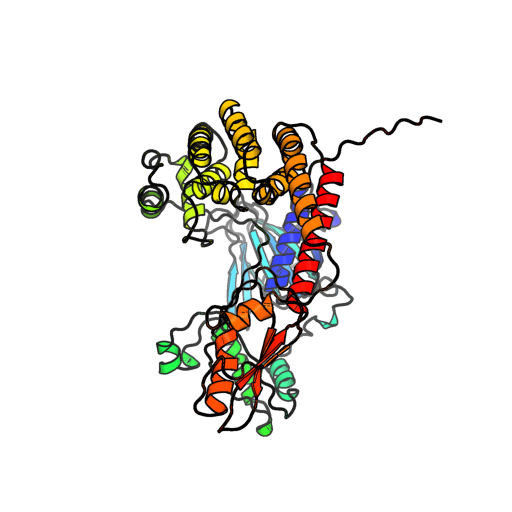0.559 12.148 10.844 1.00 84.31 372 GLU A CA 1
ATOM 2919 C C . GLU A 1 372 ? 9.502 11.554 11.793 1.00 84.31 372 GLU A C 1
ATOM 2921 O O . GLU A 1 372 ? 8.401 12.095 11.899 1.00 84.31 372 GLU A O 1
ATOM 2926 N N . GLY A 1 373 ? 9.853 10.520 12.565 1.00 79.62 373 GLY A N 1
ATOM 2927 C CA . GLY A 1 373 ? 8.956 9.889 13.538 1.00 79.62 373 GLY A CA 1
ATOM 2928 C C . GLY A 1 373 ? 8.512 10.838 14.655 1.00 79.62 373 GLY A C 1
ATOM 2929 O O . GLY A 1 373 ? 7.333 10.871 15.010 1.00 79.62 373 GLY A O 1
ATOM 2930 N N . ILE A 1 374 ? 9.418 11.675 15.175 1.00 79.25 374 ILE A N 1
ATOM 2931 C CA . ILE A 1 374 ? 9.052 12.710 16.155 1.00 79.25 374 ILE A CA 1
ATOM 2932 C C . ILE A 1 374 ? 8.104 13.738 15.524 1.00 79.25 374 ILE A C 1
ATOM 2934 O O . ILE A 1 374 ? 7.091 14.085 16.131 1.00 79.25 374 ILE A O 1
ATOM 2938 N N . SER A 1 375 ? 8.392 14.190 14.300 1.00 78.69 375 SER A N 1
ATOM 2939 C CA . SER A 1 375 ? 7.553 15.158 13.581 1.00 78.69 375 SER A CA 1
ATOM 2940 C C . SER A 1 375 ? 6.129 14.641 13.357 1.00 78.69 375 SER A C 1
ATOM 2942 O O . SER A 1 375 ? 5.172 15.387 13.560 1.00 78.69 375 SER A O 1
ATOM 2944 N N . GLN A 1 376 ? 5.973 13.359 13.013 1.00 74.94 376 GLN A N 1
ATOM 2945 C CA . GLN A 1 376 ? 4.664 12.718 12.838 1.00 74.94 376 GLN A CA 1
ATOM 2946 C C . GLN A 1 376 ? 3.848 12.683 14.137 1.00 74.94 376 GLN A C 1
ATOM 2948 O O . GLN A 1 376 ? 2.645 12.932 14.122 1.00 74.94 376 GLN A O 1
ATOM 2953 N N . ILE A 1 377 ? 4.493 12.422 15.278 1.00 68.62 377 ILE A N 1
ATOM 2954 C CA . ILE A 1 377 ? 3.822 12.392 16.589 1.00 68.62 377 ILE A CA 1
ATOM 2955 C C . ILE A 1 377 ? 3.434 13.805 17.056 1.00 68.62 377 ILE A C 1
ATOM 2957 O O . ILE A 1 377 ? 2.452 13.971 17.779 1.00 68.62 377 ILE A O 1
ATOM 2961 N N . SER A 1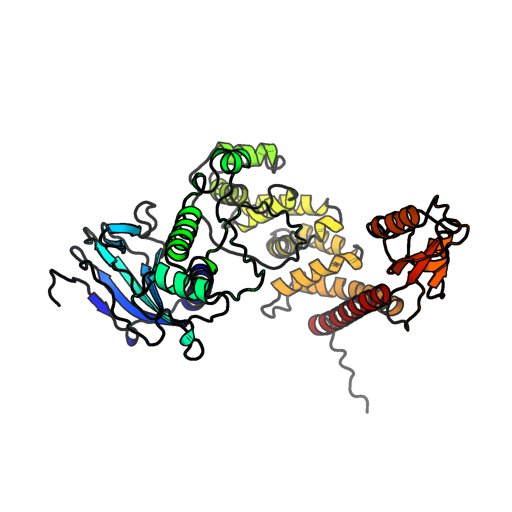 378 ? 4.182 14.827 16.636 1.00 65.06 378 SER A N 1
ATOM 2962 C CA . SER A 1 378 ? 3.959 16.240 16.974 1.00 65.06 378 SER A CA 1
ATOM 2963 C C . SER A 1 378 ? 3.010 16.984 16.014 1.00 65.06 378 SER A C 1
ATOM 2965 O O . SER A 1 378 ? 2.880 18.206 16.116 1.00 65.06 378 SER A O 1
ATOM 2967 N N . ALA A 1 379 ? 2.321 16.278 15.109 1.00 55.44 379 ALA A N 1
ATOM 2968 C CA . ALA A 1 379 ? 1.490 16.857 14.044 1.00 55.44 379 ALA A CA 1
ATOM 2969 C C . ALA A 1 379 ? 0.287 17.711 14.518 1.00 55.44 379 ALA A C 1
ATOM 2971 O O . ALA A 1 379 ? -0.225 18.511 13.739 1.00 55.44 379 ALA A O 1
ATOM 2972 N N . ASP A 1 380 ? -0.110 17.633 15.795 1.00 48.78 380 ASP A N 1
ATOM 2973 C CA . ASP A 1 380 ? -1.144 18.501 16.398 1.00 48.78 380 ASP A CA 1
ATOM 2974 C C . ASP A 1 380 ? -0.639 19.917 16.758 1.00 48.78 380 ASP A C 1
ATOM 2976 O O . ASP A 1 380 ? -1.356 20.716 17.364 1.00 48.78 380 ASP A O 1
ATOM 2980 N N . GLY A 1 381 ? 0.604 20.261 16.404 1.00 50.56 381 GLY A N 1
ATOM 2981 C CA . GLY A 1 381 ? 1.184 21.575 16.697 1.00 50.56 381 GLY A CA 1
ATOM 2982 C C . GLY A 1 381 ? 1.633 21.744 18.151 1.00 50.56 381 GLY A C 1
ATOM 2983 O O . GLY A 1 381 ? 2.026 22.846 18.545 1.00 50.56 381 GLY A O 1
ATOM 2984 N N . ASP A 1 382 ? 1.630 20.664 18.938 1.00 55.22 382 ASP A N 1
ATOM 2985 C CA . ASP A 1 382 ? 2.214 20.643 20.274 1.00 55.22 382 ASP A CA 1
ATOM 2986 C C . ASP A 1 382 ? 3.748 20.658 20.175 1.00 55.22 382 ASP A C 1
ATOM 2988 O O . ASP A 1 382 ? 4.430 19.631 20.163 1.00 55.22 382 ASP A O 1
ATOM 2992 N N . LYS A 1 383 ? 4.296 21.873 20.077 1.00 64.44 383 LYS A N 1
ATOM 2993 C CA . LYS A 1 383 ? 5.736 22.167 20.155 1.00 64.44 383 LYS A CA 1
ATOM 2994 C C . LYS A 1 383 ? 6.259 22.120 21.594 1.00 64.44 383 LYS A C 1
ATOM 2996 O O . LYS A 1 383 ? 7.311 22.688 21.887 1.00 64.44 383 LYS A O 1
ATOM 3001 N N . THR A 1 384 ? 5.517 21.504 22.514 1.00 58.66 384 THR A N 1
ATOM 3002 C CA . THR A 1 384 ? 5.898 21.387 23.915 1.00 58.66 384 THR A CA 1
ATOM 3003 C C . THR A 1 384 ? 5.980 19.915 24.300 1.00 58.66 384 THR A C 1
ATOM 3005 O O . THR A 1 384 ? 5.050 19.139 24.128 1.00 58.66 384 THR A O 1
ATOM 3008 N N . GLY A 1 385 ? 7.148 19.475 24.766 1.00 73.75 385 GLY A N 1
ATOM 3009 C CA . GLY A 1 385 ? 7.338 18.081 25.159 1.00 73.75 385 GLY A CA 1
ATOM 3010 C C . GLY A 1 385 ? 8.765 17.588 24.988 1.00 73.75 385 GLY A C 1
ATOM 3011 O O . GLY A 1 385 ? 9.555 18.124 24.213 1.00 73.75 385 GLY A O 1
ATOM 3012 N N . LYS A 1 386 ? 9.089 16.517 25.715 1.00 78.56 386 LYS A N 1
ATOM 3013 C CA . LYS A 1 386 ? 10.447 15.961 25.788 1.00 78.56 386 LYS A CA 1
ATOM 3014 C C . LYS A 1 386 ? 10.975 15.456 24.438 1.00 78.56 386 LYS A C 1
ATOM 3016 O O . LYS A 1 386 ? 12.158 15.607 24.163 1.00 78.56 386 LYS A O 1
ATOM 3021 N N . LEU A 1 387 ? 10.105 14.910 23.581 1.00 80.88 387 LEU A N 1
ATOM 3022 C CA . LEU A 1 387 ? 10.473 14.468 22.227 1.00 80.88 387 LEU A CA 1
ATOM 3023 C C . LEU A 1 387 ? 10.803 15.641 21.299 1.00 80.88 387 LEU A C 1
ATOM 3025 O O . LEU A 1 387 ? 11.742 15.551 20.519 1.00 80.88 387 LEU A O 1
ATOM 3029 N N . PHE A 1 388 ? 10.069 16.751 21.401 1.00 81.44 388 PHE A N 1
ATOM 3030 C CA . PHE A 1 388 ? 10.340 17.941 20.595 1.00 81.44 388 PHE A CA 1
ATOM 3031 C C . PHE A 1 388 ? 11.657 18.612 21.011 1.00 81.44 388 PHE A C 1
ATOM 3033 O O . PHE A 1 388 ? 12.449 19.007 20.159 1.00 81.44 388 PHE A O 1
ATOM 3040 N N . GLU A 1 389 ? 11.945 18.665 22.316 1.00 84.31 389 GLU A N 1
ATOM 3041 C CA . GLU A 1 389 ? 13.243 19.131 22.828 1.00 84.31 389 GLU A CA 1
ATOM 3042 C C . GLU A 1 389 ? 14.399 18.195 22.437 1.00 84.31 389 GLU A C 1
ATOM 3044 O O . GLU A 1 389 ? 15.489 18.661 22.105 1.00 84.31 389 GLU A O 1
ATOM 3049 N N . LEU A 1 390 ? 14.159 16.880 22.387 1.00 86.69 390 LEU A N 1
ATOM 3050 C CA . LEU A 1 390 ? 15.112 15.927 21.818 1.00 86.69 390 LEU A CA 1
ATOM 3051 C C . LEU A 1 390 ? 15.347 16.191 20.324 1.00 86.69 390 LEU A C 1
ATOM 3053 O O . LEU A 1 390 ? 16.495 16.247 19.897 1.00 86.69 390 LEU A O 1
ATOM 3057 N N . ALA A 1 391 ? 14.295 16.415 19.530 1.00 88.25 391 ALA A N 1
ATOM 3058 C CA . ALA A 1 391 ? 14.444 16.761 18.116 1.00 88.25 391 ALA A CA 1
ATOM 3059 C C . ALA A 1 391 ? 15.287 18.035 17.932 1.00 88.25 391 ALA A C 1
ATOM 3061 O O . ALA A 1 391 ? 16.238 18.032 17.152 1.00 88.25 391 ALA A O 1
ATOM 3062 N N . LYS A 1 392 ? 15.031 19.092 18.714 1.00 87.50 392 LYS A N 1
ATOM 3063 C CA . LYS A 1 392 ? 15.850 20.318 18.694 1.00 87.50 392 LYS A CA 1
ATOM 3064 C C . LYS A 1 392 ? 17.328 20.077 18.996 1.00 87.50 392 LYS A C 1
ATOM 3066 O O . LYS A 1 392 ? 18.168 20.794 18.462 1.00 87.50 392 LYS A O 1
ATOM 3071 N N . SER A 1 393 ? 17.666 19.101 19.839 1.00 89.69 393 SER A N 1
ATOM 3072 C CA . SER A 1 393 ? 19.066 18.819 20.175 1.00 89.69 393 SER A CA 1
ATOM 3073 C C . SER A 1 393 ? 19.797 18.018 19.089 1.00 89.69 393 SER A C 1
ATOM 3075 O O . SER A 1 393 ? 21.012 18.170 18.930 1.00 89.69 393 SER A O 1
ATOM 3077 N N . ILE A 1 394 ? 19.077 17.200 18.310 1.00 91.94 394 ILE A N 1
ATOM 3078 C CA . ILE A 1 394 ? 19.664 16.340 17.269 1.00 91.94 394 ILE A CA 1
ATOM 3079 C C . ILE A 1 394 ? 19.613 16.947 15.858 1.00 91.94 394 ILE A C 1
ATOM 3081 O O . ILE A 1 394 ? 20.507 16.686 15.049 1.00 91.94 394 ILE A O 1
ATOM 3085 N N . VAL A 1 395 ? 18.621 17.792 15.555 1.00 93.38 395 VAL A N 1
ATOM 3086 C CA . VAL A 1 395 ? 18.457 18.429 14.235 1.00 93.38 395 VAL A CA 1
ATOM 3087 C C . VAL A 1 395 ? 19.683 19.253 13.809 1.00 93.38 395 VAL A C 1
ATOM 3089 O O . VAL A 1 395 ? 20.115 19.077 12.669 1.00 93.38 395 VAL A O 1
ATOM 3092 N N . PRO A 1 396 ? 20.326 20.075 14.668 1.00 93.56 396 PRO A N 1
ATOM 3093 C CA . PRO A 1 396 ? 21.525 20.821 14.279 1.00 93.56 396 PRO A CA 1
ATOM 3094 C C . PRO A 1 396 ? 22.661 19.922 13.774 1.00 93.56 396 PRO A C 1
ATOM 3096 O O . PRO A 1 396 ? 23.304 20.240 12.776 1.00 93.56 396 PRO A O 1
ATOM 3099 N N . LYS A 1 397 ? 22.854 18.753 14.401 1.00 93.50 397 LYS A N 1
ATOM 3100 C CA . LYS A 1 397 ? 23.868 17.771 13.982 1.00 93.50 397 LYS A CA 1
ATOM 3101 C C . LYS A 1 397 ? 23.535 17.164 12.620 1.00 93.50 397 LYS A C 1
ATOM 3103 O O . LYS A 1 397 ? 24.420 16.993 11.783 1.00 93.50 397 LYS A O 1
ATOM 3108 N N . ARG A 1 398 ? 22.253 16.861 12.380 1.00 94.81 398 ARG A N 1
ATOM 3109 C CA . ARG A 1 398 ? 21.763 16.359 11.087 1.00 94.81 398 ARG A CA 1
ATOM 3110 C C . ARG A 1 398 ? 21.963 17.390 9.978 1.00 94.81 398 ARG A C 1
ATOM 3112 O O . ARG A 1 398 ? 22.457 17.042 8.911 1.00 94.81 398 ARG A O 1
ATOM 3119 N N . VAL A 1 399 ? 21.627 18.649 10.242 1.00 94.62 399 VAL A N 1
ATOM 3120 C CA . VAL A 1 399 ? 21.812 19.762 9.302 1.00 94.62 399 VAL A CA 1
ATOM 3121 C C . VAL A 1 399 ? 23.288 19.962 8.958 1.00 94.62 399 VAL A C 1
ATOM 3123 O O . VAL A 1 399 ? 23.621 20.102 7.783 1.00 94.62 399 VAL A O 1
ATOM 3126 N N . GLU A 1 400 ? 24.184 19.954 9.949 1.00 94.81 400 GLU A N 1
ATOM 3127 C CA . GLU A 1 400 ? 25.628 20.076 9.714 1.00 94.81 400 GLU A CA 1
ATOM 3128 C C . GLU A 1 400 ? 26.143 18.953 8.798 1.00 94.81 400 GLU A C 1
ATOM 3130 O O . GLU A 1 400 ? 26.836 19.213 7.810 1.00 94.81 400 GLU A O 1
ATOM 3135 N N . TRP A 1 401 ? 25.726 17.712 9.063 1.00 96.25 401 TRP A N 1
ATOM 3136 C CA . TRP A 1 401 ? 26.058 16.556 8.231 1.00 96.25 401 TRP A CA 1
ATOM 3137 C C . TRP A 1 401 ? 25.512 16.679 6.799 1.00 96.25 401 TRP A C 1
ATOM 3139 O O . TRP A 1 401 ? 26.248 16.445 5.836 1.00 96.25 401 TRP A O 1
ATOM 3149 N N . LEU A 1 402 ? 24.250 17.103 6.642 1.00 95.38 402 LEU A N 1
ATOM 3150 C CA . LEU A 1 402 ? 23.622 17.328 5.334 1.00 95.38 402 LEU A CA 1
ATOM 3151 C C . LEU A 1 402 ? 24.359 18.408 4.541 1.00 95.38 402 LEU A C 1
ATOM 3153 O O . LEU A 1 402 ? 24.648 18.201 3.367 1.00 95.38 402 LEU A O 1
ATOM 3157 N N . ASN A 1 403 ? 24.732 19.520 5.177 1.00 94.75 403 ASN A N 1
ATOM 3158 C CA . ASN A 1 403 ? 25.493 20.593 4.535 1.00 94.75 403 ASN A CA 1
ATOM 3159 C C . ASN A 1 403 ? 26.866 20.112 4.046 1.00 94.75 403 ASN A C 1
ATOM 3161 O O . ASN A 1 403 ? 27.279 20.461 2.938 1.00 94.75 403 ASN A O 1
ATOM 3165 N N . GLY A 1 404 ? 27.544 19.254 4.817 1.00 94.69 404 GLY A N 1
ATOM 3166 C CA . GLY A 1 404 ? 28.768 18.587 4.370 1.00 94.69 404 GLY A CA 1
ATOM 3167 C C . GLY A 1 404 ? 28.544 17.757 3.101 1.00 94.69 404 GLY A C 1
ATOM 3168 O O . GLY A 1 404 ? 29.283 17.896 2.123 1.00 94.69 404 GLY A O 1
ATOM 3169 N N . LYS A 1 405 ? 27.475 16.951 3.067 1.00 93.69 405 LYS A N 1
ATOM 3170 C CA . LYS A 1 405 ? 27.125 16.121 1.901 1.00 93.69 405 LYS A CA 1
ATOM 3171 C C . LYS A 1 405 ? 26.670 16.927 0.690 1.00 93.69 405 LYS A C 1
ATOM 3173 O O . LYS A 1 405 ? 27.045 16.597 -0.434 1.00 93.69 405 LYS A O 1
ATOM 3178 N N . ILE A 1 406 ? 25.931 18.009 0.903 1.00 93.88 406 ILE A N 1
ATOM 3179 C CA . ILE A 1 406 ? 25.566 18.973 -0.137 1.00 93.88 406 ILE A CA 1
ATOM 3180 C C . ILE A 1 406 ? 26.832 19.578 -0.747 1.00 93.88 406 ILE A C 1
ATOM 3182 O O . ILE A 1 406 ? 26.950 19.606 -1.966 1.00 93.88 406 ILE A O 1
ATOM 3186 N N . GLY A 1 407 ? 27.817 19.980 0.062 1.00 91.94 407 GLY A N 1
ATOM 3187 C CA . GLY A 1 407 ? 29.100 20.489 -0.438 1.00 91.94 407 GLY A CA 1
ATOM 3188 C C . GLY A 1 407 ? 29.884 19.469 -1.278 1.00 91.94 407 GLY A C 1
ATOM 3189 O O . GLY A 1 407 ? 30.528 19.832 -2.263 1.00 91.94 407 GLY A O 1
ATOM 3190 N N . GLU A 1 408 ? 29.808 18.180 -0.935 1.00 89.06 408 GLU A N 1
ATOM 3191 C CA . GLU A 1 408 ? 30.419 17.102 -1.725 1.00 89.06 408 GLU A CA 1
ATOM 3192 C C . GLU A 1 408 ? 29.727 16.894 -3.086 1.00 89.06 408 GLU A C 1
ATOM 3194 O O . GLU A 1 408 ? 30.410 16.606 -4.074 1.00 89.06 408 GLU A O 1
ATOM 3199 N N . LEU A 1 409 ? 28.395 17.019 -3.131 1.00 89.00 409 LEU A N 1
ATOM 3200 C CA . LEU A 1 409 ? 27.553 16.734 -4.302 1.00 89.00 409 LEU A CA 1
ATOM 3201 C C . LEU A 1 409 ? 27.323 17.943 -5.217 1.00 89.00 409 LEU A C 1
ATOM 3203 O O . LEU A 1 409 ? 27.122 17.765 -6.419 1.00 89.00 409 LEU A O 1
ATOM 3207 N N . ASN A 1 410 ? 27.365 19.158 -4.671 1.00 91.00 410 ASN A N 1
ATOM 3208 C CA . ASN A 1 410 ? 27.164 20.412 -5.393 1.00 91.00 410 ASN A CA 1
ATOM 3209 C C . ASN A 1 410 ? 28.432 20.804 -6.162 1.00 91.00 410 ASN A C 1
ATOM 3211 O O . ASN A 1 410 ? 29.126 21.774 -5.852 1.00 91.00 410 ASN A O 1
ATOM 3215 N N . LYS A 1 411 ? 28.763 19.983 -7.153 1.00 87.62 411 LYS A N 1
ATOM 3216 C CA . LYS A 1 411 ? 29.888 20.173 -8.061 1.00 87.62 411 LYS A CA 1
ATOM 3217 C C . LYS A 1 411 ? 29.382 20.158 -9.501 1.00 87.62 411 LYS A C 1
ATOM 3219 O O . LYS A 1 411 ? 28.405 19.465 -9.794 1.00 87.62 411 LYS A O 1
ATOM 3224 N N . PRO A 1 412 ? 30.035 20.900 -10.412 1.00 90.50 412 PRO A N 1
ATOM 3225 C CA . PRO A 1 412 ? 29.714 20.818 -11.830 1.00 90.50 412 PRO A CA 1
ATOM 3226 C C . PRO A 1 412 ? 29.940 19.397 -12.358 1.00 90.50 412 PRO A C 1
ATOM 3228 O O . PRO A 1 412 ? 30.714 18.624 -11.792 1.00 90.50 412 PRO A O 1
ATOM 3231 N N . PHE A 1 413 ? 29.267 19.069 -13.460 1.00 91.44 413 PHE A N 1
ATOM 3232 C CA . PHE A 1 413 ? 29.389 17.769 -14.111 1.00 91.44 413 PHE A CA 1
ATOM 3233 C C . PHE A 1 413 ? 30.842 17.433 -14.464 1.00 91.44 413 PHE A C 1
ATOM 3235 O O . PHE A 1 413 ? 31.535 18.225 -15.105 1.00 91.44 413 PHE A O 1
ATOM 3242 N N . THR A 1 414 ? 31.261 16.222 -14.099 1.00 91.81 414 THR A N 1
ATOM 3243 C CA . THR A 1 414 ? 32.498 15.588 -14.556 1.00 91.81 414 THR A CA 1
ATOM 3244 C C . THR A 1 414 ? 32.220 14.125 -14.899 1.00 91.81 414 THR A C 1
ATOM 3246 O O . THR A 1 414 ? 31.279 13.513 -14.389 1.00 91.81 414 THR A O 1
ATOM 3249 N N . TRP A 1 415 ? 33.065 13.541 -15.747 1.00 93.19 415 TRP A N 1
ATOM 3250 C CA . TRP A 1 415 ? 33.051 12.102 -16.028 1.00 93.19 415 TRP A CA 1
ATOM 3251 C C . TRP A 1 415 ? 33.724 11.267 -14.925 1.00 93.19 415 TRP A C 1
ATOM 3253 O O . TRP A 1 415 ? 33.825 10.045 -15.051 1.00 93.19 415 TRP A O 1
ATOM 3263 N N . GLU A 1 416 ? 34.211 11.903 -13.860 1.00 92.88 416 GLU A N 1
ATOM 3264 C CA . GLU A 1 416 ? 34.925 11.237 -12.774 1.00 92.88 416 GLU A CA 1
ATOM 3265 C C . GLU A 1 416 ? 33.940 10.579 -11.811 1.00 92.88 416 GLU A C 1
ATOM 3267 O O . GLU A 1 416 ? 33.204 11.242 -11.080 1.00 92.88 416 GLU A O 1
ATOM 3272 N N . MET A 1 417 ? 33.962 9.251 -11.764 1.00 92.00 417 MET A N 1
ATOM 3273 C CA . MET A 1 417 ? 33.195 8.473 -10.797 1.00 92.00 417 MET A CA 1
ATOM 3274 C C . MET A 1 417 ? 34.144 8.026 -9.686 1.00 92.00 417 MET A C 1
ATOM 3276 O O . MET A 1 417 ? 34.610 6.891 -9.686 1.00 92.00 417 MET A O 1
ATOM 3280 N N . THR A 1 418 ? 34.482 8.922 -8.754 1.00 86.88 418 THR A N 1
ATOM 3281 C CA . THR A 1 418 ? 35.546 8.719 -7.739 1.00 86.88 418 THR A CA 1
ATOM 3282 C C . THR A 1 418 ? 35.403 7.428 -6.928 1.00 86.88 418 THR A C 1
ATOM 3284 O O . THR A 1 418 ? 36.398 6.811 -6.546 1.00 86.88 418 THR A O 1
ATOM 3287 N N . ASP A 1 419 ? 34.162 6.988 -6.724 1.00 86.06 419 ASP A N 1
ATOM 3288 C CA . ASP A 1 419 ? 33.809 5.813 -5.926 1.00 86.06 419 ASP A CA 1
ATOM 3289 C C . ASP A 1 419 ? 33.641 4.535 -6.769 1.00 86.06 419 ASP A C 1
ATOM 3291 O O . ASP A 1 419 ? 33.338 3.469 -6.225 1.00 86.06 419 ASP A O 1
ATOM 3295 N N . ALA A 1 420 ? 33.849 4.620 -8.090 1.00 90.25 420 ALA A N 1
ATOM 3296 C CA . ALA A 1 420 ? 33.677 3.507 -9.014 1.00 90.25 420 ALA A CA 1
ATOM 3297 C C . ALA A 1 420 ? 34.563 2.324 -8.632 1.00 90.25 420 ALA A C 1
ATOM 3299 O O . ALA A 1 420 ? 35.767 2.469 -8.382 1.00 90.25 420 ALA A O 1
ATOM 3300 N N . LYS A 1 421 ? 33.970 1.131 -8.613 1.00 87.69 421 LYS A N 1
ATOM 3301 C CA . LYS A 1 421 ? 34.684 -0.136 -8.452 1.00 87.69 421 LYS A CA 1
ATOM 3302 C C . LYS A 1 421 ? 34.422 -1.005 -9.669 1.00 87.69 421 LYS A C 1
ATOM 3304 O O . LYS A 1 421 ? 33.269 -1.144 -10.061 1.00 87.69 421 LYS A O 1
ATOM 3309 N N . PHE A 1 422 ? 35.485 -1.582 -10.224 1.00 86.56 422 PHE A N 1
ATOM 3310 C CA . PHE A 1 422 ? 35.405 -2.525 -11.335 1.00 86.56 422 PHE A CA 1
ATOM 3311 C C . PHE A 1 422 ? 36.327 -3.708 -11.048 1.00 86.56 422 PHE A C 1
ATOM 3313 O O . PHE A 1 422 ? 37.541 -3.541 -10.944 1.00 86.56 422 PHE A O 1
ATOM 3320 N N . ARG A 1 423 ? 35.738 -4.887 -10.814 1.00 82.56 423 ARG A N 1
ATOM 3321 C CA . ARG A 1 423 ? 36.469 -6.052 -10.284 1.00 82.56 423 ARG A CA 1
ATOM 3322 C C . ARG A 1 423 ? 37.408 -6.682 -11.309 1.00 82.56 423 ARG A C 1
ATOM 3324 O O . ARG A 1 423 ? 38.502 -7.089 -10.934 1.00 82.56 423 ARG A O 1
ATOM 3331 N N . ASP A 1 424 ? 36.994 -6.724 -12.569 1.00 82.75 424 ASP A N 1
ATOM 3332 C CA . ASP A 1 424 ? 37.646 -7.553 -13.590 1.00 82.75 424 ASP A CA 1
ATOM 3333 C C . ASP A 1 424 ? 38.849 -6.860 -14.252 1.00 82.75 424 ASP A C 1
ATOM 3335 O O . ASP A 1 424 ? 39.687 -7.512 -14.864 1.00 82.75 424 ASP A O 1
ATOM 3339 N N . SER A 1 425 ? 38.986 -5.538 -14.084 1.00 87.06 425 SER A N 1
ATOM 3340 C CA . SER A 1 425 ? 40.149 -4.775 -14.548 1.00 87.06 425 SER A CA 1
ATOM 3341 C C . SER A 1 425 ? 40.421 -3.533 -13.699 1.00 87.06 425 SER A C 1
ATOM 3343 O O . SER A 1 425 ? 39.587 -2.634 -13.548 1.00 87.06 425 SER A O 1
ATOM 3345 N N . ARG A 1 426 ? 41.669 -3.428 -13.227 1.00 90.06 426 ARG A N 1
ATOM 3346 C CA . ARG A 1 426 ? 42.176 -2.223 -12.563 1.00 90.06 426 ARG A CA 1
ATOM 3347 C C . ARG A 1 426 ? 42.244 -1.028 -13.516 1.00 90.06 426 ARG A C 1
ATOM 3349 O O . ARG A 1 426 ? 41.949 0.079 -13.077 1.00 90.06 426 ARG A O 1
ATOM 3356 N N . LYS A 1 427 ? 42.596 -1.233 -14.792 1.00 91.62 427 LYS A N 1
ATOM 3357 C CA . LYS A 1 427 ? 42.687 -0.130 -15.764 1.00 91.62 427 LYS A CA 1
ATOM 3358 C C . LYS A 1 427 ? 41.309 0.451 -16.061 1.00 91.62 427 LYS A C 1
ATOM 3360 O O . LYS A 1 427 ? 41.165 1.667 -16.094 1.00 91.62 427 LYS A O 1
ATOM 3365 N N . VAL A 1 428 ? 40.291 -0.404 -16.190 1.00 91.06 428 VAL A N 1
ATOM 3366 C CA . VAL A 1 428 ? 38.897 0.042 -16.321 1.00 91.06 428 VAL A CA 1
ATOM 3367 C C . VAL A 1 428 ? 38.457 0.811 -15.075 1.00 91.06 428 VAL A C 1
ATOM 3369 O O . VAL A 1 428 ? 37.858 1.874 -15.195 1.00 91.06 428 VAL A O 1
ATOM 3372 N N . GLN A 1 429 ? 38.800 0.345 -13.869 1.00 92.56 429 GLN A N 1
ATOM 3373 C CA . GLN A 1 429 ? 38.493 1.084 -12.639 1.00 92.56 429 GLN A CA 1
ATOM 3374 C C . GLN A 1 429 ? 39.173 2.465 -12.588 1.00 92.56 429 GLN A C 1
ATOM 3376 O O . GLN A 1 429 ? 38.541 3.446 -12.199 1.00 92.56 429 GLN A O 1
ATOM 3381 N N . GLU A 1 430 ? 40.452 2.549 -12.963 1.00 94.06 430 GLU A N 1
ATOM 3382 C CA . GLU A 1 430 ? 41.201 3.811 -13.041 1.00 94.06 430 GLU A CA 1
ATOM 3383 C C . GLU A 1 430 ? 40.583 4.758 -14.081 1.00 94.06 430 GLU A C 1
ATOM 3385 O O . GLU A 1 430 ? 40.371 5.932 -13.783 1.00 94.06 430 GLU A O 1
ATOM 3390 N N . PHE A 1 431 ? 40.191 4.241 -15.250 1.00 94.88 431 PHE A N 1
ATOM 3391 C CA . PHE A 1 431 ? 39.448 4.994 -16.262 1.00 94.88 431 PHE A CA 1
ATOM 3392 C C . PHE A 1 431 ? 38.115 5.528 -15.724 1.00 94.88 431 PHE A C 1
ATOM 3394 O O . PHE A 1 431 ? 37.819 6.711 -15.896 1.00 94.88 431 PHE A O 1
ATOM 3401 N N . LEU A 1 432 ? 37.322 4.697 -15.036 1.00 93.69 432 LEU A N 1
ATOM 3402 C CA . LEU A 1 432 ? 36.025 5.108 -14.488 1.00 93.69 432 LEU A CA 1
ATOM 3403 C C . LEU A 1 432 ? 36.158 6.271 -13.493 1.00 93.69 432 LEU A C 1
ATOM 3405 O O . LEU A 1 432 ? 35.308 7.159 -13.467 1.00 93.69 432 LEU A O 1
ATOM 3409 N N . ARG A 1 433 ? 37.254 6.301 -12.731 1.00 94.62 433 ARG A N 1
ATOM 3410 C CA . ARG A 1 433 ? 37.583 7.383 -11.791 1.00 94.62 433 ARG A CA 1
ATOM 3411 C C . ARG A 1 433 ? 38.230 8.605 -12.447 1.00 94.62 433 ARG A C 1
ATOM 3413 O O . ARG A 1 433 ? 38.317 9.637 -11.796 1.00 94.62 433 ARG A O 1
ATOM 3420 N N . GLY A 1 434 ? 38.695 8.486 -13.689 1.00 94.38 434 GLY A N 1
ATOM 3421 C CA . GLY A 1 434 ? 39.335 9.564 -14.444 1.00 94.38 434 GLY A CA 1
ATOM 3422 C C . GLY A 1 434 ? 38.352 10.456 -15.217 1.00 94.38 434 GLY A C 1
ATOM 3423 O O . GLY A 1 434 ? 37.147 10.202 -15.212 1.00 94.38 434 GLY A O 1
ATOM 3424 N N . PRO A 1 435 ? 38.849 11.492 -15.912 1.00 95.12 435 PRO A N 1
ATOM 3425 C CA . PRO A 1 435 ? 38.017 12.487 -16.597 1.00 95.12 435 PRO A CA 1
ATOM 3426 C C . PRO A 1 435 ? 37.574 12.077 -18.011 1.00 95.12 435 PRO A C 1
ATOM 3428 O O . PRO A 1 435 ? 36.734 12.746 -18.606 1.00 95.12 435 PRO A O 1
ATOM 3431 N N . GLU A 1 436 ? 38.128 10.996 -18.561 1.00 96.25 436 GLU A N 1
ATOM 3432 C CA . GLU A 1 436 ? 37.856 10.561 -19.936 1.00 96.25 436 GLU A CA 1
ATOM 3433 C C . GLU A 1 436 ? 36.453 9.956 -20.076 1.00 96.25 436 GLU A C 1
ATOM 3435 O O . GLU A 1 436 ? 36.021 9.194 -19.212 1.00 96.25 436 GLU A O 1
ATOM 3440 N N . GLU A 1 437 ? 35.752 10.254 -21.171 1.00 95.88 437 GLU A N 1
ATOM 3441 C CA . GLU A 1 437 ? 34.384 9.772 -21.427 1.00 95.88 437 GLU A CA 1
ATOM 3442 C C . GLU A 1 437 ? 34.346 8.304 -21.871 1.00 95.88 437 GLU A C 1
ATOM 3444 O O . GLU A 1 437 ? 33.454 7.551 -21.471 1.00 95.88 437 GLU A O 1
ATOM 3449 N N . SER A 1 438 ? 35.323 7.878 -22.674 1.00 95.69 438 SER A N 1
ATOM 3450 C CA . SER A 1 438 ? 35.374 6.532 -23.249 1.00 95.69 438 SER A CA 1
ATOM 3451 C C . SER A 1 438 ? 36.780 5.935 -23.238 1.00 95.69 438 SER A C 1
ATOM 3453 O O . SER A 1 438 ? 37.754 6.675 -23.368 1.00 95.69 438 SER A O 1
ATOM 3455 N N . MET A 1 439 ? 36.888 4.606 -23.156 1.00 94.69 439 MET A N 1
ATOM 3456 C CA . MET A 1 439 ? 38.144 3.877 -23.363 1.00 94.69 439 MET A CA 1
ATOM 3457 C C . MET A 1 439 ? 37.963 2.660 -24.272 1.00 94.69 439 MET A C 1
ATOM 3459 O O . MET A 1 439 ? 36.954 1.958 -24.199 1.00 94.69 439 MET A O 1
ATOM 3463 N N . ASP A 1 440 ? 39.004 2.365 -25.049 1.00 93.38 440 ASP A N 1
ATOM 3464 C CA . ASP A 1 440 ? 39.189 1.074 -25.707 1.00 93.38 440 ASP A CA 1
ATOM 3465 C C . ASP A 1 440 ? 40.005 0.162 -24.779 1.00 93.38 440 ASP A C 1
ATOM 3467 O O . ASP A 1 440 ? 41.101 0.517 -24.344 1.00 93.38 440 ASP A O 1
ATOM 3471 N N . THR A 1 441 ? 39.521 -1.047 -24.513 1.00 90.31 441 THR A N 1
ATOM 3472 C CA . THR A 1 441 ? 40.189 -2.024 -23.630 1.00 90.31 441 THR A CA 1
ATOM 3473 C C . THR A 1 441 ? 41.228 -2.890 -24.355 1.00 90.31 441 THR A C 1
ATOM 3475 O O . THR A 1 441 ? 41.513 -4.022 -23.958 1.00 90.31 441 THR A O 1
ATOM 3478 N N . LYS A 1 442 ? 41.823 -2.367 -25.435 1.00 85.56 442 LYS A N 1
ATOM 3479 C CA . LYS A 1 442 ? 42.832 -3.084 -26.229 1.00 85.56 442 LYS A CA 1
ATOM 3480 C C . LYS A 1 442 ? 43.987 -3.521 -25.325 1.00 85.56 442 LYS A C 1
ATOM 3482 O O . LYS A 1 442 ? 44.627 -2.685 -24.685 1.00 85.56 442 LYS A O 1
ATOM 3487 N N . ASN A 1 443 ? 44.280 -4.821 -25.317 1.00 79.25 443 ASN A N 1
ATOM 3488 C CA . ASN A 1 443 ? 45.296 -5.457 -24.465 1.00 79.25 443 ASN A CA 1
ATOM 3489 C C . ASN A 1 443 ? 44.975 -5.467 -22.955 1.00 79.25 443 ASN A C 1
ATOM 3491 O O . ASN A 1 443 ? 45.881 -5.639 -22.136 1.00 79.25 443 ASN A O 1
ATOM 3495 N N . ASP A 1 444 ? 43.722 -5.226 -22.569 1.00 81.44 444 ASP A N 1
ATOM 3496 C CA . ASP A 1 444 ? 43.260 -5.342 -21.181 1.00 81.44 444 ASP A CA 1
ATOM 3497 C C . ASP A 1 444 ? 42.412 -6.597 -20.959 1.00 81.44 444 ASP A C 1
ATOM 3499 O O . ASP A 1 444 ? 42.522 -7.237 -19.918 1.00 81.44 444 ASP A O 1
ATOM 3503 N N . PHE A 1 445 ? 41.659 -6.990 -21.985 1.00 83.56 445 PHE A N 1
ATOM 3504 C CA . PHE A 1 445 ? 41.006 -8.290 -22.091 1.00 83.56 445 PHE A CA 1
ATOM 3505 C C . PHE A 1 445 ? 41.554 -9.044 -23.305 1.00 83.56 445 PHE A C 1
ATOM 3507 O O . PHE A 1 445 ? 42.095 -8.438 -24.233 1.00 83.56 445 PHE A O 1
ATOM 3514 N N . THR A 1 446 ? 41.445 -10.370 -23.277 1.00 85.06 446 THR A N 1
ATOM 3515 C CA . THR A 1 446 ? 41.750 -11.246 -24.415 1.00 85.06 446 THR A CA 1
ATOM 3516 C C . THR A 1 446 ? 40.483 -12.020 -24.736 1.00 85.06 446 THR A C 1
ATOM 3518 O O . THR A 1 446 ? 39.928 -12.634 -23.830 1.00 85.06 446 THR A O 1
ATOM 3521 N N . PHE A 1 447 ? 40.042 -11.948 -25.989 1.00 89.75 447 PHE A N 1
ATOM 3522 C CA . PHE A 1 447 ? 38.877 -12.661 -26.504 1.00 89.75 447 PHE A CA 1
ATOM 3523 C C . PHE A 1 447 ? 39.310 -13.500 -27.705 1.00 89.75 447 PHE A C 1
ATOM 3525 O O . PHE A 1 447 ? 40.126 -13.038 -28.509 1.00 89.75 447 PHE A O 1
ATOM 3532 N N . ASP A 1 448 ? 38.774 -14.709 -27.812 1.00 89.56 448 ASP A N 1
ATOM 3533 C CA . ASP A 1 448 ? 39.027 -15.639 -28.909 1.00 89.56 448 ASP A CA 1
ATOM 3534 C C . ASP A 1 448 ? 38.343 -15.180 -30.208 1.00 89.56 448 ASP A C 1
ATOM 3536 O O . ASP A 1 448 ? 38.891 -15.378 -31.294 1.00 89.56 448 ASP A O 1
ATOM 3540 N N . ASP A 1 449 ? 37.167 -14.547 -30.104 1.00 90.75 449 ASP A N 1
ATOM 3541 C CA . ASP A 1 449 ? 36.421 -13.967 -31.223 1.00 90.75 449 ASP A CA 1
ATOM 3542 C C . ASP A 1 449 ? 35.527 -12.781 -30.793 1.00 90.75 449 ASP A C 1
ATOM 3544 O O . ASP A 1 449 ? 35.447 -12.407 -29.618 1.00 90.75 449 ASP A O 1
ATOM 3548 N N . PHE A 1 450 ? 34.846 -12.151 -31.759 1.00 93.00 450 PHE A N 1
ATOM 3549 C CA . PHE A 1 450 ? 33.941 -11.029 -31.486 1.00 93.00 450 PHE A CA 1
ATOM 3550 C C . PHE A 1 450 ? 32.751 -11.433 -30.605 1.00 93.00 450 PHE A C 1
ATOM 3552 O O . PHE A 1 450 ? 32.251 -10.620 -29.825 1.00 93.00 450 PHE A O 1
ATOM 3559 N N . LYS A 1 451 ? 32.283 -12.680 -30.723 1.00 92.69 451 LYS A N 1
ATOM 3560 C CA . LYS A 1 451 ? 31.114 -13.162 -29.991 1.00 92.69 451 LYS A CA 1
ATOM 3561 C C . LYS A 1 451 ? 31.415 -13.275 -28.500 1.00 92.69 451 LYS A C 1
ATOM 3563 O O . LYS A 1 451 ? 30.578 -12.880 -27.698 1.00 92.69 451 LYS A O 1
ATOM 3568 N N . GLU A 1 452 ? 32.605 -13.735 -28.127 1.00 91.88 452 GLU A N 1
ATOM 3569 C CA . GLU A 1 452 ? 33.023 -13.782 -26.725 1.00 91.88 452 GLU A CA 1
ATOM 3570 C C . GLU A 1 452 ? 33.088 -12.377 -26.100 1.00 91.88 452 GLU A C 1
ATOM 3572 O O . GLU A 1 452 ? 32.615 -12.170 -24.979 1.00 91.88 452 GLU A O 1
ATOM 3577 N N . ALA A 1 453 ? 33.595 -11.386 -26.841 1.00 90.50 453 ALA A N 1
ATOM 3578 C CA . ALA A 1 453 ? 33.588 -9.993 -26.394 1.00 90.50 453 ALA A CA 1
ATOM 3579 C C . ALA A 1 453 ? 32.154 -9.452 -26.210 1.00 90.50 453 ALA A C 1
ATOM 3581 O O . ALA A 1 453 ? 31.871 -8.751 -25.237 1.00 90.50 453 ALA A O 1
ATOM 3582 N N . ASP A 1 454 ? 31.230 -9.788 -27.115 1.00 91.69 454 ASP A N 1
ATOM 3583 C CA . ASP A 1 454 ? 29.821 -9.375 -27.042 1.00 91.69 454 ASP A CA 1
ATOM 3584 C C . ASP A 1 454 ? 29.078 -10.042 -25.870 1.00 91.69 454 ASP A C 1
ATOM 3586 O O . ASP A 1 454 ? 28.352 -9.380 -25.121 1.00 91.69 454 ASP A O 1
ATOM 3590 N N . ASP A 1 455 ? 29.319 -11.333 -25.637 1.00 90.44 455 ASP A N 1
ATOM 3591 C CA . ASP A 1 455 ? 28.773 -12.066 -24.493 1.00 90.44 455 ASP A CA 1
ATOM 3592 C C . ASP A 1 455 ? 29.308 -11.493 -23.164 1.00 90.44 455 ASP A C 1
ATOM 3594 O O . ASP A 1 455 ? 28.545 -11.300 -22.206 1.00 90.44 455 ASP A O 1
ATOM 3598 N N . PHE A 1 456 ? 30.593 -11.121 -23.107 1.00 88.56 456 PHE A N 1
ATOM 3599 C CA . PHE A 1 456 ? 31.180 -10.448 -21.945 1.00 88.56 456 PHE A CA 1
ATOM 3600 C C . PHE A 1 456 ? 30.535 -9.078 -21.689 1.00 88.56 456 PHE A C 1
ATOM 3602 O O . PHE A 1 456 ? 30.181 -8.766 -20.546 1.00 88.56 456 PHE A O 1
ATOM 3609 N N . ALA A 1 457 ? 30.337 -8.269 -22.735 1.00 87.88 457 ALA A N 1
ATOM 3610 C CA . ALA A 1 457 ? 29.703 -6.954 -22.629 1.00 87.88 457 ALA A CA 1
ATOM 3611 C C . ALA A 1 457 ? 28.281 -7.038 -22.040 1.00 87.88 457 ALA A C 1
ATOM 3613 O O . ALA A 1 457 ? 27.897 -6.210 -21.212 1.00 87.88 457 ALA A O 1
ATOM 3614 N N . LYS A 1 458 ? 27.519 -8.075 -22.411 1.00 85.62 458 LYS A N 1
ATOM 3615 C CA . LYS A 1 458 ? 26.138 -8.301 -21.946 1.00 85.62 458 LYS A CA 1
ATOM 3616 C C . LYS A 1 458 ? 26.039 -8.789 -20.501 1.00 85.62 458 LYS A C 1
ATOM 3618 O O . LYS A 1 458 ? 25.056 -8.498 -19.823 1.00 85.62 458 LYS A O 1
ATOM 3623 N N . THR A 1 459 ? 27.036 -9.527 -20.023 1.00 81.56 459 THR A N 1
ATOM 3624 C CA . THR A 1 459 ? 27.006 -10.204 -18.714 1.00 81.56 459 THR A CA 1
ATOM 3625 C C . THR A 1 459 ? 27.710 -9.421 -17.597 1.00 81.56 459 THR A C 1
ATOM 3627 O O . THR A 1 459 ? 27.336 -9.534 -16.428 1.00 81.56 459 THR A O 1
ATOM 3630 N N . SER A 1 460 ? 28.679 -8.564 -17.934 1.00 71.44 460 SER A N 1
ATOM 3631 C CA . SER A 1 460 ? 29.585 -7.916 -16.962 1.00 71.44 460 SER A CA 1
ATOM 3632 C C . SER A 1 460 ? 29.025 -6.673 -16.250 1.00 71.44 460 SER A C 1
ATOM 3634 O O . SER A 1 460 ? 29.632 -6.156 -15.305 1.00 71.44 460 SER A O 1
ATOM 3636 N N . LEU A 1 461 ? 27.850 -6.185 -16.666 1.00 67.31 461 LEU A N 1
ATOM 3637 C CA . LEU A 1 461 ? 27.210 -4.980 -16.115 1.00 67.31 461 LEU A CA 1
ATOM 3638 C C . LEU A 1 461 ? 26.443 -5.226 -14.802 1.00 67.31 461 LEU A C 1
ATOM 3640 O O . LEU A 1 461 ? 26.180 -4.278 -14.065 1.00 67.31 461 LEU A O 1
ATOM 3644 N N . ALA A 1 462 ? 26.120 -6.478 -14.466 1.00 54.94 462 ALA A N 1
ATOM 3645 C CA . ALA A 1 462 ? 25.168 -6.801 -13.397 1.00 54.94 462 ALA A CA 1
ATOM 3646 C C . ALA A 1 462 ? 25.653 -6.514 -11.956 1.00 54.94 462 ALA A C 1
ATOM 3648 O O . ALA A 1 462 ? 24.847 -6.549 -11.033 1.00 54.94 462 ALA A O 1
ATOM 3649 N N . ASN A 1 463 ? 26.943 -6.222 -11.731 1.00 55.28 463 ASN A N 1
ATOM 3650 C CA . ASN A 1 463 ? 27.536 -6.221 -10.380 1.00 55.28 463 ASN A CA 1
ATOM 3651 C C . ASN A 1 463 ? 28.388 -4.989 -10.017 1.00 55.28 463 ASN A C 1
ATOM 3653 O O . ASN A 1 463 ? 29.094 -5.008 -9.001 1.00 55.28 463 ASN A O 1
ATOM 3657 N N . GLN A 1 464 ? 28.353 -3.915 -10.810 1.00 69.56 464 GLN A N 1
ATOM 3658 C CA . GLN A 1 464 ? 29.233 -2.762 -10.587 1.00 69.56 464 GLN A CA 1
ATOM 3659 C C . GLN A 1 464 ? 28.602 -1.734 -9.638 1.00 69.56 464 GLN A C 1
ATOM 3661 O O . GLN A 1 464 ? 27.445 -1.345 -9.785 1.00 69.56 464 GLN A O 1
ATOM 3666 N N . ARG A 1 465 ? 29.375 -1.278 -8.642 1.00 72.50 465 ARG A N 1
ATOM 3667 C CA . ARG A 1 465 ? 28.942 -0.269 -7.659 1.00 72.50 465 ARG A CA 1
ATOM 3668 C C . ARG A 1 465 ? 29.636 1.061 -7.918 1.00 72.50 465 ARG A C 1
ATOM 3670 O O . ARG A 1 465 ? 30.850 1.105 -8.115 1.00 72.50 465 ARG A O 1
ATOM 3677 N N . GLY A 1 466 ? 28.864 2.142 -7.846 1.00 81.69 466 GLY A N 1
ATOM 3678 C CA . GLY A 1 466 ? 29.394 3.504 -7.908 1.00 81.69 466 GLY A CA 1
ATOM 3679 C C . GLY A 1 466 ? 29.888 3.929 -9.291 1.00 81.69 466 GLY A C 1
ATOM 3680 O O . GLY A 1 466 ? 30.696 4.846 -9.361 1.00 81.69 466 GLY A O 1
ATOM 3681 N N . ALA A 1 467 ? 29.422 3.290 -10.367 1.00 88.00 467 ALA A N 1
ATOM 3682 C CA . ALA A 1 467 ? 29.767 3.633 -11.744 1.00 88.00 467 ALA A CA 1
ATOM 3683 C C . ALA A 1 467 ? 28.541 3.512 -12.659 1.00 88.00 467 ALA A C 1
ATOM 3685 O O . ALA A 1 467 ? 27.636 2.734 -12.368 1.00 88.00 467 ALA A O 1
ATOM 3686 N N . SER A 1 468 ? 28.520 4.253 -13.767 1.00 90.62 468 SER A N 1
ATOM 3687 C CA . SER A 1 468 ? 27.480 4.128 -14.793 1.00 90.62 468 SER A CA 1
ATOM 3688 C C . SER A 1 468 ? 28.086 4.278 -16.181 1.00 90.62 468 SER A C 1
ATOM 3690 O O . SER A 1 468 ? 28.523 5.362 -16.565 1.00 90.62 468 SER A O 1
ATOM 3692 N N . PHE A 1 469 ? 28.097 3.205 -16.958 1.00 91.75 469 PHE A N 1
ATOM 3693 C CA . PHE A 1 469 ? 28.698 3.159 -18.287 1.00 91.75 469 PHE A CA 1
ATOM 3694 C C . PHE A 1 469 ? 27.985 2.122 -19.158 1.00 91.75 469 PHE A C 1
ATOM 3696 O O . PHE A 1 469 ? 27.260 1.263 -18.665 1.00 91.75 469 PHE A O 1
ATOM 3703 N N . THR A 1 470 ? 28.215 2.219 -20.457 1.00 91.94 470 THR A N 1
ATOM 3704 C CA . THR A 1 470 ? 27.880 1.209 -21.458 1.00 91.94 470 THR A CA 1
ATOM 3705 C C . THR A 1 470 ? 29.152 0.490 -21.877 1.00 91.94 470 THR A C 1
ATOM 3707 O O . THR A 1 470 ? 30.252 1.041 -21.770 1.00 91.94 470 THR A O 1
ATOM 3710 N N . MET A 1 471 ? 28.999 -0.751 -22.314 1.00 91.94 471 MET A N 1
ATOM 3711 C CA . MET A 1 471 ? 30.088 -1.597 -22.771 1.00 91.94 471 MET A CA 1
ATOM 3712 C C . MET A 1 471 ? 29.628 -2.276 -24.056 1.00 91.94 471 MET A C 1
ATOM 3714 O O . MET A 1 471 ? 28.560 -2.881 -24.074 1.00 91.94 471 MET A O 1
ATOM 3718 N N . GLU A 1 472 ? 30.403 -2.129 -25.123 1.00 93.38 472 GLU A N 1
ATOM 3719 C CA . GLU A 1 472 ? 30.111 -2.693 -26.441 1.00 93.38 472 GLU A CA 1
ATOM 3720 C C . GLU A 1 472 ? 31.338 -3.437 -26.975 1.00 93.38 472 GLU A C 1
ATOM 3722 O O . GLU A 1 472 ? 32.473 -2.995 -26.775 1.00 93.38 472 GLU A O 1
ATOM 3727 N N . ALA A 1 473 ? 31.124 -4.569 -27.645 1.00 93.25 473 ALA A N 1
ATOM 3728 C CA . ALA A 1 473 ? 32.188 -5.245 -28.375 1.00 93.25 473 ALA A CA 1
ATOM 3729 C C . ALA A 1 473 ? 32.543 -4.461 -29.648 1.00 93.25 473 ALA A C 1
ATOM 3731 O O . ALA A 1 473 ? 31.673 -3.932 -30.341 1.00 93.25 473 ALA A O 1
ATOM 3732 N N . ALA A 1 474 ? 33.832 -4.388 -29.961 1.00 92.69 474 ALA A N 1
ATOM 3733 C CA . ALA A 1 474 ? 34.380 -3.686 -31.112 1.00 92.69 474 ALA A CA 1
ATOM 3734 C C . ALA A 1 474 ? 35.557 -4.471 -31.719 1.00 92.69 474 ALA A C 1
ATOM 3736 O O . ALA A 1 474 ? 36.152 -5.323 -31.063 1.00 92.69 474 ALA A O 1
ATOM 3737 N N . GLY A 1 475 ? 35.906 -4.166 -32.972 1.00 90.56 475 GLY A N 1
ATOM 3738 C CA . GLY A 1 475 ? 36.952 -4.873 -33.724 1.00 90.56 475 GLY A CA 1
ATOM 3739 C C . GLY A 1 475 ? 36.395 -5.960 -34.648 1.00 90.56 475 GLY A C 1
ATOM 3740 O O . GLY A 1 475 ? 35.234 -5.910 -35.053 1.00 90.56 475 GLY A O 1
ATOM 3741 N N . SER A 1 476 ? 37.245 -6.913 -35.020 1.00 88.88 476 SER A N 1
ATOM 3742 C CA . SER A 1 476 ? 36.919 -8.103 -35.815 1.00 88.88 476 SER A CA 1
ATOM 3743 C C . SER A 1 476 ? 37.187 -9.381 -35.017 1.00 88.88 476 SER A C 1
ATOM 3745 O O . SER A 1 476 ? 37.769 -9.327 -33.938 1.00 88.88 476 SER A O 1
ATOM 3747 N N . ASP A 1 477 ? 36.856 -10.551 -35.569 1.00 87.19 477 ASP A N 1
ATOM 3748 C CA . ASP A 1 477 ? 37.118 -11.849 -34.919 1.00 87.19 477 ASP A CA 1
ATOM 3749 C C . ASP A 1 477 ? 38.597 -12.092 -34.559 1.00 87.19 477 ASP A C 1
ATOM 3751 O O . ASP A 1 477 ? 38.895 -12.985 -33.781 1.00 87.19 477 ASP A O 1
ATOM 3755 N N . LYS A 1 478 ? 39.544 -11.330 -35.124 1.00 85.94 478 LYS A N 1
ATOM 3756 C CA . LYS A 1 478 ? 40.987 -11.479 -34.850 1.00 85.94 478 LYS A CA 1
ATOM 3757 C C . LYS A 1 478 ? 41.545 -10.459 -33.858 1.00 85.94 478 LYS A C 1
ATOM 3759 O O . LYS A 1 478 ? 42.704 -10.577 -33.466 1.00 85.94 478 LYS A O 1
ATOM 3764 N N . ASP A 1 479 ? 40.775 -9.428 -33.531 1.00 89.94 479 ASP A N 1
ATOM 3765 C CA . ASP A 1 479 ? 41.207 -8.286 -32.721 1.00 89.94 479 ASP A CA 1
ATOM 3766 C C . ASP A 1 479 ? 40.052 -7.704 -31.896 1.00 89.94 479 ASP A C 1
ATOM 3768 O O . ASP A 1 479 ? 39.975 -6.492 -31.699 1.00 89.94 479 ASP A O 1
ATOM 3772 N N . ALA A 1 480 ? 39.151 -8.566 -31.423 1.00 92.19 480 ALA A N 1
ATOM 3773 C CA . ALA A 1 480 ? 38.002 -8.172 -30.625 1.00 92.19 480 ALA A CA 1
ATOM 3774 C C . ALA A 1 480 ? 38.436 -7.522 -29.299 1.00 92.19 480 ALA A C 1
ATOM 3776 O O . ALA A 1 480 ? 39.346 -7.990 -28.612 1.00 92.19 480 ALA A O 1
ATOM 3777 N N . TYR A 1 481 ? 37.779 -6.424 -28.932 1.00 92.81 481 TYR A N 1
ATOM 3778 C CA . TYR A 1 481 ? 37.986 -5.705 -27.677 1.00 92.81 481 TYR A CA 1
ATOM 3779 C C . TYR A 1 481 ? 36.677 -5.070 -27.203 1.00 92.81 481 TYR A C 1
ATOM 3781 O O . TYR A 1 481 ? 35.709 -4.977 -27.952 1.00 92.81 481 TYR A O 1
ATOM 3789 N N . LEU A 1 482 ? 36.646 -4.588 -25.960 1.00 93.31 482 LEU A N 1
ATOM 3790 C CA . LEU A 1 482 ? 35.504 -3.838 -25.435 1.00 93.31 482 LEU A CA 1
ATOM 3791 C C . LEU A 1 482 ? 35.768 -2.344 -25.520 1.00 93.31 482 LEU A C 1
ATOM 3793 O O . LEU A 1 482 ? 36.836 -1.872 -25.114 1.00 93.31 482 LEU A O 1
ATOM 3797 N N . LYS A 1 483 ? 34.769 -1.595 -25.959 1.00 94.19 483 LYS A N 1
ATOM 3798 C CA . LYS A 1 483 ? 34.718 -0.150 -25.808 1.00 94.19 483 LYS A CA 1
ATOM 3799 C C . LYS A 1 483 ? 33.766 0.191 -24.671 1.00 94.19 483 LYS A C 1
ATOM 3801 O O . LYS A 1 483 ? 32.636 -0.289 -24.621 1.00 94.19 483 LYS A O 1
ATOM 3806 N N . ILE A 1 484 ? 34.251 0.994 -23.734 1.00 93.75 484 ILE A N 1
ATOM 3807 C CA . ILE A 1 484 ? 33.498 1.418 -22.555 1.00 93.75 484 ILE A CA 1
ATOM 3808 C C . ILE A 1 484 ? 33.223 2.905 -22.693 1.00 93.75 484 ILE A C 1
ATOM 3810 O O . ILE A 1 484 ? 34.167 3.680 -22.831 1.00 93.75 484 ILE A O 1
ATOM 3814 N N . THR A 1 485 ? 31.957 3.303 -22.597 1.00 94.62 485 THR A N 1
ATOM 3815 C CA . THR A 1 485 ? 31.540 4.710 -22.639 1.00 94.62 485 THR A CA 1
ATOM 3816 C C . THR A 1 485 ? 30.743 5.043 -21.391 1.00 94.62 485 THR A C 1
ATOM 3818 O O . THR A 1 485 ? 29.702 4.441 -21.121 1.00 94.62 485 THR A O 1
ATOM 3821 N N . LYS A 1 486 ? 31.225 6.007 -20.608 1.00 94.75 486 LYS A N 1
ATOM 3822 C CA . LYS A 1 486 ? 30.538 6.492 -19.411 1.00 94.75 486 LYS A CA 1
ATOM 3823 C C . LYS A 1 486 ? 29.197 7.110 -19.769 1.00 94.75 486 LYS A C 1
ATOM 3825 O O . LYS A 1 486 ? 28.992 7.649 -20.847 1.00 94.75 486 LYS A O 1
ATOM 3830 N N . THR A 1 487 ? 28.270 7.048 -18.827 1.00 92.69 487 THR A N 1
ATOM 3831 C CA . THR A 1 487 ? 26.940 7.637 -18.982 1.00 92.69 487 THR A CA 1
ATOM 3832 C C . THR A 1 487 ? 26.728 8.714 -17.936 1.00 92.69 487 THR A C 1
ATOM 3834 O O . THR A 1 487 ? 27.226 8.626 -16.811 1.00 92.69 487 THR A O 1
ATOM 3837 N N . ARG A 1 488 ? 25.920 9.710 -18.292 1.00 91.88 488 ARG A N 1
ATOM 3838 C CA . ARG A 1 488 ? 25.558 10.810 -17.395 1.00 91.88 488 ARG A CA 1
ATOM 3839 C C . ARG A 1 488 ? 24.732 10.360 -16.182 1.00 91.88 488 ARG A C 1
ATOM 3841 O O . ARG A 1 488 ? 24.756 11.024 -15.152 1.00 91.88 488 ARG A O 1
ATOM 3848 N N . LYS A 1 489 ? 24.087 9.190 -16.266 1.00 90.25 489 LYS A N 1
ATOM 3849 C CA . LYS A 1 489 ? 23.204 8.633 -15.232 1.00 90.25 489 LYS A CA 1
ATOM 3850 C C . LYS A 1 489 ? 23.808 8.655 -13.822 1.00 90.25 489 LYS A C 1
ATOM 3852 O O . LYS A 1 489 ? 23.095 8.993 -12.889 1.00 90.25 489 LYS A O 1
ATOM 3857 N N . TRP A 1 490 ? 25.101 8.362 -13.655 1.00 89.12 490 TRP A N 1
ATOM 3858 C CA . TRP A 1 490 ? 25.745 8.423 -12.332 1.00 89.12 490 TRP A CA 1
ATOM 3859 C C . TRP A 1 490 ? 25.706 9.829 -11.722 1.00 89.12 490 TRP A C 1
ATOM 3861 O O . TRP A 1 490 ? 25.411 9.988 -10.539 1.00 89.12 490 TRP A O 1
ATOM 3871 N N . PHE A 1 491 ? 25.987 10.851 -12.531 1.00 90.50 491 PHE A N 1
ATOM 3872 C CA . PHE A 1 491 ? 25.916 12.238 -12.093 1.00 90.50 491 PHE A CA 1
ATOM 3873 C C . PHE A 1 491 ? 24.467 12.661 -11.856 1.00 90.50 491 PHE A C 1
ATOM 3875 O O . PHE A 1 491 ? 24.173 13.233 -10.812 1.00 90.50 491 PHE A O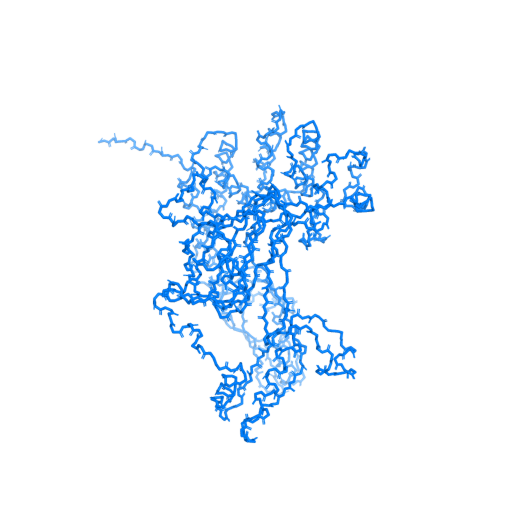 1
ATOM 3882 N N . ASP A 1 492 ? 23.561 12.339 -12.783 1.00 90.44 492 ASP A N 1
ATOM 3883 C CA . ASP A 1 492 ? 22.147 12.712 -12.672 1.00 90.44 492 ASP A CA 1
ATOM 3884 C C . ASP A 1 492 ? 21.489 12.075 -11.431 1.00 90.44 492 ASP A C 1
ATOM 3886 O O . ASP A 1 492 ? 20.731 12.734 -10.723 1.00 90.44 492 ASP A O 1
ATOM 3890 N N . ASP A 1 493 ? 21.826 10.825 -11.097 1.00 88.81 493 ASP A N 1
ATOM 3891 C CA . ASP A 1 493 ? 21.347 10.170 -9.874 1.00 88.81 493 ASP A CA 1
ATOM 3892 C C . ASP A 1 493 ? 21.927 10.834 -8.604 1.00 88.81 493 ASP A C 1
ATOM 3894 O O . ASP A 1 493 ? 21.216 10.975 -7.609 1.00 88.81 493 ASP A O 1
ATOM 3898 N N . ARG A 1 494 ? 23.173 11.336 -8.634 1.00 88.88 494 ARG A N 1
ATOM 3899 C CA . ARG A 1 494 ? 23.749 12.144 -7.536 1.00 88.88 494 ARG A CA 1
ATOM 3900 C C . ARG A 1 494 ? 23.107 13.529 -7.414 1.00 88.88 494 ARG A C 1
ATOM 3902 O O . ARG A 1 494 ? 22.985 14.021 -6.295 1.00 88.88 494 ARG A O 1
ATOM 3909 N N . GLN A 1 495 ? 22.670 14.138 -8.518 1.00 90.81 495 GLN A N 1
ATOM 3910 C CA . GLN A 1 495 ? 21.920 15.400 -8.485 1.00 90.81 495 GLN A CA 1
ATOM 3911 C C . GLN A 1 495 ? 20.540 15.222 -7.838 1.00 90.81 495 GLN A C 1
ATOM 3913 O O . GLN A 1 495 ? 20.140 16.055 -7.034 1.00 90.81 495 GLN A O 1
ATOM 3918 N N . LYS A 1 496 ? 19.859 14.092 -8.070 1.00 91.25 496 LYS A N 1
ATOM 3919 C CA . LYS A 1 496 ? 18.613 13.773 -7.347 1.00 91.25 496 LYS A CA 1
ATOM 3920 C C . LYS A 1 496 ? 18.832 13.663 -5.836 1.00 91.25 496 LYS A C 1
ATOM 3922 O O . LYS A 1 496 ? 18.017 14.146 -5.060 1.00 91.25 496 LYS A O 1
ATOM 3927 N N . ILE A 1 497 ? 19.940 13.050 -5.407 1.00 90.62 497 ILE A N 1
ATOM 3928 C CA . ILE A 1 497 ? 20.300 12.972 -3.978 1.00 90.62 497 ILE A CA 1
ATOM 3929 C C . ILE A 1 497 ? 20.586 14.374 -3.416 1.00 90.62 497 ILE A C 1
ATOM 3931 O O . ILE A 1 497 ? 20.167 14.686 -2.304 1.00 90.62 497 ILE A O 1
ATOM 3935 N N . LEU A 1 498 ? 21.263 15.236 -4.183 1.00 92.38 498 LEU A N 1
ATOM 3936 C CA . LEU A 1 498 ? 21.498 16.631 -3.803 1.00 92.38 498 LEU A CA 1
ATOM 3937 C C . LEU A 1 498 ? 20.177 17.383 -3.580 1.00 92.38 498 LEU A C 1
ATOM 3939 O O . LEU A 1 498 ? 20.019 18.021 -2.542 1.00 92.38 498 LEU A O 1
ATOM 3943 N N . GLU A 1 499 ? 19.220 17.266 -4.504 1.00 92.00 499 GLU A N 1
ATOM 3944 C CA . GLU A 1 499 ? 17.885 17.867 -4.372 1.00 92.00 499 GLU A CA 1
ATOM 3945 C C . GLU A 1 499 ? 17.157 17.369 -3.115 1.00 92.00 499 GLU A C 1
ATOM 3947 O O . GLU A 1 499 ? 16.585 18.171 -2.376 1.00 92.00 499 GLU A O 1
ATOM 3952 N N . GLN A 1 500 ? 17.234 16.066 -2.824 1.00 92.38 500 GLN A N 1
ATOM 3953 C CA . GLN A 1 500 ? 16.658 15.478 -1.611 1.00 92.38 500 GLN A CA 1
ATOM 3954 C C . GLN A 1 500 ? 17.285 16.052 -0.335 1.00 92.38 500 GLN A C 1
ATOM 3956 O O . GLN A 1 500 ? 16.556 16.419 0.583 1.00 92.38 500 GLN A O 1
ATOM 3961 N N . TYR A 1 501 ? 18.616 16.170 -0.270 1.00 94.25 501 TYR A N 1
ATOM 3962 C CA . TYR A 1 501 ? 19.294 16.747 0.895 1.00 94.25 501 TYR A CA 1
ATOM 3963 C C . TYR A 1 501 ? 18.997 18.237 1.065 1.00 94.25 501 TYR A C 1
ATOM 3965 O O . TYR A 1 501 ? 18.804 18.690 2.191 1.00 94.25 501 TYR A O 1
ATOM 3973 N N . MET A 1 502 ? 18.913 18.998 -0.029 1.00 92.25 502 MET A N 1
ATOM 3974 C CA . MET A 1 502 ? 18.520 20.408 0.028 1.00 92.25 502 MET A CA 1
ATOM 3975 C C . MET A 1 502 ? 17.088 20.568 0.551 1.00 92.25 502 MET A C 1
ATOM 3977 O O . MET A 1 502 ? 16.854 21.392 1.434 1.00 92.25 502 MET A O 1
ATOM 3981 N N . ALA A 1 503 ? 16.152 19.748 0.064 1.00 93.38 503 ALA A N 1
ATOM 3982 C CA . ALA A 1 503 ? 14.773 19.741 0.544 1.00 93.38 503 ALA A CA 1
ATOM 3983 C C . ALA A 1 503 ? 14.678 19.347 2.028 1.00 93.38 503 ALA A C 1
ATOM 3985 O O . ALA A 1 503 ? 13.924 19.968 2.777 1.00 93.38 503 ALA A O 1
ATOM 3986 N N . GLU A 1 504 ? 15.469 18.361 2.469 1.00 93.19 504 GLU A N 1
ATOM 3987 C CA . GLU A 1 504 ? 15.538 17.947 3.875 1.00 93.19 504 GLU A CA 1
ATOM 3988 C C . GLU A 1 504 ? 16.023 19.101 4.765 1.00 93.19 504 GLU A C 1
ATOM 3990 O O . GLU A 1 504 ? 15.363 19.425 5.748 1.00 93.19 504 GLU A O 1
ATOM 3995 N N . VAL A 1 505 ? 17.112 19.790 4.396 1.00 93.38 505 VAL A N 1
ATOM 3996 C CA . VAL A 1 505 ? 17.600 20.961 5.151 1.00 93.38 505 VAL A CA 1
ATOM 3997 C C . VAL A 1 505 ? 16.532 22.053 5.234 1.00 93.38 505 VAL A C 1
ATOM 3999 O O . VAL A 1 505 ? 16.295 22.579 6.321 1.00 93.38 505 VAL A O 1
ATOM 4002 N N . SER A 1 506 ? 15.864 22.385 4.123 1.00 91.94 506 SER A N 1
ATOM 4003 C CA . SER A 1 506 ? 14.793 23.390 4.122 1.00 91.94 506 SER A CA 1
ATOM 4004 C C . SER A 1 506 ? 13.647 23.015 5.063 1.00 91.94 506 SER A C 1
ATOM 4006 O O . SER A 1 506 ? 13.224 23.849 5.861 1.00 91.94 506 SER A O 1
ATOM 4008 N N . ASN A 1 507 ? 13.191 21.760 5.021 1.00 89.75 507 ASN A N 1
ATOM 4009 C CA . ASN A 1 507 ? 12.127 21.270 5.894 1.00 89.75 507 ASN A CA 1
ATOM 4010 C C . ASN A 1 507 ? 12.539 21.338 7.376 1.00 89.75 507 ASN A C 1
ATOM 4012 O O . ASN A 1 507 ? 11.797 21.873 8.201 1.00 89.75 507 ASN A O 1
ATOM 4016 N N . LEU A 1 508 ? 13.748 20.874 7.709 1.00 90.56 508 LEU A N 1
ATOM 4017 C CA . LEU A 1 508 ? 14.260 20.900 9.081 1.00 90.56 508 LEU A CA 1
ATOM 4018 C C . LEU A 1 508 ? 14.364 22.327 9.632 1.00 90.56 508 LEU A C 1
ATOM 4020 O O . LEU A 1 508 ? 13.992 22.567 10.781 1.00 90.56 508 LEU A O 1
ATOM 4024 N N . MET A 1 509 ? 14.820 23.281 8.817 1.00 87.62 509 MET A N 1
ATOM 4025 C CA . MET A 1 509 ? 14.897 24.692 9.209 1.00 87.62 509 MET A CA 1
ATOM 4026 C C . MET A 1 509 ? 13.516 25.320 9.412 1.00 87.62 509 MET A C 1
ATOM 4028 O O . MET A 1 509 ? 13.341 26.115 10.329 1.00 87.62 509 MET A O 1
ATOM 4032 N N . GLU A 1 510 ? 12.523 24.952 8.605 1.00 86.00 510 GLU A N 1
ATOM 4033 C CA . GLU A 1 510 ? 11.151 25.446 8.760 1.00 86.00 510 GLU A CA 1
ATOM 4034 C C . GLU A 1 510 ? 10.492 24.936 10.054 1.00 86.00 510 GLU A C 1
ATOM 4036 O O . GLU A 1 510 ? 9.803 25.687 10.752 1.00 86.00 510 GLU A O 1
ATOM 4041 N N . HIS A 1 511 ? 10.726 23.669 10.404 1.00 81.00 511 HIS A N 1
ATOM 4042 C CA . HIS A 1 511 ? 10.059 23.018 11.534 1.00 81.00 511 HIS A CA 1
ATOM 4043 C C . HIS A 1 511 ? 10.775 23.239 12.874 1.00 81.00 511 HIS A C 1
ATOM 4045 O O . HIS A 1 511 ? 10.108 23.387 13.906 1.00 81.00 511 HIS A O 1
ATOM 4051 N N . PHE A 1 512 ? 12.111 23.294 12.861 1.00 82.31 512 PHE A N 1
ATOM 4052 C CA . PHE A 1 512 ? 12.952 23.324 14.064 1.00 82.31 512 PHE A CA 1
ATOM 4053 C C . PHE A 1 512 ? 13.922 24.507 14.130 1.00 82.31 512 PHE A C 1
ATOM 4055 O O . PHE A 1 512 ? 14.580 24.676 15.157 1.00 82.31 512 PHE A O 1
ATOM 4062 N N . GLY A 1 513 ? 14.023 25.324 13.080 1.00 71.75 513 GLY A N 1
ATOM 4063 C CA . GLY A 1 513 ? 14.860 26.518 13.097 1.00 71.75 513 GLY A CA 1
ATOM 4064 C C . GLY A 1 513 ? 14.372 27.525 14.136 1.00 71.75 513 GLY A C 1
ATOM 4065 O O . GLY A 1 513 ? 13.176 27.807 14.254 1.00 71.75 513 GLY A O 1
ATOM 4066 N N . GLU A 1 514 ? 15.304 28.089 14.901 1.00 60.62 514 GLU A N 1
ATOM 4067 C CA . GLU A 1 514 ? 15.010 29.277 15.692 1.00 60.62 514 GLU A CA 1
ATOM 4068 C C . GLU A 1 514 ? 14.778 30.443 14.723 1.00 60.62 514 GLU A C 1
ATOM 4070 O O . GLU A 1 514 ? 15.585 30.679 13.823 1.00 60.62 514 GLU A O 1
ATOM 4075 N N . LYS A 1 515 ? 13.683 31.196 14.898 1.00 47.22 515 LYS A N 1
ATOM 4076 C CA . LYS A 1 515 ? 13.622 32.542 14.328 1.00 47.22 515 LYS A CA 1
ATOM 4077 C C . LYS A 1 515 ? 14.726 33.333 15.013 1.00 47.22 515 LYS A C 1
ATOM 4079 O O . LYS A 1 515 ? 14.555 33.747 16.157 1.00 47.22 515 LYS A O 1
ATOM 4084 N N . THR A 1 516 ? 15.847 33.532 14.336 1.00 40.00 516 THR A N 1
ATOM 4085 C CA . THR A 1 516 ? 16.707 34.659 14.662 1.00 40.00 516 THR A CA 1
ATOM 4086 C C . THR A 1 516 ? 15.855 35.897 14.428 1.00 40.00 516 THR A C 1
ATOM 4088 O O . THR A 1 516 ? 15.553 36.251 13.289 1.00 40.00 516 THR A O 1
ATOM 4091 N N . ASP A 1 517 ? 15.375 36.490 15.520 1.00 37.03 517 ASP A N 1
ATOM 4092 C CA . ASP A 1 517 ? 14.974 37.890 15.551 1.00 37.03 517 ASP A CA 1
ATOM 4093 C C . ASP A 1 517 ? 16.248 38.669 15.197 1.00 37.03 517 ASP A C 1
ATOM 4095 O O . ASP A 1 517 ? 17.031 39.061 16.064 1.00 37.03 517 ASP A O 1
ATOM 4099 N N . ASP A 1 518 ? 16.520 38.799 13.898 1.00 37.62 518 ASP A N 1
ATOM 4100 C CA . ASP A 1 518 ? 17.424 39.821 13.404 1.00 37.62 518 ASP A CA 1
ATOM 4101 C C . ASP A 1 518 ? 16.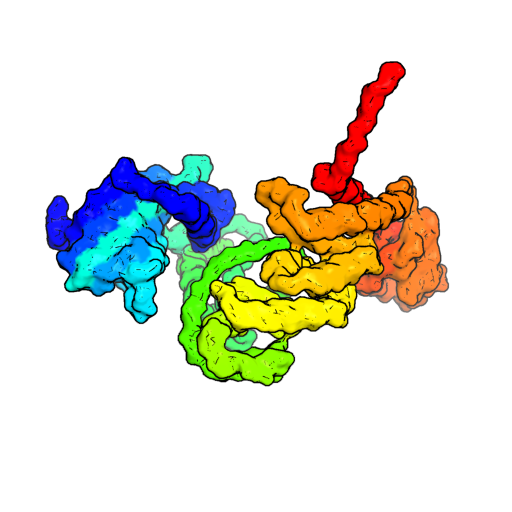716 41.133 13.709 1.00 37.62 518 ASP A C 1
ATOM 4103 O O . ASP A 1 518 ? 15.831 41.594 12.987 1.00 37.62 518 ASP A O 1
ATOM 4107 N N . GLY A 1 519 ? 17.048 41.660 14.886 1.00 35.50 519 GLY A N 1
ATOM 4108 C CA . GLY A 1 519 ? 16.616 42.963 15.323 1.00 35.50 519 GLY A CA 1
ATOM 4109 C C . GLY A 1 519 ? 16.933 43.973 14.234 1.00 35.50 519 GLY A C 1
ATOM 4110 O O . GLY A 1 519 ? 18.072 44.076 13.777 1.00 35.50 519 GLY A O 1
ATOM 4111 N N . ASP A 1 520 ? 15.908 44.733 13.864 1.00 39.91 520 ASP A N 1
ATOM 4112 C CA . ASP A 1 520 ? 16.054 46.039 13.247 1.00 39.91 520 ASP A CA 1
ATOM 4113 C C . ASP A 1 520 ? 17.151 46.820 13.986 1.00 39.91 520 ASP A C 1
ATOM 4115 O O . ASP A 1 520 ? 16.945 47.367 15.074 1.00 39.91 520 ASP A O 1
ATOM 4119 N N . THR A 1 521 ? 18.325 46.907 13.375 1.00 36.66 521 THR A N 1
ATOM 4120 C CA . THR A 1 521 ? 19.235 48.026 13.587 1.00 36.66 521 THR A CA 1
ATOM 4121 C C . THR A 1 521 ? 19.283 48.829 12.301 1.00 36.66 521 THR A C 1
ATOM 4123 O O . THR A 1 521 ? 19.951 48.447 11.340 1.00 36.66 521 THR A O 1
ATOM 4126 N N . ASN A 1 522 ? 18.502 49.915 12.332 1.00 33.09 522 ASN A N 1
ATOM 4127 C CA . ASN A 1 522 ? 18.665 51.137 11.540 1.00 33.09 522 ASN A CA 1
ATOM 4128 C C . ASN A 1 522 ? 20.119 51.603 11.436 1.00 33.09 522 ASN A C 1
ATOM 4130 O O . ASN A 1 522 ? 20.852 51.466 12.446 1.00 33.09 522 ASN A O 1
#